Protein AF-0000000084683859 (afdb_homodimer)

Radius of gyration: 23.21 Å; Cα contacts (8 Å, |Δi|>4): 574; chains: 2; bounding box: 63×62×55 Å

InterPro domains:
  IPR000515 ABC transporter type 1, transmembrane domain MetI-like [PF00528] (30-217)
  IPR000515 ABC transporter type 1, transmembrane domain MetI-like [PS50928] (14-210)
  IPR000515 ABC transporter type 1, transmembrane domain MetI-like [cd06261] (14-204)
  IPR010065 Amino acid ABC transporter, permease protein, 3-TM domain [TIGR01726] (10-112)
  IPR035906 MetI-like superfamily [G3DSA:1.10.3720.10] (6-219)
  IPR035906 MetI-like superfamily [SSF161098] (10-203)
  IPR043429 ABC transporter membrane protein permease protein ArtM/GltK/GlnP/TcyL/YhdX-like [PTHR30614] (11-219)

Organism: Streptomyces collinus (strain DSM 40733 / Tue 365) (NCBI:txid1214242)

Structure (mmCIF, N/CA/C/O backbone):
data_AF-0000000084683859-model_v1
#
loop_
_entity.id
_entity.type
_entity.pdbx_description
1 polymer 'Glutamate transporter permease'
#
loop_
_atom_site.group_PDB
_atom_site.id
_atom_site.type_symbol
_atom_site.label_atom_id
_atom_site.label_alt_id
_atom_site.label_comp_id
_atom_site.label_asym_id
_atom_site.label_entity_id
_atom_site.label_seq_id
_atom_site.pdbx_PDB_ins_code
_atom_site.Cartn_x
_atom_site.Cartn_y
_atom_site.Cartn_z
_atom_site.occupancy
_atom_site.B_iso_or_equiv
_atom_site.auth_seq_id
_atom_site.auth_comp_id
_atom_site.auth_asym_id
_atom_site.auth_atom_id
_atom_site.pdbx_PDB_model_num
ATOM 1 N N . MET A 1 1 ? 18.797 9.781 27.766 1 49.94 1 MET A N 1
ATOM 2 C CA . MET A 1 1 ? 18.875 9.625 26.328 1 49.94 1 MET A CA 1
ATOM 3 C C . MET A 1 1 ? 17.484 9.344 25.734 1 49.94 1 MET A C 1
ATOM 5 O O . MET A 1 1 ? 17.156 9.852 24.656 1 49.94 1 MET A O 1
ATOM 9 N N . PHE A 1 2 ? 16.781 8.562 26.453 1 64.62 2 PHE A N 1
ATOM 10 C CA . PHE A 1 2 ? 15.391 8.25 26.141 1 64.62 2 PHE A CA 1
ATOM 11 C C . PHE A 1 2 ? 14.445 9.07 27.016 1 64.62 2 PHE A C 1
ATOM 13 O O . PHE A 1 2 ? 13.359 8.609 27.375 1 64.62 2 PHE A O 1
ATOM 20 N N . ASP A 1 3 ? 14.891 10.18 27.375 1 66.88 3 ASP A N 1
ATOM 21 C CA . ASP A 1 3 ? 14.109 11.039 28.266 1 66.88 3 ASP A CA 1
ATOM 22 C C . ASP A 1 3 ? 12.766 11.398 27.641 1 66.88 3 ASP A C 1
ATOM 24 O O . ASP A 1 3 ? 11.781 11.602 28.344 1 66.88 3 ASP A O 1
ATOM 28 N N . PHE A 1 4 ? 12.758 11.5 26.375 1 70 4 PHE A N 1
ATOM 29 C CA . PHE A 1 4 ? 11.516 11.875 25.703 1 70 4 PHE A CA 1
ATOM 30 C C . PHE A 1 4 ? 10.461 10.789 25.875 1 70 4 PHE A C 1
ATOM 32 O O . PHE A 1 4 ? 9.266 11.055 25.75 1 70 4 PHE A O 1
ATOM 39 N N . LEU A 1 5 ? 10.922 9.656 26.188 1 68.38 5 LEU A N 1
ATOM 40 C CA . LEU A 1 5 ? 9.961 8.57 26.391 1 68.38 5 LEU A CA 1
ATOM 41 C C . LEU A 1 5 ? 9.117 8.812 27.641 1 68.38 5 LEU A C 1
ATOM 43 O O . LEU A 1 5 ? 7.992 8.32 27.734 1 68.38 5 LEU A O 1
ATOM 47 N N . ASP A 1 6 ? 9.727 9.562 28.422 1 71.06 6 ASP A N 1
ATOM 48 C CA . ASP A 1 6 ? 9.016 9.883 29.672 1 71.06 6 ASP A CA 1
ATOM 49 C C . ASP A 1 6 ? 8.086 11.078 29.469 1 71.06 6 ASP A C 1
ATOM 51 O O . ASP A 1 6 ? 7.047 11.172 30.125 1 71.06 6 ASP A O 1
ATOM 55 N N . LYS A 1 7 ? 8.398 11.859 28.609 1 77.38 7 LYS A N 1
ATOM 56 C CA . LYS A 1 7 ? 7.648 13.094 28.406 1 77.38 7 LYS A CA 1
ATOM 57 C C . LYS A 1 7 ? 6.477 12.875 27.453 1 77.38 7 LYS A C 1
ATOM 59 O O . LYS A 1 7 ? 5.465 13.578 27.547 1 77.38 7 LYS A O 1
ATOM 64 N N . TYR A 1 8 ? 6.621 11.953 26.672 1 84.56 8 TYR A N 1
ATOM 65 C CA . TYR A 1 8 ? 5.594 11.703 25.672 1 84.56 8 TYR A CA 1
ATOM 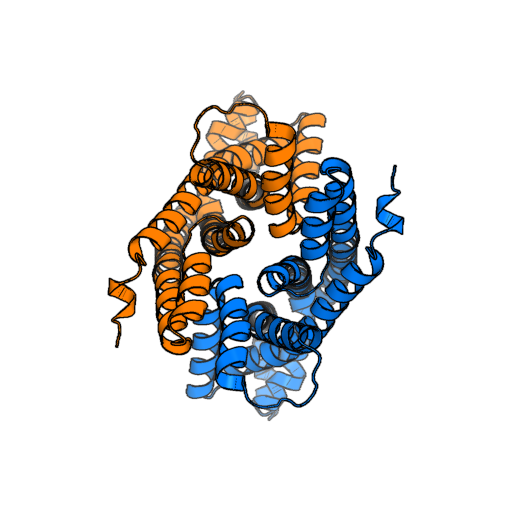66 C C . TYR A 1 8 ? 4.984 10.32 25.844 1 84.56 8 TYR A C 1
ATOM 68 O O . TYR A 1 8 ? 5.668 9.383 26.266 1 84.56 8 TYR A O 1
ATOM 76 N N . ASP A 1 9 ? 3.781 10.234 25.641 1 86.38 9 ASP A N 1
ATOM 77 C CA . ASP A 1 9 ? 3.07 8.961 25.781 1 86.38 9 ASP A CA 1
ATOM 78 C C . ASP A 1 9 ? 3.215 8.109 24.531 1 86.38 9 ASP A C 1
ATOM 80 O O . ASP A 1 9 ? 2.25 7.926 23.781 1 86.38 9 ASP A O 1
ATOM 84 N N . VAL A 1 10 ? 4.367 7.551 24.328 1 87.62 10 VAL A N 1
ATOM 85 C CA . VAL A 1 10 ? 4.684 6.738 23.156 1 87.62 10 VAL A CA 1
ATOM 86 C C . VAL A 1 10 ? 3.805 5.492 23.141 1 87.62 10 VAL A C 1
ATOM 88 O O . VAL A 1 10 ? 3.236 5.137 22.094 1 87.62 10 VAL A O 1
ATOM 91 N N . LEU A 1 11 ? 3.574 4.918 24.266 1 88.31 11 LEU A N 1
ATOM 92 C CA . LEU A 1 11 ? 2.756 3.713 24.359 1 88.31 11 LEU A CA 1
ATOM 93 C C . LEU A 1 11 ? 1.296 4.023 24.031 1 88.31 11 LEU A C 1
ATOM 95 O O . LEU A 1 11 ? 0.606 3.213 23.406 1 88.31 11 LEU A O 1
ATOM 99 N N . GLY A 1 12 ? 0.869 5.152 24.516 1 89.31 12 GLY A N 1
ATOM 100 C CA . GLY A 1 12 ? -0.487 5.574 24.203 1 89.31 12 GLY A CA 1
ATOM 101 C C . GLY A 1 12 ? -0.721 5.793 22.719 1 89.31 12 GLY A C 1
ATOM 102 O O . GLY A 1 12 ? -1.774 5.43 22.203 1 89.31 12 GLY A O 1
ATOM 103 N N . ALA A 1 13 ? 0.243 6.43 22.062 1 89.75 13 ALA A N 1
ATOM 104 C CA . ALA A 1 13 ? 0.141 6.664 20.625 1 89.75 13 ALA A CA 1
ATOM 105 C C . ALA A 1 13 ? 0.102 5.348 19.859 1 89.75 13 ALA A C 1
ATOM 107 O O . ALA A 1 13 ? -0.676 5.195 18.906 1 89.75 13 ALA A O 1
ATOM 108 N N . PHE A 1 14 ? 0.903 4.398 20.281 1 92.31 14 PHE A N 1
ATOM 109 C CA . PHE A 1 14 ? 0.898 3.096 19.625 1 92.31 14 PHE A CA 1
ATOM 110 C C . PHE A 1 14 ? -0.391 2.342 19.938 1 92.31 14 PHE A C 1
ATOM 112 O O . PHE A 1 14 ? -0.885 1.582 19.094 1 92.31 14 PHE A O 1
ATOM 119 N N . TRP A 1 15 ? -0.934 2.557 21.109 1 92.19 15 TRP A N 1
ATOM 120 C CA . TRP A 1 15 ? -2.219 1.946 21.438 1 92.19 15 TRP A CA 1
ATOM 121 C C . TRP A 1 15 ? -3.316 2.469 20.516 1 92.19 15 TRP A C 1
ATOM 123 O O . TRP A 1 15 ? -4.195 1.711 20.094 1 92.19 15 TRP A O 1
ATOM 133 N N . THR A 1 16 ? -3.26 3.719 20.234 1 92.38 16 THR A N 1
ATOM 134 C CA . THR A 1 16 ? -4.195 4.289 19.281 1 92.38 16 THR A CA 1
ATOM 135 C C . THR A 1 16 ? -4.027 3.648 17.906 1 92.38 16 THR A C 1
ATOM 137 O O . THR A 1 16 ? -5.012 3.352 17.219 1 92.38 16 THR A O 1
ATOM 140 N N . THR A 1 17 ? -2.785 3.443 17.516 1 93.75 17 THR A N 1
ATOM 141 C CA . THR A 1 17 ? -2.486 2.766 16.266 1 93.75 17 THR A CA 1
ATOM 142 C C . THR A 1 17 ? -3.092 1.364 16.25 1 93.75 17 THR A C 1
ATOM 144 O O . THR A 1 17 ? -3.707 0.958 15.266 1 93.75 17 THR A O 1
ATOM 147 N N . VAL A 1 18 ? -2.953 0.689 17.344 1 94.44 18 VAL A N 1
ATOM 148 C CA . VAL A 1 18 ? -3.475 -0.669 17.453 1 94.44 18 VAL A CA 1
ATOM 149 C C . VAL A 1 18 ? -5 -0.645 17.391 1 94.44 18 VAL A C 1
ATOM 151 O O . VAL A 1 18 ? -5.613 -1.483 16.719 1 94.44 18 VAL A O 1
ATOM 154 N N . GLN A 1 19 ? -5.602 0.283 18.031 1 95.88 19 GLN A N 1
ATOM 155 C CA . GLN A 1 19 ? -7.055 0.413 18.016 1 95.88 19 GLN A CA 1
ATOM 156 C C . GLN A 1 19 ? -7.566 0.699 16.609 1 95.88 19 GLN A C 1
ATOM 158 O O . GLN A 1 19 ? -8.555 0.113 16.172 1 95.88 19 GLN A O 1
ATOM 163 N N . LEU A 1 20 ? -6.902 1.635 15.977 1 95.75 20 LEU A N 1
ATOM 164 C CA . LEU A 1 20 ? -7.258 1.94 14.594 1 95.75 20 LEU A CA 1
ATOM 165 C C . LEU A 1 20 ? -7.184 0.689 13.727 1 95.75 20 LEU A C 1
ATOM 167 O O . LEU A 1 20 ? -8.078 0.436 12.922 1 95.75 20 LEU A O 1
ATOM 171 N N . THR A 1 21 ? -6.145 -0.047 13.922 1 96.44 21 THR A N 1
ATOM 172 C CA . THR A 1 21 ? -5.91 -1.243 13.117 1 96.44 21 THR A CA 1
ATOM 173 C C . THR A 1 21 ? -6.992 -2.289 13.383 1 96.44 21 THR A C 1
ATOM 175 O O . THR A 1 21 ? -7.602 -2.807 12.445 1 96.44 21 THR A O 1
ATOM 178 N N . LEU A 1 22 ? -7.281 -2.553 14.641 1 96.75 22 LEU A N 1
ATOM 179 C CA . LEU A 1 22 ? -8.211 -3.619 15.008 1 96.75 22 LEU A CA 1
ATOM 180 C C . LEU A 1 22 ? -9.633 -3.273 14.578 1 96.75 22 LEU A C 1
ATOM 182 O O . LEU A 1 22 ? -10.336 -4.109 14.008 1 96.75 22 LEU A O 1
ATOM 186 N N . LEU A 1 23 ? -10.031 -2.1 14.844 1 97.38 23 LEU A N 1
ATOM 187 C CA . LEU A 1 23 ? -11.383 -1.687 14.5 1 97.38 23 LEU A CA 1
ATOM 188 C C . LEU A 1 23 ? -11.562 -1.631 12.984 1 97.38 23 LEU A C 1
ATOM 190 O O . LEU A 1 23 ? -12.586 -2.072 12.461 1 97.38 23 LEU A O 1
ATOM 194 N N . SER A 1 24 ? -10.594 -1.044 12.305 1 98 24 SER A N 1
ATOM 195 C CA . SER A 1 24 ? -10.672 -0.97 10.852 1 98 24 SER A CA 1
ATOM 196 C C . SER A 1 24 ? -10.586 -2.355 10.219 1 98 24 SER A C 1
ATOM 198 O O . SER A 1 24 ? -11.219 -2.615 9.188 1 98 24 SER A O 1
ATOM 200 N N . ALA A 1 25 ? -9.75 -3.199 10.844 1 97.69 25 ALA A N 1
ATOM 201 C CA . ALA A 1 25 ? -9.648 -4.574 10.359 1 97.69 25 ALA A CA 1
ATOM 202 C C . ALA A 1 25 ? -10.992 -5.293 10.469 1 97.69 25 ALA A C 1
ATOM 204 O O . ALA A 1 25 ? -11.414 -5.965 9.523 1 97.69 25 ALA A O 1
ATOM 205 N N . ALA A 1 26 ? -11.633 -5.172 11.578 1 98.12 26 ALA A N 1
ATOM 206 C CA . ALA A 1 26 ? -12.938 -5.801 11.789 1 98.12 26 ALA A CA 1
ATOM 207 C C . ALA A 1 26 ? -13.961 -5.293 10.781 1 98.12 26 ALA A C 1
ATOM 209 O O . ALA A 1 26 ? -14.664 -6.082 10.148 1 98.12 26 ALA A O 1
ATOM 210 N N . GLY A 1 27 ? -14.023 -4.012 10.648 1 98.19 27 GLY A N 1
ATOM 211 C CA . GLY A 1 27 ? -14.953 -3.43 9.688 1 98.19 27 GLY A CA 1
ATOM 212 C C . GLY A 1 27 ? -14.648 -3.822 8.258 1 98.19 27 GLY A C 1
ATOM 213 O O . GLY A 1 27 ? -15.562 -4.094 7.477 1 98.19 27 GLY A O 1
ATOM 214 N N . SER A 1 28 ? -13.375 -3.803 7.906 1 98.44 28 SER A N 1
ATOM 215 C CA . SER A 1 28 ? -12.977 -4.137 6.543 1 98.44 28 SER A CA 1
ATOM 216 C C . SER A 1 28 ? -13.242 -5.605 6.234 1 98.44 28 SER A C 1
ATOM 218 O O . SER A 1 28 ? -13.555 -5.961 5.098 1 98.44 28 SER A O 1
ATOM 220 N N . LEU A 1 29 ? -13.062 -6.441 7.285 1 97.88 29 LEU A N 1
ATOM 221 C CA . LEU A 1 29 ? -13.352 -7.859 7.086 1 97.88 29 LEU A CA 1
ATOM 222 C C . LEU A 1 29 ? -14.828 -8.086 6.785 1 97.88 29 LEU A C 1
ATOM 224 O O . LEU A 1 29 ? -15.172 -8.852 5.887 1 97.88 29 LEU A O 1
ATOM 228 N N . VAL A 1 30 ? -15.633 -7.434 7.492 1 97.88 30 VAL A N 1
ATOM 229 C CA . VAL A 1 30 ? -17.078 -7.57 7.305 1 97.88 30 VAL A CA 1
ATOM 230 C C . VAL A 1 30 ? -17.469 -7.012 5.938 1 97.88 30 VAL A C 1
ATOM 232 O O . VAL A 1 30 ? -18.062 -7.719 5.121 1 97.88 30 VAL A O 1
ATOM 235 N N . TRP A 1 31 ? -17.094 -5.781 5.688 1 98.06 31 TRP A N 1
ATOM 236 C CA . TRP A 1 31 ? -17.484 -5.133 4.441 1 98.06 31 TRP A CA 1
ATOM 237 C C . TRP A 1 31 ? -16.797 -5.785 3.248 1 98.06 31 TRP A C 1
ATOM 239 O O . TRP A 1 31 ? -17.406 -5.945 2.186 1 98.06 31 TRP A O 1
ATOM 249 N N . GLY A 1 32 ? -15.531 -6.121 3.416 1 98.25 32 GLY A N 1
ATOM 250 C CA . GLY A 1 32 ? -14.812 -6.797 2.35 1 98.25 32 GLY A CA 1
ATOM 251 C C . GLY A 1 32 ? -15.406 -8.148 1.988 1 98.25 32 GLY A C 1
ATOM 252 O O . GLY A 1 32 ? -15.453 -8.516 0.813 1 98.25 32 GLY A O 1
ATOM 253 N N . THR A 1 33 ? -15.836 -8.875 2.98 1 97 33 THR A N 1
ATOM 254 C CA . THR A 1 33 ? -16.469 -10.172 2.748 1 97 33 THR A CA 1
ATOM 255 C C . THR A 1 33 ? -17.797 -10.008 2.018 1 97 33 THR A C 1
ATOM 257 O O . THR A 1 33 ? -18.094 -10.766 1.091 1 97 33 THR A O 1
ATOM 260 N N . LEU A 1 34 ? -18.562 -9.055 2.416 1 96.69 34 LEU A N 1
ATOM 261 C CA . LEU A 1 34 ? -19.828 -8.773 1.747 1 96.69 34 LEU A CA 1
ATOM 262 C C . LEU A 1 34 ? -19.594 -8.391 0.288 1 96.69 34 LEU A C 1
ATOM 264 O O . LEU A 1 34 ? -20.312 -8.852 -0.599 1 96.69 34 LEU A O 1
ATOM 268 N N . LEU A 1 35 ? -18.609 -7.586 0.037 1 97.56 35 LEU A N 1
ATOM 269 C CA . LEU A 1 35 ? -18.281 -7.191 -1.328 1 97.56 35 LEU A CA 1
ATOM 270 C C . LEU A 1 35 ? -17.859 -8.398 -2.156 1 97.56 35 LEU A C 1
ATOM 272 O O . LEU A 1 35 ? -18.25 -8.531 -3.318 1 97.56 35 LEU A O 1
ATOM 276 N N . ALA A 1 36 ? -17.047 -9.25 -1.542 1 96.5 36 ALA A N 1
ATOM 277 C CA . ALA A 1 36 ? -16.625 -10.461 -2.242 1 96.5 36 ALA A CA 1
ATOM 278 C C . ALA A 1 36 ? -17.812 -11.336 -2.604 1 96.5 36 ALA A C 1
ATOM 280 O O . ALA A 1 36 ? -17.891 -11.867 -3.713 1 96.5 36 ALA A O 1
ATOM 281 N N . ALA A 1 37 ? -18.75 -11.477 -1.688 1 94.31 37 ALA A N 1
ATOM 282 C CA . ALA A 1 37 ? -19.953 -12.258 -1.931 1 94.31 37 ALA A CA 1
ATOM 283 C C . ALA A 1 37 ? -20.781 -11.648 -3.062 1 94.31 37 ALA A C 1
ATOM 285 O O . ALA A 1 37 ? -21.328 -12.375 -3.898 1 94.31 37 ALA A O 1
ATOM 286 N N . MET A 1 38 ? -20.859 -10.367 -3.08 1 94.94 38 MET A N 1
ATOM 287 C CA . MET A 1 38 ? -21.609 -9.68 -4.133 1 94.94 38 MET A CA 1
ATOM 288 C C . MET A 1 38 ? -20.953 -9.914 -5.496 1 94.94 38 MET A C 1
ATOM 290 O O . MET A 1 38 ? -21.656 -10.086 -6.496 1 94.94 38 MET A O 1
ATOM 294 N N . ARG A 1 39 ? -19.703 -9.93 -5.477 1 94.62 39 ARG A N 1
ATOM 295 C CA . ARG A 1 39 ? -18.984 -10.031 -6.738 1 94.62 39 ARG A CA 1
ATOM 296 C C . ARG A 1 39 ? -19.094 -11.438 -7.324 1 94.62 39 ARG A C 1
ATOM 298 O O . ARG A 1 39 ? -18.938 -11.625 -8.531 1 94.62 39 ARG A O 1
ATOM 305 N N . VAL A 1 40 ? -19.312 -12.469 -6.508 1 91 40 VAL A N 1
ATOM 306 C CA . VAL A 1 40 ? -19.391 -13.836 -6.996 1 91 40 VAL A CA 1
ATOM 307 C C . VAL A 1 40 ? -20.859 -14.266 -7.102 1 91 40 VAL A C 1
ATOM 309 O O . VAL A 1 40 ? -21.141 -15.375 -7.566 1 91 40 VAL A O 1
ATOM 312 N N . GLY A 1 41 ? -21.734 -13.43 -6.75 1 88.06 41 GLY A N 1
ATOM 313 C CA . GLY A 1 41 ? -23.156 -13.758 -6.742 1 88.06 41 GLY A CA 1
ATOM 314 C C . GLY A 1 41 ? -23.766 -13.781 -8.125 1 88.06 41 GLY A C 1
ATOM 315 O O . GLY A 1 41 ? -23.188 -13.266 -9.086 1 88.06 41 GLY A O 1
ATOM 316 N N . PRO A 1 42 ? -24.953 -14.367 -8.211 1 86.56 42 PRO A N 1
ATOM 317 C CA . PRO A 1 42 ? -25.625 -14.523 -9.508 1 86.56 42 PRO A CA 1
ATOM 318 C C . PRO A 1 42 ? -26.328 -13.25 -9.961 1 86.56 42 PRO A C 1
ATOM 320 O O . PRO A 1 42 ? -26.641 -13.094 -11.141 1 86.56 42 PRO A O 1
ATOM 323 N N . VAL A 1 43 ? -26.625 -12.305 -9.102 1 91.75 43 VAL A N 1
ATOM 324 C CA . VAL A 1 43 ? -27.359 -11.086 -9.414 1 91.75 43 VAL A CA 1
ATOM 325 C C . VAL A 1 43 ? -26.422 -10.078 -10.07 1 91.75 43 VAL A C 1
ATOM 327 O O . VAL A 1 43 ? -25.5 -9.57 -9.438 1 91.75 43 VAL A O 1
ATOM 330 N N . PRO A 1 44 ? -26.703 -9.656 -11.219 1 93.75 44 PRO A N 1
ATOM 331 C CA . PRO A 1 44 ? -25.797 -8.773 -11.969 1 93.75 44 PRO A CA 1
ATOM 332 C C . PRO A 1 44 ? -25.609 -7.41 -11.305 1 93.75 44 PRO A C 1
ATOM 334 O O . PRO A 1 44 ? -24.531 -6.832 -11.359 1 93.75 44 PRO A O 1
ATOM 337 N N . LEU A 1 45 ? -26.641 -6.949 -10.758 1 93.75 45 LEU A N 1
ATOM 338 C CA . LEU A 1 45 ? -26.562 -5.641 -10.117 1 93.75 45 LEU A CA 1
ATOM 339 C C . LEU A 1 45 ? -25.594 -5.664 -8.945 1 93.75 45 LEU A C 1
ATOM 341 O O . LEU A 1 45 ? -24.812 -4.723 -8.75 1 93.75 45 LEU A O 1
ATOM 345 N N . MET A 1 46 ? -25.656 -6.684 -8.203 1 93.56 46 MET A N 1
ATOM 346 C CA . MET A 1 46 ? -24.766 -6.82 -7.051 1 93.56 46 MET A CA 1
ATOM 347 C C . MET A 1 46 ? -23.328 -7.043 -7.5 1 93.56 46 MET A C 1
ATOM 349 O O . MET A 1 46 ? -22.391 -6.484 -6.918 1 93.56 46 MET A O 1
ATOM 353 N N . ARG A 1 47 ? -23.188 -7.758 -8.469 1 94.62 47 ARG A N 1
ATOM 354 C CA . ARG A 1 47 ? -21.859 -8.008 -9.023 1 94.62 47 ARG A CA 1
ATOM 355 C C . ARG A 1 47 ? -21.25 -6.723 -9.57 1 94.62 47 ARG A C 1
A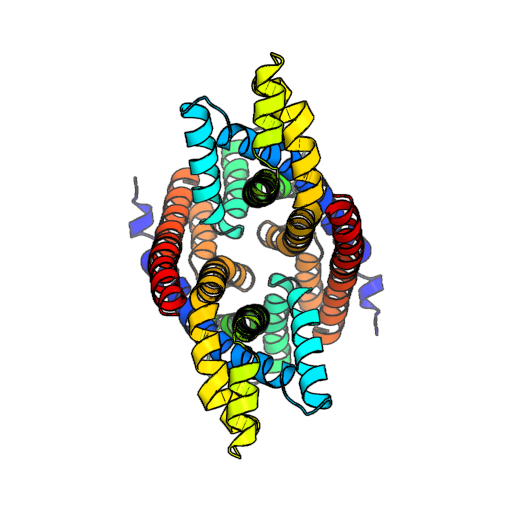TOM 357 O O . ARG A 1 47 ? -20.062 -6.453 -9.359 1 94.62 47 ARG A O 1
ATOM 364 N N . GLY A 1 48 ? -22.094 -6.023 -10.25 1 94.94 48 GLY A N 1
ATOM 365 C CA . GLY A 1 48 ? -21.625 -4.754 -10.789 1 94.94 48 GLY A CA 1
ATOM 366 C C . GLY A 1 48 ? -21.203 -3.766 -9.719 1 94.94 48 GLY A C 1
ATOM 367 O O . GLY A 1 48 ? -20.188 -3.092 -9.852 1 94.94 48 GLY A O 1
ATOM 368 N N . PHE A 1 49 ? -21.938 -3.699 -8.68 1 96.06 49 PHE A N 1
ATOM 369 C CA . PHE A 1 49 ? -21.625 -2.812 -7.566 1 96.06 49 PHE A CA 1
ATOM 370 C C . PHE A 1 49 ? -20.312 -3.209 -6.914 1 96.06 49 PHE A C 1
ATOM 372 O O . PHE A 1 49 ? -19.453 -2.359 -6.668 1 96.06 49 PHE A O 1
ATOM 379 N N . GLY A 1 50 ? -20.188 -4.473 -6.613 1 95.75 50 GLY A N 1
ATOM 380 C CA . GLY A 1 50 ? -18.969 -4.953 -6.008 1 95.75 50 GLY A CA 1
ATOM 381 C C . GLY A 1 50 ? -17.734 -4.672 -6.852 1 95.75 50 GLY A C 1
ATOM 382 O O . GLY A 1 50 ? -16.719 -4.207 -6.336 1 95.75 50 GLY A O 1
ATOM 383 N N . THR A 1 51 ? -17.875 -4.836 -8.094 1 94.38 51 THR A N 1
ATOM 384 C CA . THR A 1 51 ? -16.766 -4.633 -9.023 1 94.38 51 THR A CA 1
ATOM 385 C C . THR A 1 51 ? -16.422 -3.15 -9.133 1 94.38 51 THR A C 1
ATOM 387 O O . THR A 1 51 ? -15.25 -2.779 -9.102 1 94.38 51 THR A O 1
ATOM 390 N N . ALA A 1 52 ? -17.453 -2.375 -9.25 1 93.75 52 ALA A N 1
ATOM 391 C CA . ALA A 1 52 ? -17.234 -0.933 -9.352 1 93.75 52 ALA A CA 1
ATOM 392 C C . ALA A 1 52 ? -16.594 -0.388 -8.078 1 93.75 52 ALA A C 1
ATOM 394 O O . ALA A 1 52 ? -15.656 0.417 -8.141 1 93.75 52 ALA A O 1
ATOM 395 N N . TYR A 1 53 ? -17.094 -0.806 -6.98 1 94.94 53 TYR A N 1
ATOM 396 C CA . TYR A 1 53 ? -16.562 -0.374 -5.695 1 94.94 53 TYR A CA 1
ATOM 397 C C . TYR A 1 53 ? -15.07 -0.678 -5.602 1 94.94 53 TYR A C 1
ATOM 399 O O . TYR A 1 53 ? -14.266 0.209 -5.297 1 94.94 53 TYR A O 1
ATOM 407 N N . VAL A 1 54 ? -14.68 -1.874 -5.844 1 94.75 54 VAL A N 1
ATOM 408 C CA . VAL A 1 54 ? -13.297 -2.332 -5.688 1 94.75 54 VAL A CA 1
ATOM 409 C C . VAL A 1 54 ? -12.398 -1.606 -6.688 1 94.75 54 VAL A C 1
ATOM 411 O O . VAL A 1 54 ? -11.336 -1.109 -6.32 1 94.75 54 VAL A O 1
ATOM 414 N N . ASN A 1 55 ? -12.859 -1.411 -7.898 1 88.75 55 ASN A N 1
ATOM 415 C CA . ASN A 1 55 ? -12.055 -0.773 -8.93 1 88.75 55 ASN A CA 1
ATOM 416 C C . ASN A 1 55 ? -11.859 0.715 -8.656 1 88.75 55 ASN A C 1
ATOM 418 O O . ASN A 1 55 ? -10.773 1.253 -8.859 1 88.75 55 ASN A O 1
ATOM 422 N N . ILE A 1 56 ? -12.828 1.301 -8.141 1 90.62 56 ILE A N 1
ATOM 423 C CA . ILE A 1 56 ? -12.766 2.736 -7.887 1 90.62 56 ILE A CA 1
ATOM 424 C C . ILE A 1 56 ? -11.93 3.002 -6.637 1 90.62 56 ILE A C 1
ATOM 426 O O . ILE A 1 56 ? -11.008 3.824 -6.66 1 90.62 56 ILE A O 1
ATOM 430 N N . VAL A 1 57 ? -12.195 2.32 -5.574 1 92.88 57 VAL A N 1
ATOM 431 C CA . VAL A 1 57 ? -11.555 2.566 -4.285 1 92.88 57 VAL A CA 1
ATOM 432 C C . VAL A 1 57 ? -10.078 2.217 -4.371 1 92.88 57 VAL A C 1
ATOM 434 O O . VAL A 1 57 ? -9.234 2.924 -3.812 1 92.88 57 VAL A O 1
ATOM 437 N N . ARG A 1 58 ? -9.719 1.207 -5.098 1 91.31 58 ARG A N 1
ATOM 438 C CA . ARG A 1 58 ? -8.328 0.767 -5.188 1 91.31 58 ARG A CA 1
ATOM 439 C C . ARG A 1 58 ? -7.496 1.739 -6.016 1 91.31 58 ARG A C 1
ATOM 441 O O . ARG A 1 58 ? -6.266 1.692 -5.988 1 91.31 58 ARG A O 1
ATOM 448 N N . ASN A 1 59 ? -8.219 2.615 -6.762 1 89.56 59 ASN A N 1
ATOM 449 C CA . ASN A 1 59 ? -7.488 3.553 -7.613 1 89.56 59 ASN A CA 1
ATOM 450 C C . ASN A 1 59 ? -7.465 4.953 -7.012 1 89.56 59 ASN A C 1
ATOM 452 O O . ASN A 1 59 ? -6.922 5.883 -7.609 1 89.56 59 ASN A O 1
ATOM 456 N N . ILE A 1 60 ? -8.008 5.133 -5.891 1 92.06 60 ILE A N 1
ATOM 457 C CA . ILE A 1 60 ? -7.984 6.387 -5.148 1 92.06 60 ILE A CA 1
ATOM 458 C C . ILE A 1 60 ? -7.012 6.273 -3.979 1 92.06 60 ILE A C 1
ATOM 460 O O . ILE A 1 60 ? -7.035 5.289 -3.232 1 92.06 60 ILE A O 1
ATOM 464 N N . PRO A 1 61 ? -6.137 7.242 -3.869 1 93.75 61 PRO A N 1
ATOM 465 C CA . PRO A 1 61 ? -5.227 7.203 -2.723 1 93.75 61 PRO A CA 1
ATOM 466 C C . PRO A 1 61 ? -5.961 7.215 -1.385 1 93.75 61 PRO A C 1
ATOM 468 O O . PRO A 1 61 ? -6.977 7.898 -1.241 1 93.75 61 PRO A O 1
ATOM 471 N N . LEU A 1 62 ? -5.445 6.48 -0.442 1 93.44 62 LEU A N 1
ATOM 472 C CA . LEU A 1 62 ? -6.02 6.438 0.899 1 93.44 62 LEU A CA 1
ATOM 473 C C . LEU A 1 62 ? -6.09 7.836 1.504 1 93.44 62 LEU A C 1
ATOM 475 O O . LEU A 1 62 ? -7.07 8.18 2.172 1 93.44 62 LEU A O 1
ATOM 479 N N . THR A 1 63 ? -5.07 8.625 1.26 1 91.38 63 THR A N 1
ATOM 480 C CA . THR A 1 63 ? -5.02 9.977 1.801 1 91.38 6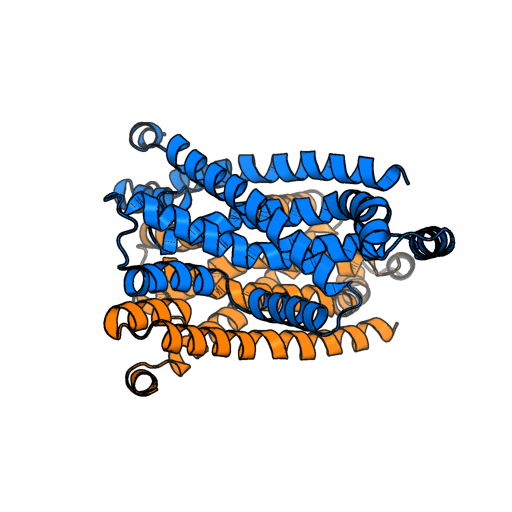3 THR A CA 1
ATOM 481 C C . THR A 1 63 ? -6.238 10.781 1.362 1 91.38 63 THR A C 1
ATOM 483 O O . THR A 1 63 ? -6.84 11.492 2.168 1 91.38 63 THR A O 1
ATOM 486 N N . VAL A 1 64 ? -6.613 10.633 0.151 1 90 64 VAL A N 1
ATOM 487 C CA . VAL A 1 64 ? -7.754 11.352 -0.404 1 90 64 VAL A CA 1
ATOM 488 C C . VAL A 1 64 ? -9.039 10.867 0.262 1 90 64 VAL A C 1
ATOM 490 O O . VAL A 1 64 ? -9.914 11.672 0.604 1 90 64 VAL A O 1
ATOM 493 N N . ILE A 1 65 ? -9.148 9.641 0.504 1 91.5 65 ILE A N 1
ATOM 494 C CA . ILE A 1 65 ? -10.328 9.047 1.123 1 91.5 65 ILE A CA 1
ATOM 495 C C . ILE A 1 65 ? -10.445 9.523 2.57 1 91.5 65 ILE A C 1
ATOM 497 O O . ILE A 1 65 ? -11.531 9.898 3.021 1 91.5 65 ILE A O 1
ATOM 501 N N . ILE A 1 66 ? -9.336 9.539 3.246 1 89.75 66 ILE A N 1
ATOM 502 C CA . ILE A 1 66 ? -9.336 9.938 4.648 1 89.75 66 ILE A CA 1
ATOM 503 C C . ILE A 1 66 ? -9.648 11.422 4.766 1 89.75 66 ILE A C 1
ATOM 505 O O . ILE A 1 66 ? -10.398 11.844 5.656 1 89.75 66 ILE A O 1
ATOM 509 N N . LEU A 1 67 ? -9.062 12.203 3.914 1 86.5 67 LEU A N 1
ATOM 510 C CA . LEU A 1 67 ? -9.344 13.641 3.924 1 86.5 67 LEU A CA 1
ATOM 511 C C . LEU A 1 67 ? -10.812 13.898 3.617 1 86.5 67 LEU A C 1
ATOM 513 O O . LEU A 1 67 ? -11.422 14.797 4.207 1 86.5 67 LEU A O 1
ATOM 517 N N . PHE A 1 68 ? -11.328 13.164 2.664 1 86.25 68 PHE A N 1
ATOM 518 C CA . PHE A 1 68 ? -12.75 13.273 2.357 1 86.25 68 PHE A CA 1
ATOM 519 C C . PHE A 1 68 ? -13.594 12.945 3.582 1 86.25 68 PHE A C 1
ATOM 521 O O . PHE A 1 68 ? -14.555 13.648 3.887 1 86.25 68 PHE A O 1
ATOM 528 N N . ALA A 1 69 ? -13.266 11.906 4.207 1 82.81 69 ALA A N 1
ATOM 529 C CA . ALA A 1 69 ? -14.023 11.484 5.387 1 82.81 69 ALA A CA 1
ATOM 530 C C . ALA A 1 69 ? -13.945 12.539 6.488 1 82.81 69 ALA A C 1
ATOM 532 O O . ALA A 1 69 ? -14.938 12.797 7.176 1 82.81 69 ALA A O 1
ATOM 533 N N . SER A 1 70 ? -12.844 13.094 6.707 1 80.25 70 SER A N 1
ATOM 534 C CA . SER A 1 70 ? -12.633 14.062 7.781 1 80.25 70 SER A CA 1
ATOM 535 C C . SER A 1 70 ? -13.312 15.391 7.473 1 80.25 70 SER A C 1
ATOM 537 O O . SER A 1 70 ? -13.992 15.961 8.336 1 80.25 70 SER A O 1
ATOM 539 N N . LEU A 1 71 ? -13.125 15.859 6.258 1 74 71 LEU A N 1
ATOM 540 C CA . LEU A 1 71 ? -13.625 17.188 5.918 1 74 71 LEU A CA 1
ATOM 541 C C . LEU A 1 71 ? -15.109 17.141 5.559 1 74 71 LEU A C 1
ATOM 543 O O . LEU A 1 71 ? -15.82 18.141 5.695 1 74 71 LEU A O 1
ATOM 547 N N . GLY A 1 72 ? -15.484 16 4.859 1 62.72 72 GLY A N 1
ATOM 548 C CA . GLY A 1 72 ? -16.906 15.836 4.555 1 62.72 72 GLY A CA 1
ATOM 549 C C . GLY A 1 72 ? -17.781 15.844 5.789 1 62.72 72 GLY A C 1
ATOM 550 O O . GLY A 1 72 ? -18.859 16.453 5.785 1 62.72 72 GLY A O 1
ATOM 551 N N . LEU A 1 73 ? -17.359 15.047 6.676 1 56.75 73 LEU A N 1
ATOM 552 C CA . LEU A 1 73 ? -18.25 14.938 7.836 1 56.75 73 LEU A CA 1
ATOM 553 C C . LEU A 1 73 ? -18.125 16.172 8.719 1 56.75 73 LEU A C 1
ATOM 555 O O . LEU A 1 73 ? -19.047 16.469 9.5 1 56.75 73 LEU A O 1
ATOM 559 N N . LYS A 1 74 ? -16.922 16.734 8.742 1 54.5 74 LYS A N 1
ATOM 560 C CA . LYS A 1 74 ? -16.891 17.984 9.516 1 54.5 74 LYS A CA 1
ATOM 561 C C . LYS A 1 74 ? -17.906 18.984 8.984 1 54.5 74 LYS A C 1
ATOM 563 O O . LYS A 1 74 ? -18.578 19.656 9.758 1 54.5 74 LYS A O 1
ATOM 568 N N . ASP A 1 75 ? -17.891 19.094 7.621 1 51.62 75 ASP A N 1
ATOM 569 C CA . ASP A 1 75 ? -18.859 20.047 7.07 1 51.62 75 ASP A CA 1
ATOM 570 C C . ASP A 1 75 ? -20.266 19.469 7.141 1 51.62 75 ASP A C 1
ATOM 572 O O . ASP A 1 75 ? -21.219 20.203 7.445 1 51.62 75 ASP A O 1
ATOM 576 N N . THR A 1 76 ? -20.281 18.328 6.363 1 47.97 76 THR A N 1
ATOM 577 C CA . THR A 1 76 ? -21.656 17.828 6.316 1 47.97 76 THR A CA 1
ATOM 578 C C . THR A 1 76 ? -22.125 17.406 7.707 1 47.97 76 THR A C 1
ATOM 580 O O . THR A 1 76 ? -23.297 17.562 8.055 1 47.97 76 THR A O 1
ATOM 583 N N . LEU A 1 77 ? -21.203 16.516 8.242 1 43.88 77 LEU A N 1
ATOM 584 C CA . LEU A 1 77 ? -21.734 16.141 9.539 1 43.88 77 LEU A CA 1
ATOM 585 C C . LEU A 1 77 ? -21.531 17.266 10.562 1 43.88 77 LEU A C 1
ATOM 587 O O . LEU A 1 77 ? -21.766 17.062 11.75 1 43.88 77 LEU A O 1
ATOM 591 N N . ARG A 1 78 ? -21.188 18.438 10.352 1 41.78 78 ARG A N 1
ATOM 592 C CA . ARG A 1 78 ? -21.703 19.359 11.352 1 41.78 78 ARG A CA 1
ATOM 593 C C . ARG A 1 78 ? -22.797 18.688 12.188 1 41.78 78 ARG A C 1
ATOM 595 O O . ARG A 1 78 ? -23.484 19.359 12.969 1 41.78 78 ARG A O 1
ATOM 602 N N . ILE A 1 79 ? -23.547 17.812 11.508 1 36.53 79 ILE A N 1
ATOM 603 C CA . ILE A 1 79 ? -24.453 17.188 12.453 1 36.53 79 ILE A CA 1
ATOM 604 C C . ILE A 1 79 ? -23.688 16.797 13.719 1 36.53 79 ILE A C 1
ATOM 606 O O . ILE A 1 79 ? -22.562 16.312 13.648 1 36.53 79 ILE A O 1
ATOM 610 N N . THR A 1 80 ? -24.281 17.047 14.938 1 35.88 80 THR A N 1
ATOM 611 C CA . THR A 1 80 ? -24.172 16.875 16.391 1 35.88 80 THR A CA 1
ATOM 612 C C . THR A 1 80 ? -23.578 15.508 16.719 1 35.88 80 THR A C 1
ATOM 614 O O . THR A 1 80 ? -24.312 14.539 16.922 1 35.88 80 THR A O 1
ATOM 617 N N . LEU A 1 81 ? -23.125 14.688 15.805 1 38.81 81 LEU A N 1
ATOM 618 C CA . LEU A 1 81 ? -22.906 13.633 16.781 1 38.81 81 LEU A CA 1
ATOM 619 C C . LEU A 1 81 ? -22.328 14.203 18.078 1 38.81 81 LEU A C 1
ATOM 621 O O . LEU A 1 81 ? -21.359 14.961 18.047 1 38.81 81 LEU A O 1
ATOM 625 N N . GLY A 1 82 ? -23.234 14.562 18.844 1 34.91 82 GLY A N 1
ATOM 626 C CA . GLY A 1 82 ? -23.297 15.117 20.188 1 34.91 82 GLY A CA 1
ATOM 627 C C . GLY A 1 82 ? -21.953 15.172 20.875 1 34.91 82 GLY A C 1
ATOM 628 O O . GLY A 1 82 ? -21.844 15.672 22 1 34.91 82 GLY A O 1
ATOM 629 N N . SER A 1 83 ? -21.156 14 20.797 1 37 83 SER A N 1
ATOM 630 C CA . SER A 1 83 ? -20.188 14.094 21.891 1 37 83 SER A CA 1
ATOM 631 C C . SER A 1 83 ? -19.094 15.109 21.578 1 37 83 SER A C 1
ATOM 633 O O . SER A 1 83 ? -18.703 15.273 20.422 1 37 83 SER A O 1
ATOM 635 N N . ASP A 1 84 ? -18.875 16.203 22.109 1 40.72 84 ASP A N 1
ATOM 636 C CA . ASP A 1 84 ? -18 17.344 22.344 1 40.72 84 ASP A CA 1
ATOM 637 C C . ASP A 1 84 ? -16.578 17.047 21.906 1 40.72 84 ASP A C 1
ATOM 639 O O . ASP A 1 84 ? -15.734 17.953 21.859 1 40.72 84 ASP A O 1
ATOM 643 N N . GLN A 1 85 ? -15.867 15.82 21.953 1 48.66 85 GLN A N 1
ATOM 644 C CA . GLN A 1 85 ? -14.406 15.812 22 1 48.66 85 GLN A CA 1
ATOM 645 C C . GLN A 1 85 ? -13.82 15.516 20.625 1 48.66 85 GLN A C 1
ATOM 647 O O . GLN A 1 85 ? -14.094 14.477 20.031 1 48.66 85 GLN A O 1
ATOM 652 N N . VAL A 1 86 ? -13.414 16.562 19.734 1 51.09 86 VAL A N 1
ATOM 653 C CA . VAL A 1 86 ? -12.766 16.672 18.438 1 51.09 86 VAL A CA 1
ATOM 654 C C . VAL A 1 86 ? -11.906 15.422 18.188 1 51.09 86 VAL A C 1
ATOM 656 O O . VAL A 1 86 ? -11.906 14.875 17.078 1 51.09 86 VAL A O 1
ATOM 659 N N . ASP A 1 87 ? -11.211 14.922 19.219 1 59.5 87 ASP A N 1
ATOM 660 C CA . ASP A 1 87 ? -10.273 13.805 19.109 1 59.5 87 ASP A CA 1
ATOM 661 C C . ASP A 1 87 ? -11.008 12.508 18.781 1 59.5 87 ASP A C 1
ATOM 663 O O . ASP A 1 87 ? -10.562 11.734 17.922 1 59.5 87 ASP A O 1
ATOM 667 N N . THR A 1 88 ? -12.211 12.445 19.219 1 64.75 88 THR A N 1
ATOM 668 C CA . THR A 1 88 ? -12.945 11.203 19.031 1 64.75 88 THR A CA 1
ATOM 669 C C . THR A 1 88 ? -13.578 11.148 17.641 1 64.75 88 THR A C 1
ATOM 671 O O . THR A 1 88 ? -13.609 10.086 17.016 1 64.75 88 THR A O 1
ATOM 674 N N . SER A 1 89 ? -13.891 12.305 17.172 1 78.06 89 SER A N 1
ATOM 675 C CA . SER A 1 89 ? -14.523 12.352 15.852 1 78.06 89 SER A CA 1
ATOM 676 C C . SER A 1 89 ? -13.531 12 14.75 1 78.06 89 SER A C 1
ATOM 678 O O . SER A 1 89 ? -13.844 11.211 13.859 1 78.06 89 SER A O 1
ATOM 680 N N . ASN A 1 90 ? -12.32 12.531 14.93 1 85.25 90 ASN A N 1
ATOM 681 C CA . ASN A 1 90 ? -11.305 12.242 13.922 1 85.25 90 ASN A CA 1
ATOM 682 C C . ASN A 1 90 ? -10.93 10.766 13.906 1 85.25 90 ASN A C 1
ATOM 684 O O . ASN A 1 90 ? -10.664 10.195 12.844 1 85.25 90 ASN A O 1
ATOM 688 N N . PHE A 1 91 ? -11.008 10.203 15.078 1 90.12 91 PHE A N 1
ATOM 689 C CA . PHE A 1 91 ? -10.688 8.789 15.195 1 90.12 91 PHE A CA 1
ATOM 690 C C . PHE A 1 91 ? -11.719 7.941 14.453 1 90.12 91 PHE A C 1
ATOM 692 O O . PHE A 1 91 ? -11.359 7.059 13.672 1 90.12 91 PHE A O 1
ATOM 699 N N . ARG A 1 92 ? -12.961 8.203 14.648 1 90.19 92 ARG A N 1
ATOM 700 C CA . ARG A 1 92 ? -14.031 7.434 14.016 1 90.19 92 ARG A CA 1
ATOM 701 C C . ARG A 1 92 ? -14.008 7.613 12.5 1 90.19 92 ARG A C 1
ATOM 703 O O . ARG A 1 92 ? -14.25 6.66 11.758 1 90.19 92 ARG A O 1
ATOM 710 N N . LEU A 1 93 ? -13.742 8.82 12.102 1 89.75 93 LEU A N 1
ATOM 711 C CA . LEU A 1 93 ? -13.688 9.102 10.672 1 89.75 93 LEU A CA 1
ATOM 712 C C . LEU A 1 93 ? -12.5 8.406 10.023 1 89.75 93 LEU A C 1
ATOM 714 O O . LEU A 1 93 ? -12.594 7.949 8.883 1 89.75 93 LEU A O 1
ATOM 718 N N . ALA A 1 94 ? -11.398 8.391 10.781 1 92.5 94 ALA A N 1
ATOM 719 C CA . ALA A 1 94 ? -10.242 7.656 10.281 1 92.5 94 ALA A CA 1
ATOM 720 C C . ALA A 1 94 ? -10.562 6.176 10.109 1 92.5 94 ALA A C 1
ATOM 722 O O . ALA A 1 94 ? -10.188 5.566 9.109 1 92.5 94 ALA A O 1
ATOM 723 N N . VAL A 1 95 ? -11.281 5.629 11.102 1 95.06 95 VAL A N 1
ATOM 724 C CA . VAL A 1 95 ? -11.664 4.223 11.031 1 95.06 95 VAL A CA 1
ATOM 725 C C . VAL A 1 95 ? -12.555 3.986 9.812 1 95.06 95 VAL A C 1
ATOM 727 O O . VAL A 1 95 ? -12.344 3.027 9.062 1 95.06 95 VAL A O 1
ATOM 730 N N . LEU A 1 96 ? -13.438 4.832 9.586 1 93.88 96 LEU A N 1
ATOM 731 C CA . LEU A 1 96 ? -14.336 4.703 8.445 1 93.88 96 LEU A CA 1
ATOM 732 C C . LEU A 1 96 ? -13.562 4.754 7.137 1 93.88 96 LEU A C 1
ATOM 734 O O . LEU A 1 96 ? -13.805 3.943 6.238 1 93.88 96 LEU A O 1
ATOM 738 N N . GLY A 1 97 ? -12.711 5.762 7.035 1 94.25 97 GLY A N 1
ATOM 739 C CA . GLY A 1 97 ? -11.898 5.852 5.836 1 94.25 97 GLY A CA 1
ATOM 740 C C . GLY A 1 97 ? -11.039 4.625 5.602 1 94.25 97 GLY A C 1
ATOM 741 O O . GLY A 1 97 ? -10.938 4.137 4.473 1 94.25 97 GLY A O 1
ATOM 742 N N . LEU A 1 98 ? -10.445 4.121 6.672 1 96.94 98 LEU A N 1
ATOM 743 C CA . LEU A 1 98 ? -9.602 2.932 6.59 1 96.94 98 LEU A CA 1
ATOM 744 C C . LEU A 1 98 ? -10.43 1.709 6.199 1 96.94 98 LEU A C 1
ATOM 746 O O . LEU A 1 98 ? -9.969 0.868 5.422 1 96.94 98 LEU A O 1
ATOM 750 N N . VAL A 1 99 ? -11.633 1.64 6.707 1 97.5 99 VAL A N 1
ATOM 751 C CA . VAL A 1 99 ? -12.508 0.518 6.391 1 97.5 99 VAL A CA 1
ATOM 752 C C . VAL A 1 99 ? -12.891 0.562 4.91 1 97.5 99 VAL A C 1
ATOM 754 O O . VAL A 1 99 ? -12.805 -0.451 4.211 1 97.5 99 VAL A O 1
ATOM 757 N N . VAL A 1 100 ? -13.289 1.729 4.465 1 96.62 100 VAL A N 1
ATOM 758 C CA . VAL A 1 100 ? -13.711 1.901 3.08 1 96.62 100 VAL A CA 1
ATOM 759 C C . VAL A 1 100 ? -12.57 1.517 2.141 1 96.62 100 VAL A C 1
ATOM 761 O O . VAL A 1 100 ? -12.781 0.81 1.152 1 96.62 100 VAL A O 1
ATOM 764 N N . TYR A 1 101 ? -11.414 1.931 2.488 1 97.38 101 TYR A N 1
ATOM 765 C CA . TYR A 1 101 ? -10.25 1.684 1.645 1 97.38 101 TYR A CA 1
ATOM 766 C C . TYR A 1 101 ? -9.812 0.226 1.729 1 97.38 101 TYR A C 1
ATOM 768 O O . TYR A 1 101 ? -9.703 -0.456 0.708 1 97.38 101 TYR A O 1
ATOM 776 N N . THR A 1 102 ? -9.594 -0.29 2.893 1 98.19 102 THR A N 1
ATOM 777 C CA . THR A 1 102 ? -9.016 -1.607 3.125 1 98.19 102 THR A CA 1
ATOM 778 C C . THR A 1 102 ? -9.984 -2.709 2.707 1 98.19 102 THR A C 1
ATOM 780 O O . THR A 1 102 ? -9.562 -3.805 2.334 1 98.19 102 THR A O 1
ATOM 783 N N . SER A 1 103 ? -11.273 -2.441 2.732 1 98.44 103 SER A N 1
ATOM 784 C CA . SER A 1 103 ? -12.266 -3.457 2.379 1 98.44 103 SER A CA 1
ATOM 785 C C . SER A 1 103 ? -12.094 -3.914 0.934 1 98.44 103 SER A C 1
ATOM 787 O O . SER A 1 103 ? -12.344 -5.074 0.61 1 98.44 103 SER A O 1
ATOM 789 N N . ALA A 1 104 ? -11.711 -2.988 0.08 1 97.44 104 ALA A N 1
ATOM 790 C CA . ALA A 1 104 ? -11.477 -3.357 -1.313 1 97.44 104 ALA A CA 1
ATOM 791 C C . ALA A 1 104 ? -10.359 -4.395 -1.425 1 97.44 104 ALA A C 1
ATOM 793 O O . ALA A 1 104 ? -10.453 -5.328 -2.225 1 97.44 104 ALA A O 1
ATOM 794 N N . PHE A 1 105 ? -9.398 -4.258 -0.615 1 96.5 105 PHE A N 1
ATOM 795 C CA . PHE A 1 105 ? -8.281 -5.188 -0.64 1 96.5 105 PHE A CA 1
ATOM 796 C C . PHE A 1 105 ? -8.648 -6.5 0.043 1 96.5 105 PHE A C 1
ATOM 798 O O . PHE A 1 105 ? -8.195 -7.57 -0.373 1 96.5 105 PHE A O 1
ATOM 805 N N . VAL A 1 106 ? -9.422 -6.406 1.048 1 97.56 106 VAL A N 1
ATOM 806 C CA . VAL A 1 106 ? -9.93 -7.613 1.69 1 97.56 106 VAL A CA 1
ATOM 807 C C . VAL A 1 106 ? -10.773 -8.406 0.7 1 97.56 106 VAL A C 1
ATOM 809 O O . VAL A 1 106 ? -10.664 -9.633 0.617 1 97.56 106 VAL A O 1
ATOM 812 N N . CYS A 1 107 ? -11.586 -7.723 -0 1 97.56 107 CYS A N 1
ATOM 813 C CA . CYS A 1 107 ? -12.414 -8.359 -1.018 1 97.56 107 CYS A CA 1
ATOM 814 C C . CYS A 1 107 ? -11.555 -9.117 -2.025 1 97.56 107 CYS A C 1
ATOM 816 O O . CYS A 1 107 ? -11.844 -10.273 -2.344 1 97.56 107 CYS A O 1
ATOM 818 N N . GLU A 1 108 ? -10.516 -8.484 -2.49 1 95.38 108 GLU A N 1
ATOM 819 C CA . GLU A 1 108 ? -9.633 -9.125 -3.461 1 95.38 108 GLU A CA 1
ATOM 820 C C . GLU A 1 108 ? -8.922 -10.328 -2.852 1 95.38 108 GLU A C 1
ATOM 822 O O . GLU A 1 108 ? -8.719 -11.344 -3.525 1 95.38 108 GLU A O 1
ATOM 827 N N . ALA A 1 109 ? -8.523 -10.195 -1.642 1 95.44 109 ALA A N 1
ATOM 828 C CA . ALA A 1 109 ? -7.875 -11.305 -0.948 1 95.44 109 ALA A CA 1
ATOM 829 C C . ALA A 1 109 ? -8.812 -12.5 -0.835 1 95.44 109 ALA A C 1
ATOM 831 O O . ALA A 1 109 ? -8.422 -13.633 -1.119 1 95.44 109 ALA A O 1
ATOM 832 N N . ILE A 1 110 ? -10.008 -12.242 -0.507 1 96.38 110 ILE A N 1
ATOM 833 C CA . ILE A 1 110 ? -11 -13.312 -0.36 1 96.38 110 ILE A CA 1
ATOM 834 C C . ILE A 1 110 ? -11.328 -13.898 -1.729 1 96.38 110 ILE A C 1
ATOM 836 O O . ILE A 1 110 ? -11.461 -15.117 -1.869 1 96.38 110 ILE A O 1
ATOM 840 N N . ARG A 1 111 ? -11.477 -13.07 -2.678 1 95.06 111 ARG A N 1
ATOM 841 C CA . ARG A 1 111 ? -11.742 -13.555 -4.031 1 95.06 111 ARG A CA 1
ATOM 842 C C . ARG A 1 111 ? -10.625 -14.461 -4.52 1 95.06 111 ARG A C 1
ATOM 844 O O . ARG A 1 111 ? -10.875 -15.477 -5.164 1 95.06 111 ARG A O 1
ATOM 851 N N . SER A 1 112 ? -9.406 -14.047 -4.215 1 92.38 112 SER A N 1
ATOM 852 C CA . SER A 1 112 ? -8.281 -14.906 -4.578 1 92.38 112 SER A CA 1
ATOM 853 C C . SER A 1 112 ? -8.375 -16.266 -3.893 1 92.38 112 SER A C 1
ATOM 855 O O . SER A 1 112 ? -7.98 -17.281 -4.461 1 92.38 112 SER A O 1
ATOM 857 N N . GLY A 1 113 ? -8.859 -16.266 -2.715 1 92.94 113 GLY A N 1
ATOM 858 C CA . GLY A 1 113 ? -9.109 -17.516 -2.012 1 92.94 113 GLY A CA 1
ATOM 859 C C . GLY A 1 113 ? -10.227 -18.328 -2.633 1 92.94 113 GLY A C 1
ATOM 860 O O . GLY A 1 113 ? -10.125 -19.562 -2.729 1 92.94 113 GLY A O 1
ATOM 861 N N . ILE A 1 114 ? -11.273 -17.734 -3.057 1 93.75 114 ILE A N 1
ATOM 862 C CA . ILE A 1 114 ? -12.406 -18.391 -3.693 1 93.75 114 ILE A CA 1
ATOM 863 C C . ILE A 1 114 ? -11.938 -19.094 -4.969 1 93.75 114 ILE A C 1
ATOM 865 O O . ILE A 1 114 ? -12.383 -20.219 -5.27 1 93.75 114 ILE A O 1
ATOM 869 N N . ASN A 1 115 ? -11.016 -18.484 -5.613 1 91.62 115 ASN A N 1
ATOM 870 C CA . ASN A 1 115 ? -10.516 -19 -6.879 1 91.62 115 ASN A CA 1
ATOM 871 C C . ASN A 1 115 ? -9.703 -20.281 -6.676 1 91.62 115 ASN A C 1
ATOM 873 O O . ASN A 1 115 ? -9.461 -21.031 -7.625 1 91.62 115 ASN A O 1
ATOM 877 N N . THR A 1 116 ? -9.305 -20.484 -5.469 1 91.19 116 THR A N 1
ATOM 878 C CA . THR A 1 116 ? -8.531 -21.688 -5.203 1 91.19 116 THR A CA 1
ATOM 879 C C . THR A 1 116 ? -9.453 -22.859 -4.883 1 91.19 116 THR A C 1
ATOM 881 O O . THR A 1 116 ? -9.016 -24.016 -4.859 1 91.19 116 THR A O 1
ATOM 884 N N . VAL A 1 117 ? -10.719 -22.656 -4.629 1 91.81 117 VAL A N 1
ATOM 885 C CA . VAL A 1 117 ? -11.688 -23.703 -4.316 1 91.81 117 VAL A CA 1
ATOM 886 C C . VAL A 1 117 ? -12.109 -24.406 -5.602 1 91.81 117 VAL A C 1
ATOM 888 O O . VAL A 1 117 ? -12.57 -23.766 -6.551 1 91.81 117 VAL A O 1
ATOM 891 N N . PRO A 1 118 ? -11.953 -25.688 -5.59 1 92.94 118 PRO A N 1
ATOM 892 C CA . PRO A 1 118 ? -12.359 -26.422 -6.793 1 92.94 118 PRO A CA 1
ATOM 893 C C . PRO A 1 118 ? -13.828 -26.219 -7.145 1 92.94 118 PRO A C 1
ATOM 895 O O . PRO A 1 118 ? -14.695 -26.281 -6.266 1 92.94 118 PRO A O 1
ATOM 898 N N . VAL A 1 119 ? -14.086 -26.094 -8.328 1 90.25 119 VAL A N 1
ATOM 899 C CA . VAL A 1 119 ? -15.43 -25.812 -8.828 1 90.25 119 VAL A CA 1
ATOM 900 C C . VAL A 1 119 ? -16.344 -27 -8.539 1 90.25 119 VAL A C 1
ATOM 902 O O . VAL A 1 119 ? -17.531 -26.828 -8.297 1 90.25 119 VAL A O 1
ATOM 905 N N . GLY A 1 120 ? -15.734 -28.156 -8.555 1 91.62 120 GLY A N 1
ATOM 906 C CA . GLY A 1 120 ? -16.484 -29.375 -8.305 1 91.62 120 GLY A CA 1
ATOM 907 C C . GLY A 1 120 ? -17.219 -29.359 -6.973 1 91.62 120 GLY A C 1
ATOM 908 O O . GLY A 1 120 ? -18.312 -29.906 -6.855 1 91.62 120 GLY A O 1
ATOM 909 N N . GLN A 1 121 ? -16.609 -28.766 -6.023 1 93.38 121 GLN A N 1
ATOM 910 C CA . GLN A 1 121 ? -17.219 -28.703 -4.699 1 93.38 121 GLN A CA 1
ATOM 911 C C . GLN A 1 121 ? -18.5 -27.875 -4.73 1 93.38 121 GLN A C 1
ATOM 913 O O . GLN A 1 121 ? -19.516 -28.25 -4.137 1 93.38 121 GLN A O 1
ATOM 918 N N . ALA A 1 122 ? -18.469 -26.781 -5.371 1 92 122 ALA A N 1
ATOM 919 C CA . ALA A 1 122 ? -19.656 -25.922 -5.496 1 92 122 ALA A CA 1
ATOM 920 C C . ALA A 1 122 ? -20.734 -26.609 -6.34 1 92 122 ALA A C 1
ATOM 922 O O . ALA A 1 122 ? -21.922 -26.531 -6.008 1 92 122 ALA A O 1
ATOM 923 N N . GLU A 1 123 ? -20.312 -27.266 -7.336 1 93.25 123 GLU A N 1
ATOM 924 C CA . GLU A 1 123 ? -21.25 -27.969 -8.211 1 93.25 123 GLU A CA 1
ATOM 925 C C . GLU A 1 123 ? -21.922 -29.125 -7.484 1 93.25 123 GLU A C 1
ATOM 927 O O . GLU A 1 123 ? -23.125 -29.344 -7.641 1 93.25 123 GLU A O 1
ATOM 932 N N . ALA A 1 124 ? -21.141 -29.859 -6.773 1 95.5 124 ALA A N 1
ATOM 933 C CA . ALA A 1 124 ? -21.672 -30.984 -6 1 95.5 124 ALA A CA 1
ATOM 934 C C . ALA A 1 124 ? -22.703 -30.484 -4.984 1 95.5 124 ALA A C 1
ATOM 936 O O . ALA A 1 124 ? -23.75 -31.125 -4.797 1 95.5 124 ALA A O 1
ATOM 937 N N . ALA A 1 125 ? -22.375 -29.422 -4.352 1 94.19 125 ALA A N 1
ATOM 938 C CA . ALA A 1 125 ? -23.297 -28.844 -3.373 1 94.19 125 ALA A CA 1
ATOM 939 C C . ALA A 1 125 ? -24.609 -28.406 -4.035 1 94.19 125 ALA A C 1
ATOM 941 O O . ALA A 1 125 ? -25.688 -28.625 -3.49 1 94.19 125 ALA A O 1
ATOM 942 N N . ARG A 1 126 ? -24.516 -27.859 -5.176 1 92.12 126 ARG A N 1
ATOM 943 C CA . ARG A 1 126 ? -25.703 -27.453 -5.918 1 92.12 126 ARG A CA 1
ATOM 944 C C . ARG A 1 126 ? -26.516 -28.656 -6.371 1 92.12 126 ARG A C 1
ATOM 946 O O . ARG A 1 126 ? -27.734 -28.609 -6.402 1 92.12 126 ARG A O 1
ATOM 953 N N . ALA A 1 127 ? -25.828 -29.688 -6.746 1 95.44 127 ALA A N 1
ATOM 954 C CA . ALA A 1 127 ? -26.469 -30.906 -7.227 1 95.44 127 ALA A CA 1
ATOM 955 C C . ALA A 1 127 ? -27.344 -31.531 -6.141 1 95.44 127 ALA A C 1
ATOM 957 O O . ALA A 1 127 ? -28.344 -32.188 -6.441 1 95.44 127 ALA A O 1
ATOM 958 N N . ILE A 1 128 ? -27 -31.297 -4.891 1 95.44 128 ILE A N 1
ATOM 959 C CA . ILE A 1 128 ? -27.766 -31.922 -3.812 1 95.44 128 ILE A CA 1
ATOM 960 C C . ILE A 1 128 ? -28.812 -30.953 -3.301 1 95.44 128 ILE A C 1
ATOM 962 O O . ILE A 1 128 ? -29.453 -31.188 -2.275 1 95.44 128 ILE A O 1
ATOM 966 N N . GLY A 1 129 ? -28.922 -29.766 -3.918 1 93.94 129 GLY A N 1
ATOM 967 C CA . GLY A 1 129 ? -30.094 -28.922 -3.682 1 93.94 129 GLY A CA 1
ATOM 968 C C . GLY A 1 129 ? -29.766 -27.672 -2.883 1 93.94 129 GLY A C 1
ATOM 969 O O . GLY A 1 129 ? -30.656 -26.922 -2.506 1 93.94 129 GLY A O 1
ATOM 970 N N . LEU A 1 130 ? -28.547 -27.406 -2.604 1 94.12 130 LEU A N 1
ATOM 971 C CA . LEU A 1 130 ? -28.188 -26.203 -1.846 1 94.12 130 LEU A CA 1
ATOM 972 C C . LEU A 1 130 ? -28.359 -24.953 -2.699 1 94.12 130 LEU A C 1
ATOM 974 O O . LEU A 1 130 ? -28.047 -24.969 -3.893 1 94.12 130 LEU A O 1
ATOM 978 N N . SER A 1 131 ? -28.906 -23.953 -2.076 1 93.75 131 SER A N 1
ATOM 979 C CA . SER A 1 131 ? -29.031 -22.656 -2.744 1 93.75 131 SER A CA 1
ATOM 980 C C . SER A 1 131 ? -27.672 -21.969 -2.871 1 93.75 131 SER A C 1
ATOM 982 O O . SER A 1 131 ? -26.688 -22.422 -2.287 1 93.75 131 SER A O 1
ATOM 984 N N . PHE A 1 132 ? -27.641 -20.906 -3.621 1 91.06 132 PHE A N 1
ATOM 985 C CA . PHE A 1 132 ? -26.391 -20.188 -3.838 1 91.06 132 PHE A CA 1
ATOM 986 C C . PHE A 1 132 ? -25.828 -19.688 -2.516 1 91.06 132 PHE A C 1
ATOM 988 O O . PHE A 1 132 ? -24.625 -19.812 -2.268 1 91.06 132 PHE A O 1
ATOM 995 N N . THR A 1 133 ? -26.688 -19.125 -1.727 1 91.88 133 THR A N 1
ATOM 996 C CA . THR A 1 133 ? -26.266 -18.578 -0.451 1 91.88 133 THR A CA 1
ATOM 997 C C . THR A 1 133 ? -25.734 -19.672 0.472 1 91.88 133 THR A C 1
ATOM 999 O O . THR A 1 133 ? -24.781 -19.453 1.227 1 91.88 133 THR A O 1
ATOM 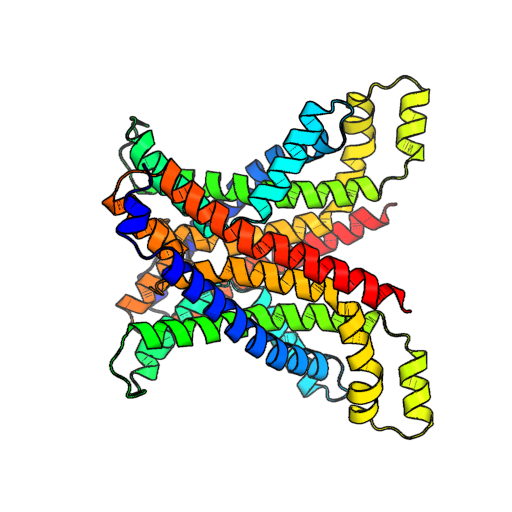1002 N N . GLN A 1 134 ? -26.328 -20.812 0.325 1 93.75 134 GLN A N 1
ATOM 1003 C CA . GLN A 1 134 ? -25.891 -21.953 1.13 1 93.75 134 GLN A CA 1
ATOM 1004 C C . GLN A 1 134 ? -24.531 -22.469 0.65 1 93.75 134 GLN A C 1
ATOM 1006 O O . GLN A 1 134 ? -23.656 -22.797 1.462 1 93.75 134 GLN A O 1
ATOM 1011 N N . VAL A 1 135 ? -24.453 -22.578 -0.67 1 94.06 135 VAL A N 1
ATOM 1012 C CA . VAL A 1 135 ? -23.203 -23.047 -1.253 1 94.06 135 VAL A CA 1
ATOM 1013 C C . VAL A 1 135 ? -22.062 -22.094 -0.877 1 94.06 135 VAL A C 1
ATOM 1015 O O . VAL A 1 135 ? -21 -22.531 -0.438 1 94.06 135 VAL A O 1
ATOM 1018 N N . LEU A 1 136 ? -22.359 -20.812 -0.991 1 93.12 136 LEU A N 1
ATOM 1019 C CA . LEU A 1 136 ? -21.359 -19.797 -0.705 1 93.12 136 LEU A CA 1
ATOM 1020 C C . LEU A 1 136 ? -20.984 -19.797 0.775 1 93.12 136 LEU A C 1
ATOM 1022 O O . LEU A 1 136 ? -19.797 -19.812 1.125 1 93.12 136 LEU A O 1
ATOM 1026 N N . GLY A 1 137 ? -21.891 -19.797 1.658 1 94.25 137 GLY A N 1
ATOM 1027 C CA . GLY A 1 137 ? -21.672 -19.656 3.088 1 94.25 137 GLY A CA 1
ATOM 1028 C C . GLY A 1 137 ? -21.141 -20.922 3.736 1 94.25 137 GLY A C 1
ATOM 1029 O O . GLY A 1 137 ? -20.312 -20.875 4.648 1 94.25 137 GLY A O 1
ATOM 1030 N N . LEU A 1 138 ? -21.516 -22.125 3.174 1 94 138 LEU A N 1
ATOM 1031 C CA . LEU A 1 138 ? -21.219 -23.391 3.846 1 94 138 LEU A CA 1
ATOM 1032 C C . LEU A 1 138 ? -20.031 -24.078 3.188 1 94 138 LEU A C 1
ATOM 1034 O O . LEU A 1 138 ? -19.312 -24.859 3.838 1 94 138 LEU A O 1
ATOM 1038 N N . VAL A 1 139 ? -19.812 -23.844 1.956 1 93.81 139 VAL A N 1
ATOM 1039 C CA . VAL A 1 139 ? -18.828 -24.641 1.232 1 93.81 139 VAL A CA 1
ATOM 1040 C C . VAL A 1 139 ? -17.688 -23.734 0.762 1 93.81 139 VAL A C 1
ATOM 1042 O O . VAL A 1 139 ? -16.531 -23.922 1.159 1 93.81 139 VAL A O 1
ATOM 1045 N N . VAL A 1 140 ? -18.016 -22.688 0.079 1 93.94 140 VAL A N 1
ATOM 1046 C CA . VAL A 1 140 ? -17.016 -21.938 -0.66 1 93.94 140 VAL A CA 1
ATOM 1047 C C . VAL A 1 140 ? -16.297 -20.969 0.282 1 93.94 140 VAL A C 1
ATOM 1049 O O . VAL A 1 140 ? -15.07 -20.984 0.379 1 93.94 140 VAL A O 1
ATOM 1052 N N . LEU A 1 141 ? -17.016 -20.234 1.081 1 94.94 141 LEU A N 1
ATOM 1053 C CA . LEU A 1 141 ? -16.422 -19.141 1.864 1 94.94 141 LEU A CA 1
ATOM 1054 C C . LEU A 1 141 ? -15.508 -19.703 2.947 1 94.94 141 LEU A C 1
ATOM 1056 O O . LEU A 1 141 ? -14.414 -19.172 3.166 1 94.94 141 LEU A O 1
ATOM 1060 N N . PRO A 1 142 ? -15.992 -20.766 3.627 1 94.31 142 PRO A N 1
ATOM 1061 C CA . PRO A 1 142 ? -15.086 -21.297 4.645 1 94.31 142 PRO A CA 1
ATOM 1062 C C . PRO A 1 142 ? -13.75 -21.75 4.066 1 94.31 142 PRO A C 1
ATOM 1064 O O . PRO A 1 142 ? -12.695 -21.5 4.66 1 94.31 142 PRO A O 1
ATOM 1067 N N . GLN A 1 143 ? -13.727 -22.328 2.963 1 94 143 GLN A N 1
ATOM 1068 C CA . GLN A 1 143 ? -12.5 -22.766 2.303 1 94 143 GLN A CA 1
ATOM 1069 C C . GLN A 1 143 ? -11.711 -21.594 1.754 1 94 143 GLN A C 1
ATOM 1071 O O . GLN A 1 143 ? -10.477 -21.578 1.822 1 94 143 GLN A O 1
ATOM 1076 N N . ALA A 1 144 ? -12.461 -20.656 1.289 1 94.44 144 ALA A N 1
ATOM 1077 C CA . ALA A 1 144 ? -11.82 -19.453 0.73 1 94.44 144 ALA A CA 1
ATOM 1078 C C . ALA A 1 144 ? -11.07 -18.688 1.808 1 94.44 144 ALA A C 1
ATOM 1080 O O . ALA A 1 144 ? -9.969 -18.188 1.564 1 94.44 144 ALA A O 1
ATOM 1081 N N . PHE A 1 145 ? -11.656 -18.609 3.014 1 94.25 145 PHE A N 1
ATOM 1082 C CA . PHE A 1 145 ? -11.023 -17.891 4.113 1 94.25 145 PHE A CA 1
ATOM 1083 C C . PHE A 1 145 ? -9.734 -18.578 4.535 1 94.25 145 PHE A C 1
ATOM 1085 O O . PHE A 1 145 ? -8.742 -17.922 4.855 1 94.25 145 PHE A O 1
ATOM 1092 N N . ARG A 1 146 ? -9.742 -19.844 4.504 1 91.31 146 ARG A N 1
ATOM 1093 C CA . ARG A 1 146 ? -8.539 -20.594 4.855 1 91.31 146 ARG A CA 1
ATOM 1094 C C . ARG A 1 146 ? -7.434 -20.375 3.83 1 91.31 146 ARG A C 1
ATOM 1096 O O . ARG A 1 146 ? -6.27 -20.188 4.195 1 91.31 146 ARG A O 1
ATOM 1103 N N . ALA A 1 147 ? -7.875 -20.328 2.623 1 91.56 147 ALA A N 1
ATOM 1104 C CA . ALA A 1 147 ? -6.91 -20.141 1.546 1 91.56 147 ALA A CA 1
ATOM 1105 C C . ALA A 1 147 ? -6.426 -18.688 1.5 1 91.56 147 ALA A C 1
ATOM 1107 O O . ALA A 1 147 ? -5.328 -18.406 1.018 1 91.56 147 ALA A O 1
ATOM 1108 N N . ALA A 1 148 ? -7.223 -17.781 2.09 1 93.12 148 ALA A N 1
ATOM 1109 C CA . ALA A 1 148 ? -6.93 -16.344 1.976 1 93.12 148 ALA A CA 1
ATOM 1110 C C . ALA A 1 148 ? -6.184 -15.836 3.205 1 93.12 148 ALA A C 1
ATOM 1112 O O . ALA A 1 148 ? -5.945 -14.641 3.344 1 93.12 148 ALA A O 1
ATOM 1113 N N . VAL A 1 149 ? -5.781 -16.719 4.055 1 92.19 149 VAL A N 1
ATOM 1114 C CA . VAL A 1 149 ? -5.121 -16.297 5.289 1 92.19 149 VAL A CA 1
ATOM 1115 C C . VAL A 1 149 ? -3.842 -15.531 4.957 1 92.19 149 VAL A C 1
ATOM 1117 O O . VAL A 1 149 ? -3.578 -14.477 5.531 1 92.19 149 VAL A O 1
ATOM 1120 N N . GLY A 1 150 ? -3.055 -16.016 4.047 1 89.44 150 GLY A N 1
ATOM 1121 C CA . GLY A 1 150 ? -1.844 -15.344 3.617 1 89.44 150 GLY A CA 1
ATOM 1122 C C . GLY A 1 150 ? -2.098 -13.945 3.092 1 89.44 150 GLY A C 1
ATOM 1123 O O . GLY A 1 150 ? -1.621 -12.961 3.666 1 89.44 150 GLY A O 1
ATOM 1124 N N . PRO A 1 151 ? -2.9 -13.906 2.084 1 91.5 151 PRO A N 1
ATOM 1125 C CA . PRO A 1 151 ? -3.232 -12.594 1.524 1 91.5 151 PRO A CA 1
ATOM 1126 C C . PRO A 1 151 ? -3.877 -11.656 2.547 1 91.5 151 PRO A C 1
ATOM 1128 O O . PRO A 1 151 ? -3.625 -10.453 2.531 1 91.5 151 PRO A O 1
ATOM 1131 N N . LEU A 1 152 ? -4.719 -12.172 3.441 1 93.94 152 LEU A N 1
ATOM 1132 C CA . LEU A 1 152 ? -5.371 -11.352 4.453 1 93.94 152 LEU A CA 1
ATOM 1133 C C . LEU A 1 152 ? -4.355 -10.828 5.469 1 93.94 152 LEU A C 1
ATOM 1135 O O . LEU A 1 152 ? -4.492 -9.719 5.977 1 93.94 152 LEU A O 1
ATOM 1139 N N . THR A 1 153 ? -3.371 -11.648 5.75 1 92.19 153 THR A N 1
ATOM 1140 C CA . THR A 1 153 ? -2.299 -11.211 6.641 1 92.19 153 THR A CA 1
ATOM 1141 C C . THR A 1 153 ? -1.547 -10.031 6.043 1 92.19 153 THR A C 1
ATOM 1143 O O . THR A 1 153 ? -1.256 -9.055 6.742 1 92.19 153 THR A O 1
ATOM 1146 N N . ASN A 1 154 ? -1.312 -10.109 4.762 1 90.88 154 ASN A N 1
ATOM 1147 C CA . ASN A 1 154 ? -0.642 -9.008 4.078 1 90.88 154 ASN A CA 1
ATOM 1148 C C . ASN A 1 154 ? -1.48 -7.738 4.109 1 90.88 154 ASN A C 1
ATOM 1150 O O . ASN A 1 154 ? -0.944 -6.641 4.262 1 90.88 154 ASN A O 1
ATOM 1154 N N . VAL A 1 155 ? -2.76 -7.906 3.986 1 94.69 155 VAL A N 1
ATOM 1155 C CA . VAL A 1 155 ? -3.664 -6.758 4.027 1 94.69 155 VAL A CA 1
ATOM 1156 C C . VAL A 1 155 ? -3.65 -6.145 5.426 1 94.69 155 VAL A C 1
ATOM 1158 O O . VAL A 1 155 ? -3.684 -4.918 5.57 1 94.69 155 VAL A O 1
ATOM 1161 N N . LEU A 1 156 ? -3.588 -6.984 6.395 1 94.81 156 LEU A N 1
ATOM 1162 C CA . LEU A 1 156 ? -3.564 -6.5 7.773 1 94.81 156 LEU A CA 1
ATOM 1163 C C . LEU A 1 156 ? -2.283 -5.719 8.047 1 94.81 156 LEU A C 1
ATOM 1165 O O . LEU A 1 156 ? -2.318 -4.676 8.711 1 94.81 156 LEU A O 1
ATOM 1169 N N . ILE A 1 157 ? -1.187 -6.195 7.598 1 92.88 157 ILE A N 1
ATOM 1170 C CA . ILE A 1 157 ? 0.091 -5.512 7.762 1 92.88 157 ILE A CA 1
ATOM 1171 C C . ILE A 1 157 ? 0.04 -4.148 7.07 1 92.88 157 ILE A C 1
ATOM 1173 O O . ILE A 1 157 ? 0.437 -3.137 7.652 1 92.88 157 ILE A O 1
ATOM 1177 N N . ALA A 1 158 ? -0.447 -4.16 5.855 1 93.5 158 ALA A N 1
ATOM 1178 C CA . ALA A 1 158 ? -0.583 -2.91 5.109 1 93.5 158 ALA A CA 1
ATOM 1179 C C . ALA A 1 158 ? -1.497 -1.932 5.84 1 93.5 158 ALA A C 1
ATOM 1181 O O . ALA A 1 158 ? -1.215 -0.732 5.898 1 93.5 158 ALA A O 1
ATOM 1182 N N . LEU A 1 159 ? -2.602 -2.479 6.375 1 96.25 159 LEU A N 1
ATOM 1183 C CA . LEU A 1 159 ? -3.545 -1.651 7.121 1 96.25 159 LEU A CA 1
ATOM 1184 C C . LEU A 1 159 ? -2.865 -0.993 8.312 1 96.25 159 LEU A C 1
ATOM 1186 O O . LEU A 1 159 ? -3.055 0.2 8.562 1 96.25 159 LEU A O 1
ATOM 1190 N N . THR A 1 160 ? -2.115 -1.738 9.016 1 94.69 160 THR A N 1
ATOM 1191 C CA . THR A 1 160 ? -1.405 -1.21 10.18 1 94.69 160 THR A CA 1
ATOM 1192 C C . THR A 1 160 ? -0.506 -0.045 9.773 1 94.69 160 THR A C 1
ATOM 1194 O O . THR A 1 160 ? -0.509 1.002 10.43 1 94.69 160 THR A O 1
ATOM 1197 N N . LYS A 1 161 ? 0.181 -0.2 8.75 1 93 161 LYS A N 1
ATOM 1198 C CA . LYS A 1 161 ? 1.053 0.862 8.258 1 93 161 LYS A CA 1
ATOM 1199 C C . LYS A 1 161 ? 0.239 2.053 7.758 1 93 161 LYS A C 1
ATOM 1201 O O . LYS A 1 161 ? 0.631 3.205 7.957 1 93 161 LYS A O 1
ATOM 1206 N N . ASN A 1 162 ? -0.86 1.757 7.172 1 94.69 162 ASN A N 1
ATOM 1207 C CA . ASN A 1 162 ? -1.719 2.783 6.59 1 94.69 162 ASN A CA 1
ATOM 1208 C C . ASN A 1 162 ? -2.393 3.627 7.668 1 94.69 162 ASN A C 1
ATOM 1210 O O . ASN A 1 162 ? -2.887 4.719 7.387 1 94.69 162 ASN A O 1
ATOM 1214 N N . THR A 1 163 ? -2.461 3.096 8.859 1 95.06 163 THR A N 1
ATOM 1215 C CA . THR A 1 163 ? -3.096 3.859 9.93 1 95.06 163 THR A CA 1
ATOM 1216 C C . THR A 1 163 ? -2.379 5.191 10.141 1 95.06 163 THR A C 1
ATOM 1218 O O . THR A 1 163 ? -2.965 6.141 10.664 1 95.06 163 THR A O 1
ATOM 1221 N N . THR A 1 164 ? -1.116 5.27 9.75 1 92.88 164 THR A N 1
ATOM 1222 C CA . THR A 1 164 ? -0.337 6.488 9.953 1 92.88 164 THR A CA 1
ATOM 1223 C C . THR A 1 164 ? -0.889 7.629 9.102 1 92.88 164 THR A C 1
ATOM 1225 O O . THR A 1 164 ? -0.63 8.797 9.383 1 92.88 164 THR A O 1
ATOM 1228 N N . VAL A 1 165 ? -1.646 7.348 8.102 1 90.62 165 VAL A N 1
ATOM 1229 C CA . VAL A 1 165 ? -2.244 8.359 7.238 1 90.62 165 VAL A CA 1
ATOM 1230 C C . VAL A 1 165 ? -3.281 9.164 8.023 1 90.62 165 VAL A C 1
ATOM 1232 O O . VAL A 1 165 ? -3.613 10.289 7.652 1 90.62 165 VAL A O 1
ATOM 1235 N N . ALA A 1 166 ? -3.773 8.578 9.094 1 90 166 ALA A N 1
ATOM 1236 C CA . ALA A 1 166 ? -4.734 9.258 9.961 1 90 166 ALA A CA 1
ATOM 1237 C C . ALA A 1 166 ? -4.109 10.492 10.602 1 90 166 ALA A C 1
ATOM 1239 O O . ALA A 1 166 ? -4.82 11.375 11.086 1 90 166 ALA A O 1
ATOM 1240 N N . ALA A 1 167 ? -2.803 10.562 10.641 1 86.56 167 ALA A N 1
ATOM 1241 C CA . ALA A 1 167 ? -2.109 11.734 11.164 1 86.56 167 ALA A CA 1
ATOM 1242 C C . ALA A 1 167 ? -2.457 12.977 10.359 1 86.56 167 ALA A C 1
ATOM 1244 O O . ALA A 1 167 ? -2.449 14.094 10.891 1 86.56 167 ALA A O 1
ATOM 1245 N N . ALA A 1 168 ? -2.779 12.812 9.133 1 81.38 168 ALA A N 1
ATOM 1246 C CA . ALA A 1 168 ? -3.104 13.922 8.242 1 81.38 168 ALA A CA 1
ATOM 1247 C C . ALA A 1 168 ? -4.359 14.648 8.703 1 81.38 168 ALA A C 1
ATOM 1249 O O . ALA A 1 168 ? -4.578 15.812 8.359 1 81.38 168 ALA A O 1
ATOM 1250 N N . ILE A 1 169 ? -5.191 13.922 9.469 1 83.44 169 ILE A N 1
ATOM 1251 C CA . ILE A 1 169 ? -6.422 14.562 9.93 1 83.44 169 ILE A CA 1
ATOM 1252 C C . ILE A 1 169 ? -6.355 14.773 11.445 1 83.44 169 ILE A C 1
ATOM 1254 O O . ILE A 1 169 ? -7.383 15 12.086 1 83.44 169 ILE A O 1
ATOM 1258 N N . GLY A 1 170 ? -5.223 14.531 12.031 1 81.81 170 GLY A N 1
ATOM 1259 C CA . GLY A 1 170 ? -4.996 14.945 13.414 1 81.81 170 GLY A CA 1
ATOM 1260 C C . GLY A 1 170 ? -5.223 13.82 14.414 1 81.81 170 GLY A C 1
ATOM 1261 O O . GLY A 1 170 ? -5.375 14.078 15.609 1 81.81 170 GLY A O 1
ATOM 1262 N N . VAL A 1 171 ? -5.348 12.617 13.992 1 86.56 171 VAL A N 1
ATOM 1263 C CA . VAL A 1 171 ? -5.48 11.508 14.938 1 86.56 171 VAL A CA 1
ATOM 1264 C C . VAL A 1 171 ? -4.152 11.273 15.656 1 86.56 171 VAL A C 1
ATOM 1266 O O . VAL A 1 171 ? -3.102 11.188 15.016 1 86.56 171 VAL A O 1
ATOM 1269 N N . ALA A 1 172 ? -4.23 11.227 16.922 1 83.94 172 ALA A N 1
ATOM 1270 C CA . ALA A 1 172 ? -3.035 11.172 17.766 1 83.94 172 ALA A CA 1
ATOM 1271 C C . ALA A 1 172 ? -2.463 9.758 17.812 1 83.94 172 ALA A C 1
ATOM 1273 O O . ALA A 1 172 ? -2.385 9.148 18.891 1 83.94 172 ALA A O 1
ATOM 1274 N N . GLU A 1 173 ? -2.053 9.312 16.719 1 86.25 173 GLU A N 1
ATOM 1275 C CA . GLU A 1 173 ? -1.386 8.016 16.609 1 86.25 173 GLU A CA 1
ATOM 1276 C C . GLU A 1 173 ? 0.125 8.18 16.484 1 86.25 173 GLU A C 1
ATOM 1278 O O . GLU A 1 173 ? 0.66 9.266 16.719 1 86.25 173 GLU A O 1
ATOM 1283 N N . ALA A 1 174 ? 0.862 7.152 16.328 1 81.62 174 ALA A N 1
ATOM 1284 C CA . ALA A 1 174 ? 2.311 7.09 16.5 1 81.62 174 ALA A CA 1
ATOM 1285 C C . ALA A 1 174 ? 3.023 8.055 15.555 1 81.62 174 ALA A C 1
ATOM 1287 O O . ALA A 1 174 ? 3.99 8.711 15.945 1 81.62 174 ALA A O 1
ATOM 1288 N N . ALA A 1 175 ? 2.586 8.188 14.359 1 81.56 175 ALA A N 1
ATOM 1289 C CA . ALA A 1 175 ? 3.26 9.047 13.398 1 81.56 175 ALA A CA 1
ATOM 1290 C C . ALA A 1 175 ? 3.07 10.523 13.75 1 81.56 175 ALA A C 1
ATOM 1292 O O . ALA A 1 175 ? 3.99 11.328 13.602 1 81.56 175 ALA A O 1
ATOM 1293 N N . LEU A 1 176 ? 1.91 10.859 14.164 1 81.69 176 LEU A N 1
ATOM 1294 C CA . LEU A 1 176 ? 1.687 12.234 14.586 1 81.69 176 LEU A CA 1
ATOM 1295 C C . LEU A 1 176 ? 2.537 12.57 15.812 1 81.69 176 LEU A C 1
ATOM 1297 O O . LEU A 1 176 ? 3.084 13.672 15.906 1 81.69 176 LEU A O 1
ATOM 1301 N N . LEU A 1 177 ? 2.578 11.641 16.688 1 84.81 177 LEU A N 1
ATOM 1302 C CA . LEU A 1 177 ? 3.418 11.844 17.859 1 84.81 177 LEU A CA 1
ATOM 1303 C C . LEU A 1 177 ? 4.875 12.047 17.469 1 84.81 177 LEU A C 1
ATOM 1305 O O . LEU A 1 177 ? 5.578 12.867 18.047 1 84.81 177 LEU A O 1
ATOM 1309 N N . MET A 1 178 ? 5.305 11.242 16.5 1 82.94 178 MET A N 1
ATOM 1310 C CA . MET A 1 178 ? 6.668 11.398 16.016 1 82.94 178 MET A CA 1
ATOM 1311 C C . MET A 1 178 ? 6.91 12.828 15.523 1 82.94 178 MET A C 1
ATOM 1313 O O . MET A 1 178 ? 7.938 13.43 15.836 1 82.94 178 MET A O 1
ATOM 1317 N N . LYS A 1 179 ? 6.004 13.312 14.773 1 80.88 179 LYS A N 1
ATOM 1318 C CA . LYS A 1 179 ? 6.117 14.664 14.242 1 80.88 179 LYS A CA 1
ATOM 1319 C C . LYS A 1 179 ? 6.203 15.688 15.375 1 80.88 179 LYS A C 1
ATOM 1321 O O . LYS A 1 179 ? 7.039 16.594 15.336 1 80.88 179 LYS A O 1
ATOM 1326 N N . GLU A 1 180 ? 5.402 15.516 16.344 1 81.62 180 GLU A N 1
ATOM 1327 C CA . GLU A 1 180 ? 5.375 16.438 17.484 1 81.62 180 GLU A CA 1
ATOM 1328 C C . GLU A 1 180 ? 6.668 16.359 18.281 1 81.62 180 GLU A C 1
ATOM 1330 O O . GLU A 1 180 ? 7.215 17.375 18.703 1 81.62 180 GLU A O 1
ATOM 1335 N N . MET A 1 181 ? 7.102 15.133 18.531 1 82 181 MET A N 1
ATOM 1336 C CA . MET A 1 181 ? 8.305 14.922 19.328 1 82 181 MET A CA 1
ATOM 1337 C C . MET A 1 181 ? 9.531 15.516 18.641 1 82 181 MET A C 1
ATOM 1339 O O . MET A 1 181 ? 10.375 16.125 19.281 1 82 181 MET A O 1
ATOM 1343 N N . VAL A 1 182 ? 9.641 15.328 17.375 1 78.31 182 VAL A N 1
ATOM 1344 C CA . VAL A 1 182 ? 10.797 15.805 16.641 1 78.31 182 VAL A CA 1
ATOM 1345 C C . VAL A 1 182 ? 10.789 17.328 16.578 1 78.31 182 VAL A C 1
ATOM 1347 O O . VAL A 1 182 ? 11.836 17.969 16.672 1 78.31 182 VAL A O 1
ATOM 1350 N N . GLU A 1 183 ? 9.641 17.875 16.406 1 78.31 183 GLU A N 1
ATOM 1351 C CA . GLU A 1 183 ? 9.516 19.328 16.344 1 78.31 183 GLU A CA 1
ATOM 1352 C C . GLU A 1 183 ? 9.875 19.953 17.688 1 78.31 183 GLU A C 1
ATOM 1354 O O . GLU A 1 183 ? 10.391 21.078 17.734 1 78.31 183 GLU A O 1
ATOM 1359 N N . ASN A 1 184 ? 9.648 19.203 18.766 1 79.56 184 ASN A N 1
ATOM 1360 C CA . ASN A 1 184 ? 9.852 19.766 20.094 1 79.56 184 ASN A CA 1
ATOM 1361 C C . ASN A 1 184 ? 11.234 19.422 20.641 1 79.56 184 ASN A C 1
ATOM 1363 O O . ASN A 1 184 ? 11.812 20.203 21.406 1 79.56 184 ASN A O 1
ATOM 1367 N N . GLU A 1 185 ? 11.812 18.172 20.484 1 75.19 185 GLU A N 1
ATOM 1368 C CA . GLU A 1 185 ? 13.023 17.703 21.141 1 75.19 185 GLU A CA 1
ATOM 1369 C C . GLU A 1 185 ? 14.219 17.719 20.203 1 75.19 185 GLU A C 1
ATOM 1371 O O . GLU A 1 185 ? 15.367 17.688 20.641 1 75.19 185 GLU A O 1
ATOM 1376 N N . ALA A 1 186 ? 14.094 17.859 18.969 1 69.19 186 ALA A N 1
ATOM 1377 C CA . ALA A 1 186 ? 15.148 17.922 17.953 1 69.19 186 ALA A CA 1
ATOM 1378 C C . ALA A 1 186 ? 15.977 16.641 17.953 1 69.19 186 ALA A C 1
ATOM 1380 O O . ALA A 1 186 ? 17.188 16.688 17.703 1 69.19 186 ALA A O 1
ATOM 1381 N N . GLN A 1 187 ? 15.68 15.625 18.625 1 79.25 187 GLN A N 1
ATOM 1382 C CA . GLN A 1 187 ? 16.344 14.32 18.594 1 79.25 187 GLN A CA 1
ATOM 1383 C C . GLN A 1 187 ? 15.719 13.422 17.516 1 79.25 187 GLN A C 1
ATOM 1385 O O . GLN A 1 187 ? 15.094 12.414 17.844 1 79.25 187 GLN A O 1
ATOM 1390 N N . LEU A 1 188 ? 16.031 13.742 16.359 1 77.25 188 LEU A N 1
ATOM 1391 C CA . LEU A 1 188 ? 15.391 13.148 15.18 1 77.25 188 LEU A CA 1
ATOM 1392 C C . LEU A 1 188 ? 15.719 11.664 15.086 1 77.25 188 LEU A C 1
ATOM 1394 O O . LEU A 1 188 ? 14.812 10.828 14.977 1 77.25 188 LEU A O 1
ATOM 1398 N N . LEU A 1 189 ? 17.016 11.328 15.195 1 77.44 189 LEU A N 1
ATOM 1399 C CA . LEU A 1 189 ? 17.438 9.953 14.961 1 77.44 189 LEU A CA 1
ATOM 1400 C C . LEU A 1 189 ? 16.859 9.016 16.016 1 77.44 189 LEU A C 1
ATOM 1402 O O . LEU A 1 189 ? 16.328 7.953 15.68 1 77.44 189 LEU A O 1
ATOM 1406 N N . LEU A 1 190 ? 16.953 9.492 17.203 1 79.56 190 LEU A N 1
ATOM 1407 C CA . LEU A 1 190 ? 16.5 8.625 18.297 1 79.56 190 LEU A CA 1
ATOM 1408 C C . LEU A 1 190 ? 14.992 8.453 18.266 1 79.56 190 LEU A C 1
ATOM 1410 O O . LEU A 1 190 ? 14.484 7.34 18.406 1 79.56 190 LEU A O 1
ATOM 1414 N N . ILE A 1 191 ? 14.289 9.508 18.047 1 83.38 191 ILE A N 1
ATOM 1415 C CA . ILE A 1 191 ? 12.836 9.469 18.016 1 83.38 191 ILE A CA 1
ATOM 1416 C C . ILE A 1 191 ? 12.359 8.609 16.859 1 83.38 191 ILE A C 1
ATOM 1418 O O . ILE A 1 191 ? 11.484 7.758 17.016 1 83.38 191 ILE A O 1
ATOM 1422 N N . SER A 1 192 ? 12.953 8.883 15.719 1 84.31 192 SER A N 1
ATOM 1423 C CA . SER A 1 192 ? 12.562 8.125 14.531 1 84.31 192 SER A CA 1
ATOM 1424 C C . SER A 1 192 ? 12.883 6.641 14.695 1 84.31 192 SER A C 1
ATOM 1426 O O . SER A 1 192 ? 12.125 5.781 14.25 1 84.31 192 SER A O 1
ATOM 1428 N N . ALA A 1 193 ? 13.93 6.336 15.312 1 85.44 193 ALA A N 1
ATOM 1429 C CA . ALA A 1 193 ? 14.312 4.945 15.555 1 85.44 193 ALA A CA 1
ATOM 1430 C C . ALA A 1 193 ? 13.312 4.246 16.469 1 85.44 193 ALA A C 1
ATOM 1432 O O . ALA A 1 193 ? 12.945 3.09 16.219 1 85.44 193 ALA A O 1
ATOM 1433 N N . VAL A 1 194 ? 12.883 4.941 17.469 1 86.69 194 VAL A N 1
ATOM 1434 C CA . VAL A 1 194 ? 11.945 4.367 18.422 1 86.69 194 VAL A CA 1
ATOM 1435 C C . VAL A 1 194 ? 10.609 4.094 17.734 1 86.69 194 VAL A C 1
ATOM 1437 O O . VAL A 1 194 ? 10.023 3.023 17.906 1 86.69 194 VAL A O 1
ATOM 1440 N N . ILE A 1 195 ? 10.156 5.074 17 1 88.69 195 ILE A N 1
ATOM 1441 C CA . ILE A 1 195 ? 8.875 4.934 16.312 1 88.69 195 ILE A CA 1
ATOM 1442 C C . ILE A 1 195 ? 8.969 3.84 15.25 1 88.69 195 ILE A C 1
ATOM 1444 O O . ILE A 1 195 ? 8.07 3 15.133 1 88.69 195 ILE A O 1
ATOM 1448 N N . ALA A 1 196 ? 10.039 3.85 14.516 1 88.69 196 ALA A N 1
ATOM 1449 C CA . ALA A 1 196 ? 10.266 2.812 13.508 1 88.69 196 ALA A CA 1
ATOM 1450 C C . ALA A 1 196 ? 10.305 1.429 14.148 1 88.69 196 ALA A C 1
ATOM 1452 O O . ALA A 1 196 ? 9.711 0.48 13.633 1 88.69 196 ALA A O 1
ATOM 1453 N N . PHE A 1 197 ? 10.984 1.348 15.195 1 88.88 197 PHE A N 1
ATOM 1454 C CA . PHE A 1 197 ? 11.094 0.09 15.922 1 88.88 197 PHE A CA 1
ATOM 1455 C C . PHE A 1 197 ? 9.727 -0.369 16.406 1 88.88 197 PHE A C 1
ATOM 1457 O O . PHE A 1 197 ? 9.406 -1.559 16.359 1 88.88 197 PHE A O 1
ATOM 1464 N N . GLY A 1 198 ? 8.977 0.541 16.953 1 90.12 198 GLY A N 1
ATOM 1465 C CA . GLY A 1 198 ? 7.629 0.212 17.391 1 90.12 198 GLY A CA 1
ATOM 1466 C C . GLY A 1 198 ? 6.777 -0.387 16.297 1 90.12 198 GLY A C 1
ATOM 1467 O O . GLY A 1 198 ? 6.07 -1.373 16.516 1 90.12 198 GLY A O 1
ATOM 1468 N N . PHE A 1 199 ? 6.836 0.207 15.18 1 90.19 199 PHE A N 1
ATOM 1469 C CA . PHE A 1 199 ? 6.055 -0.311 14.062 1 90.19 199 PHE A CA 1
ATOM 1470 C C . PHE A 1 199 ? 6.574 -1.674 13.625 1 90.19 199 PHE A C 1
ATOM 1472 O O . PHE A 1 199 ? 5.793 -2.555 13.258 1 90.19 199 PHE A O 1
ATOM 1479 N N . CYS A 1 200 ? 7.859 -1.898 13.602 1 88.94 200 CYS A N 1
ATOM 1480 C CA . CYS A 1 200 ? 8.422 -3.205 13.281 1 88.94 200 CYS A CA 1
ATOM 1481 C C . CYS A 1 200 ? 7.934 -4.266 14.258 1 88.94 200 CYS A C 1
ATOM 1483 O O . CYS A 1 200 ? 7.652 -5.398 13.859 1 88.94 200 CYS A O 1
ATOM 1485 N N . CYS A 1 201 ? 7.805 -3.846 15.445 1 89.44 201 CYS A N 1
ATOM 1486 C CA . CYS A 1 201 ? 7.324 -4.766 16.469 1 89.44 201 CYS A CA 1
ATOM 1487 C C . CYS A 1 201 ? 5.852 -5.098 16.25 1 89.44 201 CYS A C 1
ATOM 1489 O O . CYS A 1 201 ? 5.379 -6.148 16.688 1 89.44 201 CYS A O 1
ATOM 1491 N N . LEU A 1 202 ? 5.164 -4.25 15.656 1 88.94 202 LEU A N 1
ATOM 1492 C CA . LEU A 1 202 ? 3.744 -4.473 15.406 1 88.94 202 LEU A CA 1
ATOM 1493 C C . LEU A 1 202 ? 3.537 -5.285 14.133 1 88.94 202 LEU A C 1
ATOM 1495 O O . LEU A 1 202 ? 2.693 -6.184 14.102 1 88.94 202 LEU A O 1
ATOM 1499 N N . THR A 1 203 ? 4.332 -5.035 13.125 1 87.69 203 THR A N 1
ATOM 1500 C CA . THR A 1 203 ? 4.051 -5.594 11.812 1 87.69 203 THR A CA 1
ATOM 1501 C C . THR A 1 203 ? 4.781 -6.922 11.617 1 87.69 203 THR A C 1
ATOM 1503 O O . THR A 1 203 ? 4.238 -7.852 11.016 1 87.69 203 THR A O 1
ATOM 1506 N N . LEU A 1 204 ? 5.992 -7.062 12.125 1 83.94 204 LEU A N 1
ATOM 1507 C CA . LEU A 1 204 ? 6.793 -8.258 11.875 1 83.94 204 LEU A CA 1
ATOM 1508 C C . LEU A 1 204 ? 6.164 -9.477 12.531 1 83.94 204 LEU A C 1
ATOM 1510 O O . LEU A 1 204 ? 5.965 -10.508 11.875 1 83.94 204 LEU A O 1
ATOM 1514 N N . PRO A 1 205 ? 5.84 -9.383 13.812 1 80.88 205 PRO A N 1
ATOM 1515 C CA . PRO A 1 205 ? 5.211 -10.555 14.43 1 80.88 205 PRO A CA 1
ATOM 1516 C C . PRO A 1 205 ? 3.873 -10.914 13.781 1 80.88 205 PRO A C 1
ATOM 1518 O O . PRO A 1 205 ? 3.545 -12.094 13.656 1 80.88 205 PRO A O 1
ATOM 1521 N N . THR A 1 206 ? 3.193 -9.914 13.43 1 80.56 206 THR A N 1
ATOM 1522 C CA . THR A 1 206 ? 1.918 -10.148 12.766 1 80.56 206 THR A CA 1
ATOM 1523 C C . THR A 1 206 ? 2.121 -10.93 11.469 1 80.56 206 THR A C 1
ATOM 1525 O O . THR A 1 206 ? 1.396 -11.883 11.195 1 80.56 206 THR A O 1
ATOM 1528 N N . GLY A 1 207 ? 3.082 -10.57 10.742 1 78.06 207 GLY A N 1
ATOM 1529 C CA . GLY A 1 207 ? 3.404 -11.266 9.508 1 78.06 207 GLY A CA 1
ATOM 1530 C C . GLY A 1 207 ? 3.891 -12.688 9.734 1 78.06 207 GLY A C 1
ATOM 1531 O O . GLY A 1 207 ? 3.502 -13.609 9.008 1 78.06 207 GLY A O 1
ATOM 1532 N N . LEU A 1 208 ? 4.66 -12.867 10.719 1 76.38 208 LEU A N 1
ATOM 1533 C CA . LEU A 1 208 ? 5.23 -14.18 10.992 1 76.38 208 LEU A CA 1
ATOM 1534 C C . LEU A 1 208 ? 4.172 -15.125 11.547 1 76.38 208 LEU A C 1
ATOM 1536 O O . LEU A 1 208 ? 4.078 -16.281 11.125 1 76.38 208 LEU A O 1
ATOM 1540 N N . VAL A 1 209 ? 3.35 -14.609 12.422 1 76.81 209 VAL A N 1
ATOM 1541 C CA . VAL A 1 209 ? 2.346 -15.438 13.086 1 76.81 209 VAL A CA 1
ATOM 1542 C C . VAL A 1 209 ? 1.232 -15.781 12.094 1 76.81 209 VAL A C 1
ATOM 1544 O O . VAL A 1 209 ? 0.907 -16.953 11.906 1 76.81 209 VAL A O 1
ATOM 1547 N N . LEU A 1 210 ? 0.827 -14.805 11.461 1 74.44 210 LEU A N 1
ATOM 1548 C CA . LEU A 1 210 ? -0.297 -15.047 10.562 1 74.44 210 LEU A CA 1
ATOM 1549 C C . LEU A 1 210 ? 0.166 -15.734 9.281 1 74.44 210 LEU A C 1
ATOM 1551 O O . LEU A 1 210 ? -0.588 -16.5 8.68 1 74.44 210 LEU A O 1
ATOM 1555 N N . GLY A 1 211 ? 1.467 -15.453 8.977 1 69.31 211 GLY A N 1
ATOM 1556 C CA . GLY A 1 211 ? 2.045 -16.188 7.859 1 69.31 211 GLY A CA 1
ATOM 1557 C C . GLY A 1 211 ? 2.189 -17.672 8.133 1 69.31 211 GLY A C 1
ATOM 1558 O O . GLY A 1 211 ? 1.89 -18.5 7.27 1 69.31 211 GLY A O 1
ATOM 1559 N N . TRP A 1 212 ? 2.551 -17.906 9.305 1 71.12 212 TRP A N 1
ATOM 1560 C CA . TRP A 1 212 ? 2.68 -19.297 9.727 1 71.12 212 TRP A CA 1
ATOM 1561 C C . TRP A 1 212 ? 1.316 -19.984 9.781 1 71.12 212 TRP A C 1
ATOM 1563 O O . TRP A 1 212 ? 1.169 -21.125 9.328 1 71.12 212 TRP A O 1
ATOM 1573 N N . VAL A 1 213 ? 0.353 -19.281 10.211 1 70.81 213 VAL A N 1
ATOM 1574 C CA . VAL A 1 213 ? -1.007 -19.812 10.281 1 70.81 213 VAL A CA 1
ATOM 1575 C C . VAL A 1 213 ? -1.527 -20.078 8.867 1 70.81 213 VAL A C 1
ATOM 1577 O O . VAL A 1 213 ? -2.178 -21.094 8.625 1 70.81 213 VAL A O 1
ATOM 1580 N N . GLY A 1 214 ? -1.19 -19.219 8.023 1 69.81 214 GLY A N 1
ATOM 1581 C CA . GLY A 1 214 ? -1.595 -19.391 6.637 1 69.81 214 GLY A CA 1
ATOM 1582 C C . GLY A 1 214 ? -1.014 -20.625 5.992 1 69.81 214 GLY A C 1
ATOM 1583 O O . GLY A 1 214 ? -1.713 -21.344 5.27 1 69.81 214 GLY A O 1
ATOM 1584 N N . LYS A 1 215 ? 0.179 -20.875 6.254 1 69.5 215 LYS A N 1
ATOM 1585 C CA . LYS A 1 215 ? 0.84 -22.047 5.691 1 69.5 215 LYS A CA 1
ATOM 1586 C C . LYS A 1 215 ? 0.245 -23.344 6.258 1 69.5 215 LYS A C 1
ATOM 1588 O O . LYS A 1 215 ? 0.112 -24.328 5.539 1 69.5 215 LYS A O 1
ATOM 1593 N N . LYS A 1 216 ? -0.173 -23.25 7.473 1 69.88 216 LYS A N 1
ATOM 1594 C CA . LYS A 1 216 ? -0.728 -24.438 8.125 1 69.88 216 LYS A CA 1
ATOM 1595 C C . LYS A 1 216 ? -2.148 -24.703 7.641 1 69.88 216 LYS A C 1
ATOM 1597 O O . LYS A 1 216 ? -2.527 -25.859 7.441 1 69.88 216 LYS A O 1
ATOM 1602 N N . VAL A 1 217 ? -2.811 -23.672 7.516 1 68.5 217 VAL A N 1
ATOM 1603 C CA . VAL A 1 217 ? -4.207 -23.844 7.133 1 68.5 217 VAL A CA 1
ATOM 1604 C C . VAL A 1 217 ? -4.305 -24.125 5.637 1 68.5 217 VAL A C 1
ATOM 1606 O O . VAL A 1 217 ? -5.234 -24.797 5.188 1 68.5 217 VAL A O 1
ATOM 1609 N N . ALA A 1 218 ? -3.439 -23.547 4.801 1 61.75 218 ALA A N 1
ATOM 1610 C CA . ALA A 1 218 ? -3.424 -23.828 3.367 1 61.75 218 ALA A CA 1
ATOM 1611 C C . ALA A 1 218 ? -3.131 -25.297 3.1 1 61.75 218 ALA A C 1
ATOM 1613 O O . ALA A 1 218 ? -3.645 -25.875 2.137 1 61.75 218 ALA A O 1
ATOM 1614 N N . VAL A 1 219 ? -2.121 -25.953 3.783 1 51.88 219 VAL A N 1
ATOM 1615 C CA . VAL A 1 219 ? -1.701 -27.328 3.561 1 51.88 219 VAL A CA 1
ATOM 1616 C C . VAL A 1 219 ? -2.842 -28.281 3.912 1 51.88 219 VAL A C 1
ATOM 1618 O O . VAL A 1 219 ? -2.979 -29.344 3.307 1 51.88 219 VAL A O 1
ATOM 1621 N N . LYS A 1 220 ? -3.557 -27.922 4.859 1 48.84 220 LYS A N 1
ATOM 1622 C CA . LYS A 1 220 ? -4.48 -29 5.176 1 48.84 220 LYS A CA 1
ATOM 1623 C C . LYS A 1 220 ? -5.469 -29.234 4.031 1 48.84 220 LYS A C 1
ATOM 1625 O O . LYS A 1 220 ? -6.484 -29.906 4.207 1 48.84 220 LYS A O 1
ATOM 1630 N N . ARG A 1 221 ? -4.965 -28.766 2.809 1 42.22 221 ARG A N 1
ATOM 1631 C CA . ARG A 1 221 ? -5.742 -29.406 1.744 1 42.22 221 ARG A CA 1
ATOM 1632 C C . ARG A 1 221 ? -5.145 -30.75 1.359 1 42.22 221 ARG A C 1
ATOM 1634 O O . ARG A 1 221 ? -3.926 -30.938 1.399 1 42.22 221 ARG A O 1
ATOM 1641 N N . MET B 1 1 ? -19.891 26.234 -11.055 1 48.75 1 MET B N 1
ATOM 1642 C CA . MET B 1 1 ? -19.906 25.031 -10.227 1 48.75 1 MET B CA 1
ATOM 1643 C C . MET B 1 1 ? -18.484 24.5 -10.016 1 48.75 1 MET B C 1
ATOM 1645 O O . MET B 1 1 ? -18.141 24.047 -8.93 1 48.75 1 MET B O 1
ATOM 1649 N N . PHE B 1 2 ? -17.734 24.594 -11.07 1 64.62 2 PHE B N 1
ATOM 1650 C CA . PHE B 1 2 ? -16.312 24.25 -11.055 1 64.62 2 PHE B CA 1
ATOM 1651 C C . PHE B 1 2 ? -15.461 25.516 -10.953 1 64.62 2 PHE B C 1
ATOM 1653 O O . PHE B 1 2 ? -14.352 25.562 -11.5 1 64.62 2 PHE B O 1
ATOM 1660 N N . ASP B 1 3 ? -15.992 26.469 -10.352 1 66.38 3 ASP B N 1
ATOM 1661 C CA . ASP B 1 3 ? -15.305 27.75 -10.242 1 66.38 3 ASP B CA 1
ATOM 1662 C C . ASP B 1 3 ? -13.977 27.609 -9.516 1 66.38 3 ASP B C 1
ATOM 1664 O O . ASP B 1 3 ? -13.023 28.344 -9.781 1 66.38 3 ASP B O 1
ATOM 1668 N N . PHE B 1 4 ? -13.93 26.703 -8.617 1 69.88 4 PHE B N 1
ATOM 1669 C CA . PHE B 1 4 ? -12.695 26.516 -7.863 1 69.88 4 PHE B CA 1
ATOM 1670 C C . PHE B 1 4 ? -11.57 26.031 -8.766 1 69.88 4 PHE B C 1
ATOM 1672 O O . PHE B 1 4 ? -10.391 26.188 -8.438 1 69.88 4 PHE B O 1
ATOM 1679 N N . LEU B 1 5 ? -11.961 25.5 -9.852 1 68.12 5 LEU B N 1
ATOM 1680 C CA . LEU B 1 5 ? -10.93 25.031 -10.773 1 68.12 5 LEU B CA 1
ATOM 1681 C C . LEU B 1 5 ? -10.156 26.203 -11.359 1 68.12 5 LEU B C 1
ATOM 1683 O O . LEU B 1 5 ? -9 26.047 -11.766 1 68.12 5 LEU B O 1
ATOM 1687 N N . ASP B 1 6 ? -10.836 27.25 -11.328 1 70.94 6 ASP B N 1
ATOM 1688 C CA . ASP B 1 6 ? -10.195 28.438 -11.852 1 70.94 6 ASP B CA 1
ATOM 1689 C C . ASP B 1 6 ? -9.344 29.125 -10.781 1 70.94 6 ASP B C 1
ATOM 1691 O O . ASP B 1 6 ? -8.336 29.766 -11.094 1 70.94 6 ASP B O 1
ATOM 1695 N N . LYS B 1 7 ? -9.672 28.938 -9.641 1 77.31 7 LYS B N 1
ATOM 1696 C CA . LYS B 1 7 ? -9 29.625 -8.539 1 77.31 7 LYS B CA 1
ATOM 1697 C C . LYS B 1 7 ? -7.785 28.828 -8.055 1 77.31 7 LYS B C 1
ATOM 1699 O O . LYS B 1 7 ? -6.828 29.406 -7.535 1 77.31 7 LYS B O 1
ATOM 1704 N N . TYR B 1 8 ? -7.852 27.641 -8.266 1 84.56 8 TYR B N 1
ATOM 1705 C CA . TYR B 1 8 ? -6.781 26.766 -7.781 1 84.56 8 TYR B CA 1
ATOM 1706 C C . TYR B 1 8 ? -6.086 26.062 -8.938 1 84.56 8 TYR B C 1
ATOM 1708 O O . TYR B 1 8 ? -6.715 25.734 -9.945 1 84.56 8 TYR B O 1
ATOM 1716 N N . ASP B 1 9 ? -4.875 25.938 -8.828 1 86.25 9 ASP B N 1
ATOM 1717 C CA . ASP B 1 9 ? -4.086 25.297 -9.867 1 86.25 9 ASP B CA 1
ATOM 1718 C C . ASP B 1 9 ? -4.129 23.781 -9.719 1 86.25 9 ASP B C 1
ATOM 1720 O O . ASP B 1 9 ? -3.129 23.156 -9.352 1 86.25 9 ASP B O 1
ATOM 1724 N N . VAL B 1 10 ? -5.227 23.172 -10.055 1 87.69 10 VAL B N 1
ATOM 1725 C CA . VAL B 1 10 ? -5.445 21.734 -9.938 1 87.69 10 VAL B CA 1
ATOM 1726 C C . VAL B 1 10 ? -4.48 20.984 -10.852 1 87.69 10 VAL B C 1
ATOM 1728 O O . VAL B 1 10 ? -3.855 20 -10.438 1 87.69 10 VAL B O 1
ATOM 1731 N N . LEU B 1 11 ? -4.238 21.5 -12.008 1 88.25 11 LEU B N 1
ATOM 1732 C CA . LEU B 1 11 ? -3.34 20.859 -12.961 1 88.25 11 LEU B CA 1
ATOM 1733 C C . LEU B 1 11 ? -1.896 20.922 -12.469 1 88.25 11 LEU B C 1
ATOM 1735 O O . LEU B 1 11 ? -1.13 19.969 -12.664 1 88.25 11 LEU B O 1
ATOM 1739 N N . GLY B 1 12 ? -1.573 22.031 -11.891 1 89.25 12 GLY B N 1
ATOM 1740 C CA . GLY B 1 12 ? -0.242 22.156 -11.32 1 89.25 12 GLY B CA 1
ATOM 1741 C C . GLY B 1 12 ? 0.022 21.172 -10.195 1 89.25 12 GLY B C 1
ATOM 1742 O O . GLY B 1 12 ? 1.114 20.609 -10.094 1 89.25 12 GLY B O 1
ATOM 1743 N N . ALA B 1 13 ? -0.967 21.031 -9.32 1 89.75 13 ALA B N 1
ATOM 1744 C CA . ALA B 1 13 ? -0.834 20.078 -8.211 1 89.75 13 ALA B CA 1
ATOM 1745 C C . ALA B 1 13 ? -0.679 18.656 -8.727 1 89.75 13 ALA B C 1
ATOM 1747 O O . ALA B 1 13 ? 0.137 17.891 -8.203 1 89.75 13 ALA B O 1
ATOM 1748 N N . PHE B 1 14 ? -1.432 18.312 -9.75 1 92.38 14 PHE B N 1
ATOM 1749 C CA . PHE B 1 14 ? -1.314 16.984 -10.328 1 92.38 14 PHE B CA 1
ATOM 1750 C C . PHE B 1 14 ? 0.014 16.812 -11.062 1 92.38 14 PHE B C 1
ATOM 1752 O O . PHE B 1 14 ? 0.585 15.727 -11.094 1 92.38 14 PHE B O 1
ATOM 1759 N N . TRP B 1 15 ? 0.511 17.891 -11.633 1 92.06 15 TRP B N 1
ATOM 1760 C CA . TRP B 1 15 ? 1.825 17.844 -12.266 1 92.06 15 TRP B CA 1
ATOM 1761 C C . TRP B 1 15 ? 2.912 17.547 -11.242 1 92.06 15 TRP B C 1
ATOM 1763 O O . TRP B 1 15 ? 3.855 16.797 -11.523 1 92.06 15 TRP B O 1
ATOM 1773 N N . THR B 1 16 ? 2.785 18.125 -10.094 1 92.31 16 THR B N 1
ATOM 1774 C CA . THR B 1 16 ? 3.711 17.828 -9.016 1 92.31 16 THR B CA 1
ATOM 1775 C C . THR B 1 16 ? 3.627 16.344 -8.625 1 92.31 16 THR B C 1
ATOM 1777 O O . THR B 1 16 ? 4.652 15.703 -8.391 1 92.31 16 THR B O 1
ATOM 1780 N N . THR B 1 17 ? 2.408 15.844 -8.586 1 93.81 17 THR B N 1
ATOM 1781 C CA . THR B 1 17 ? 2.197 14.43 -8.305 1 93.81 17 THR B CA 1
ATOM 1782 C C . THR B 1 17 ? 2.898 13.562 -9.352 1 93.81 17 THR B C 1
ATOM 1784 O O . THR B 1 17 ? 3.568 12.586 -9.008 1 93.81 17 THR B O 1
ATOM 1787 N N . VAL B 1 18 ? 2.771 13.945 -10.57 1 94.5 18 VAL B N 1
ATOM 1788 C CA . VAL B 1 18 ? 3.381 13.203 -11.672 1 94.5 18 VAL B CA 1
ATOM 1789 C C . VAL B 1 18 ? 4.902 13.273 -11.562 1 94.5 18 VAL B C 1
ATOM 1791 O O . VAL B 1 18 ? 5.594 12.273 -11.758 1 94.5 18 VAL B O 1
ATOM 1794 N N . GLN B 1 19 ? 5.418 14.406 -11.25 1 95.88 19 GLN B N 1
ATOM 1795 C CA . GLN B 1 19 ? 6.859 14.578 -11.094 1 95.88 19 GLN B CA 1
ATOM 1796 C C . GLN B 1 19 ? 7.395 13.719 -9.953 1 95.88 19 GLN B C 1
ATOM 1798 O O . GLN B 1 19 ? 8.438 13.078 -10.086 1 95.88 19 GLN B O 1
ATOM 1803 N N . LEU B 1 20 ? 6.691 13.789 -8.852 1 95.75 20 LEU B N 1
ATOM 1804 C CA . LEU B 1 20 ? 7.066 12.953 -7.715 1 95.75 20 LEU B CA 1
ATOM 1805 C C . LEU B 1 20 ? 7.109 11.484 -8.117 1 95.75 20 LEU B C 1
ATOM 1807 O O . LEU B 1 20 ? 8.047 10.766 -7.758 1 95.75 20 LEU B O 1
ATOM 1811 N N . THR B 1 21 ? 6.113 11.086 -8.836 1 96.38 21 THR B N 1
ATOM 1812 C CA . THR B 1 21 ? 5.992 9.688 -9.242 1 96.38 21 THR B CA 1
ATOM 1813 C C . THR B 1 21 ? 7.133 9.297 -10.18 1 96.38 21 THR B C 1
ATOM 1815 O O . THR B 1 21 ? 7.805 8.289 -9.953 1 96.38 21 THR B O 1
ATOM 1818 N N . LEU B 1 22 ? 7.406 10.109 -11.18 1 96.75 22 LEU B N 1
ATOM 1819 C CA . LEU B 1 22 ? 8.391 9.766 -12.195 1 96.75 22 LEU B CA 1
ATOM 1820 C C . LEU B 1 22 ? 9.797 9.766 -11.617 1 96.75 22 LEU B C 1
ATOM 1822 O O . LEU B 1 22 ? 10.57 8.836 -11.867 1 96.75 22 LEU B O 1
ATOM 1826 N N . LEU B 1 23 ? 10.102 10.742 -10.875 1 97.38 23 LEU B N 1
ATOM 1827 C CA . LEU B 1 23 ? 11.438 10.836 -10.289 1 97.38 23 LEU B CA 1
ATOM 1828 C C . LEU B 1 23 ? 11.664 9.727 -9.266 1 97.38 23 LEU B C 1
ATOM 1830 O O . LEU B 1 23 ? 12.727 9.109 -9.234 1 97.38 23 LEU B O 1
ATOM 1834 N N . SER B 1 24 ? 10.672 9.523 -8.414 1 97.94 24 SER B N 1
ATOM 1835 C CA . SER B 1 24 ? 10.789 8.461 -7.414 1 97.94 24 SER B CA 1
ATOM 1836 C C . SER B 1 24 ? 10.828 7.086 -8.078 1 97.94 24 SER B C 1
ATOM 1838 O O . SER B 1 24 ? 11.5 6.176 -7.59 1 97.94 24 SER B O 1
ATOM 1840 N N . ALA B 1 25 ? 10.023 6.965 -9.148 1 97.69 25 ALA B N 1
ATOM 1841 C CA . ALA B 1 25 ? 10.031 5.707 -9.891 1 97.69 25 ALA B CA 1
ATOM 1842 C C . ALA B 1 25 ? 11.414 5.422 -10.469 1 97.69 25 ALA B C 1
ATOM 1844 O O . ALA B 1 25 ? 11.922 4.301 -10.367 1 97.69 25 ALA B O 1
ATOM 1845 N N . ALA B 1 26 ? 12.016 6.391 -11.078 1 98.12 26 ALA B N 1
ATOM 1846 C CA . ALA B 1 26 ? 13.352 6.242 -11.656 1 98.12 26 ALA B CA 1
ATOM 1847 C C . ALA B 1 26 ? 14.375 5.863 -10.586 1 98.12 26 ALA B C 1
ATOM 1849 O O . ALA B 1 26 ? 15.148 4.926 -10.766 1 98.12 26 ALA B O 1
ATOM 1850 N N . GLY B 1 27 ? 14.352 6.586 -9.516 1 98.19 27 GLY B N 1
ATOM 1851 C CA . GLY B 1 27 ? 15.266 6.289 -8.422 1 98.19 27 GLY B CA 1
ATOM 1852 C C . GLY B 1 27 ? 15.039 4.918 -7.809 1 98.19 27 GLY B C 1
ATOM 1853 O O . GLY B 1 27 ? 16 4.211 -7.484 1 98.19 27 GLY B O 1
ATOM 1854 N N . SER B 1 28 ? 13.773 4.582 -7.613 1 98.44 28 SER B N 1
ATOM 1855 C CA . SER B 1 28 ? 13.445 3.299 -7.004 1 98.44 28 SER B CA 1
ATOM 1856 C C . SER B 1 28 ? 13.812 2.139 -7.922 1 98.44 28 SER B C 1
ATOM 1858 O O . SER B 1 28 ? 14.188 1.062 -7.453 1 98.44 28 SER B O 1
ATOM 1860 N N . LEU B 1 29 ? 13.664 2.391 -9.242 1 97.88 29 LEU B N 1
ATOM 1861 C CA . LEU B 1 29 ? 14.055 1.352 -10.188 1 97.88 29 LEU B CA 1
ATOM 1862 C C . LEU B 1 29 ? 15.547 1.075 -10.117 1 97.88 29 LEU B C 1
ATOM 1864 O O . LEU B 1 29 ? 15.969 -0.083 -10.117 1 97.88 29 LEU B O 1
ATOM 1868 N N . VAL B 1 30 ? 16.297 2.096 -10.055 1 97.88 30 VAL B N 1
ATOM 1869 C CA . VAL B 1 30 ? 17.734 1.96 -9.992 1 97.88 30 VAL B CA 1
ATOM 1870 C C . VAL B 1 30 ? 18.141 1.302 -8.672 1 97.88 30 VAL B C 1
ATOM 1872 O O . VAL B 1 30 ? 18.812 0.263 -8.672 1 97.88 30 VAL B O 1
ATOM 1875 N N . TRP B 1 31 ? 17.688 1.867 -7.582 1 98.06 31 TRP B N 1
ATOM 1876 C CA . TRP B 1 31 ? 18.062 1.355 -6.273 1 98.06 31 TRP B CA 1
ATOM 1877 C C . TRP B 1 31 ? 17.469 -0.022 -6.027 1 98.06 31 TRP B C 1
ATOM 1879 O O . TRP B 1 31 ? 18.109 -0.897 -5.445 1 98.06 31 TRP B O 1
ATOM 1889 N N . GLY B 1 32 ? 16.219 -0.198 -6.43 1 98.19 32 GLY B N 1
ATOM 1890 C CA . GLY B 1 32 ? 15.586 -1.495 -6.285 1 98.19 32 GLY B CA 1
ATOM 1891 C C . GLY B 1 32 ? 16.281 -2.596 -7.066 1 98.19 32 GLY B C 1
ATOM 1892 O O . GLY B 1 32 ? 16.391 -3.727 -6.586 1 98.19 32 GLY B O 1
ATOM 1893 N N . THR B 1 33 ? 16.734 -2.273 -8.25 1 97 33 THR B N 1
ATOM 1894 C CA . THR B 1 33 ? 17.453 -3.238 -9.078 1 97 33 THR B CA 1
ATOM 1895 C C . THR B 1 33 ? 18.797 -3.598 -8.438 1 97 33 THR B C 1
ATOM 1897 O O . THR B 1 33 ? 19.172 -4.77 -8.406 1 97 33 THR B O 1
ATOM 1900 N N . LEU B 1 34 ? 19.469 -2.625 -7.938 1 96.69 34 LEU B N 1
ATOM 1901 C CA . LEU B 1 34 ? 20.734 -2.871 -7.254 1 96.69 34 LEU B CA 1
ATOM 1902 C C . LEU B 1 34 ? 20.531 -3.756 -6.031 1 96.69 34 LEU B C 1
ATOM 1904 O O . LEU B 1 34 ? 21.312 -4.68 -5.789 1 96.69 34 LEU B O 1
ATOM 1908 N N . LEU B 1 35 ? 19.5 -3.504 -5.277 1 97.56 35 LEU B N 1
ATOM 1909 C CA . LEU B 1 35 ? 19.188 -4.32 -4.109 1 97.56 35 LEU B CA 1
ATOM 1910 C C . LEU B 1 35 ? 18.875 -5.758 -4.516 1 97.56 35 LEU B C 1
ATOM 1912 O O . LEU B 1 35 ? 19.312 -6.699 -3.854 1 97.56 35 LEU B O 1
ATOM 1916 N N . ALA B 1 36 ? 18.109 -5.879 -5.586 1 96.44 36 ALA B N 1
ATOM 1917 C CA . ALA B 1 36 ? 17.797 -7.219 -6.074 1 96.44 36 ALA B CA 1
ATOM 1918 C C . ALA B 1 36 ? 19.062 -7.973 -6.473 1 96.44 36 ALA B C 1
ATOM 1920 O O . ALA B 1 36 ? 19.203 -9.156 -6.168 1 96.44 36 ALA B O 1
ATOM 1921 N N . ALA B 1 37 ? 19.953 -7.301 -7.129 1 94.25 37 ALA B N 1
ATOM 1922 C CA . ALA B 1 37 ? 21.234 -7.902 -7.531 1 94.25 37 ALA B CA 1
ATOM 1923 C C . ALA B 1 37 ? 22.047 -8.328 -6.312 1 94.25 37 ALA B C 1
ATOM 1925 O O . ALA B 1 37 ? 22.672 -9.391 -6.312 1 94.25 37 ALA B O 1
ATOM 1926 N N . MET B 1 38 ? 22.047 -7.512 -5.32 1 94.94 38 MET B N 1
ATOM 1927 C CA . MET B 1 38 ? 22.766 -7.828 -4.098 1 94.94 38 MET B CA 1
ATOM 1928 C C . MET B 1 38 ? 22.188 -9.062 -3.416 1 94.94 38 MET B C 1
ATOM 1930 O O . MET B 1 38 ? 22.922 -9.891 -2.881 1 94.94 38 MET B O 1
ATOM 1934 N N . ARG B 1 39 ? 20.938 -9.141 -3.488 1 94.62 39 ARG B N 1
ATOM 1935 C CA . ARG B 1 39 ? 20.266 -10.219 -2.775 1 94.62 39 ARG B CA 1
ATOM 1936 C C . ARG B 1 39 ? 20.484 -11.562 -3.467 1 94.62 39 ARG B C 1
ATOM 1938 O O . ARG B 1 39 ? 20.391 -12.617 -2.838 1 94.62 39 ARG B O 1
ATOM 1945 N N . VAL B 1 40 ? 20.75 -11.578 -4.77 1 91.06 40 VAL B N 1
ATOM 1946 C CA . VAL B 1 40 ? 20.938 -12.82 -5.5 1 91.06 40 VAL B CA 1
ATOM 1947 C C . VAL B 1 40 ? 22.422 -13.078 -5.719 1 91.06 40 VAL B C 1
ATOM 1949 O O . VAL B 1 40 ? 22.812 -14.117 -6.262 1 91.06 40 VAL B O 1
ATOM 1952 N N . GLY B 1 41 ? 23.234 -12.211 -5.27 1 88.19 41 GLY B N 1
ATOM 1953 C CA . GLY B 1 41 ? 24.672 -12.312 -5.48 1 88.19 41 GLY B CA 1
ATOM 1954 C C . GLY B 1 41 ? 25.328 -13.352 -4.59 1 88.19 41 GLY B C 1
ATOM 1955 O O . GLY B 1 41 ? 24.734 -13.797 -3.604 1 88.19 41 GLY B O 1
ATOM 1956 N N . PRO B 1 42 ? 26.547 -13.711 -4.949 1 86.62 42 PRO B N 1
ATOM 1957 C CA . PRO B 1 42 ? 27.266 -14.758 -4.211 1 86.62 42 PRO B CA 1
ATOM 1958 C C . PRO B 1 42 ? 27.906 -14.234 -2.924 1 86.62 42 PRO B C 1
ATOM 1960 O O . PRO B 1 42 ? 28.25 -15.023 -2.035 1 86.62 42 PRO B O 1
ATOM 1963 N N . VAL B 1 43 ? 28.109 -12.961 -2.754 1 91.69 43 VAL B N 1
ATOM 1964 C CA . VAL B 1 43 ? 28.766 -12.367 -1.594 1 91.69 43 VAL B CA 1
ATOM 1965 C C . VAL B 1 43 ? 27.797 -12.289 -0.425 1 91.69 43 VAL B C 1
ATOM 1967 O O . VAL B 1 43 ? 26.812 -11.539 -0.478 1 91.69 43 VAL B O 1
ATOM 1970 N N . PRO B 1 44 ? 28.078 -12.875 0.636 1 93.62 44 PRO B N 1
ATOM 1971 C CA . PRO B 1 44 ? 27.141 -12.945 1.762 1 93.62 44 PRO B CA 1
ATOM 1972 C C . PRO B 1 44 ? 26.844 -11.578 2.373 1 93.62 44 PRO B C 1
ATOM 1974 O O . PRO B 1 44 ? 25.719 -11.328 2.816 1 93.62 44 PRO B O 1
ATOM 1977 N N . LEU B 1 45 ? 27.812 -10.797 2.402 1 93.56 45 LEU B N 1
ATOM 1978 C CA . LEU B 1 45 ? 27.625 -9.477 2.99 1 93.56 45 LEU B CA 1
ATOM 1979 C C . LEU B 1 45 ? 26.609 -8.664 2.184 1 93.56 45 LEU B C 1
ATOM 1981 O O . LEU B 1 45 ? 25.766 -7.965 2.756 1 93.56 45 LEU B O 1
ATOM 1985 N N . MET B 1 46 ? 26.719 -8.742 0.934 1 93.5 46 MET B N 1
ATOM 1986 C CA . MET B 1 46 ? 25.812 -8.008 0.063 1 93.5 46 MET B CA 1
ATOM 1987 C C . MET B 1 46 ? 24.406 -8.594 0.136 1 93.5 46 MET B C 1
ATOM 1989 O O . MET B 1 46 ? 23.422 -7.859 0.157 1 93.5 46 MET B O 1
ATOM 1993 N N . ARG B 1 47 ? 24.344 -9.805 0.202 1 94.56 47 ARG B N 1
ATOM 1994 C CA . ARG B 1 47 ? 23.062 -10.484 0.329 1 94.56 47 ARG B CA 1
ATOM 1995 C C . ARG B 1 47 ? 22.375 -10.125 1.644 1 94.56 47 ARG B C 1
ATOM 1997 O O . ARG B 1 47 ? 21.172 -9.867 1.673 1 94.56 47 ARG B O 1
ATOM 2004 N N . GLY B 1 48 ? 23.188 -10.133 2.637 1 94.94 48 GLY B N 1
ATOM 2005 C CA . GLY B 1 48 ? 22.656 -9.758 3.939 1 94.94 48 GLY B CA 1
ATOM 2006 C C . GLY B 1 48 ? 22.141 -8.336 3.992 1 94.94 48 GLY B C 1
ATOM 2007 O O . GLY B 1 48 ? 21.078 -8.078 4.559 1 94.94 48 GLY B O 1
ATOM 2008 N N . PHE B 1 49 ? 22.828 -7.457 3.398 1 96 49 PHE B N 1
ATOM 2009 C CA . PHE B 1 49 ? 22.422 -6.059 3.352 1 96 49 PHE B CA 1
ATOM 2010 C C . PHE B 1 49 ? 21.109 -5.902 2.586 1 96 49 PHE B C 1
ATOM 2012 O O . PHE B 1 49 ? 20.188 -5.23 3.053 1 96 49 PHE B O 1
ATOM 2019 N N . GLY B 1 50 ? 21.078 -6.488 1.419 1 95.69 50 GLY B N 1
ATOM 2020 C CA . GLY B 1 50 ? 19.859 -6.418 0.623 1 95.69 50 GLY B CA 1
ATOM 2021 C C . GLY B 1 50 ? 18.641 -6.969 1.341 1 95.69 50 GLY B C 1
ATOM 2022 O O . GLY B 1 50 ? 17.578 -6.352 1.332 1 95.69 50 GLY B O 1
ATOM 2023 N N . THR B 1 51 ? 18.844 -8.008 2.027 1 94.38 51 THR B N 1
ATOM 2024 C CA . THR B 1 51 ? 17.75 -8.664 2.744 1 94.38 51 THR B CA 1
ATOM 2025 C C . THR B 1 51 ? 17.312 -7.828 3.938 1 94.38 51 THR B C 1
ATOM 2027 O O . THR B 1 51 ? 16.109 -7.648 4.164 1 94.38 51 THR B O 1
ATOM 2030 N N . ALA B 1 52 ? 18.281 -7.348 4.637 1 93.62 52 ALA B N 1
ATOM 2031 C CA . ALA B 1 52 ? 17.969 -6.516 5.793 1 93.62 52 ALA B CA 1
ATOM 2032 C C . ALA B 1 52 ? 17.25 -5.238 5.375 1 93.62 52 ALA B C 1
ATOM 2034 O O . ALA B 1 52 ? 16.266 -4.84 6 1 93.62 52 ALA B O 1
ATOM 2035 N N . TYR B 1 53 ? 17.766 -4.633 4.371 1 94.88 53 TYR B N 1
ATOM 2036 C CA . TYR B 1 53 ? 17.156 -3.41 3.861 1 94.88 53 TYR B CA 1
ATOM 2037 C C . TYR B 1 53 ? 15.688 -3.635 3.521 1 94.88 53 TYR B C 1
ATOM 2039 O O . TYR B 1 53 ? 14.812 -2.895 3.984 1 94.88 53 TYR B O 1
ATOM 2047 N N . VAL B 1 54 ? 15.375 -4.613 2.746 1 94.69 54 VAL B N 1
ATOM 2048 C CA . VAL B 1 54 ? 14.031 -4.887 2.254 1 94.69 54 VAL B CA 1
ATOM 2049 C C . VAL B 1 54 ? 13.117 -5.25 3.422 1 94.69 54 VAL B C 1
ATOM 2051 O O . VAL B 1 54 ? 12 -4.727 3.533 1 94.69 54 VAL B O 1
ATOM 2054 N N . ASN B 1 55 ? 13.609 -6.016 4.363 1 88.62 55 ASN B N 1
ATOM 2055 C CA . ASN B 1 55 ? 12.797 -6.457 5.492 1 88.62 55 ASN B CA 1
ATOM 2056 C C . ASN B 1 55 ? 12.492 -5.309 6.449 1 88.62 55 ASN B C 1
ATOM 2058 O O . ASN B 1 55 ? 11.375 -5.203 6.961 1 88.62 55 ASN B O 1
ATOM 2062 N N . ILE B 1 56 ? 13.391 -4.465 6.598 1 90.5 56 ILE B N 1
ATOM 2063 C CA . ILE B 1 56 ? 13.219 -3.355 7.527 1 90.5 56 ILE B CA 1
ATOM 2064 C C . ILE B 1 56 ? 12.32 -2.289 6.906 1 90.5 56 ILE B C 1
ATOM 2066 O O . ILE B 1 56 ? 11.352 -1.849 7.52 1 90.5 56 ILE B O 1
ATOM 2070 N N . VAL B 1 57 ? 12.602 -1.896 5.711 1 92.88 57 VAL B N 1
ATOM 2071 C CA . VAL B 1 57 ? 11.906 -0.798 5.051 1 92.88 57 VAL B CA 1
ATOM 2072 C C . VAL B 1 57 ? 10.453 -1.189 4.793 1 92.88 57 VAL B C 1
ATOM 2074 O O . VAL B 1 57 ? 9.547 -0.372 4.957 1 92.88 57 VAL B O 1
ATOM 2077 N N . ARG B 1 58 ? 10.195 -2.424 4.477 1 91.25 58 ARG B N 1
ATOM 2078 C CA . ARG B 1 58 ? 8.844 -2.869 4.156 1 91.25 58 ARG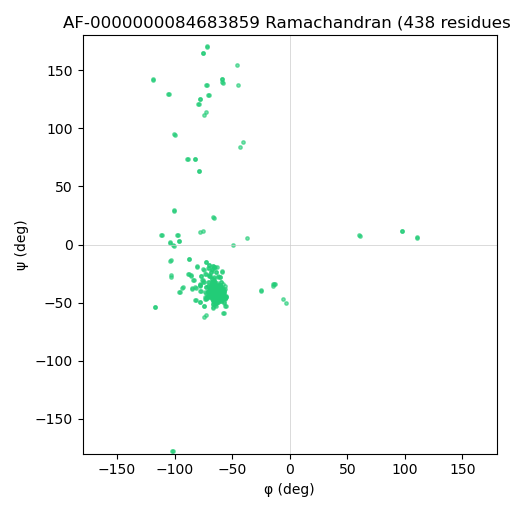 B CA 1
ATOM 2079 C C . ARG B 1 58 ? 7.977 -2.932 5.406 1 91.25 58 ARG B C 1
ATOM 2081 O O . ARG B 1 58 ? 6.754 -3.025 5.316 1 91.25 58 ARG B O 1
ATOM 2088 N N . ASN B 1 59 ? 8.656 -2.885 6.578 1 89.44 59 ASN B N 1
ATOM 2089 C CA . ASN B 1 59 ? 7.898 -2.98 7.82 1 89.44 59 ASN B CA 1
ATOM 2090 C C . ASN B 1 59 ? 7.762 -1.621 8.5 1 89.44 59 ASN B C 1
ATOM 2092 O O . ASN B 1 59 ? 7.176 -1.519 9.578 1 89.44 59 ASN B O 1
ATOM 2096 N N . ILE B 1 60 ? 8.258 -0.623 7.938 1 92 60 ILE B N 1
ATOM 2097 C CA . ILE B 1 60 ? 8.125 0.75 8.414 1 92 60 ILE B CA 1
ATOM 2098 C C . ILE B 1 60 ? 7.125 1.506 7.543 1 92 60 ILE B C 1
ATOM 2100 O O . ILE B 1 60 ? 7.195 1.454 6.312 1 92 60 ILE B O 1
ATOM 2104 N N . PRO B 1 61 ? 6.176 2.145 8.18 1 93.81 61 PRO B N 1
ATOM 2105 C CA . PRO B 1 61 ? 5.234 2.932 7.383 1 93.81 61 PRO B CA 1
ATOM 2106 C C . PRO B 1 61 ? 5.922 4.016 6.555 1 93.81 61 PRO B C 1
ATOM 2108 O O . PRO B 1 61 ? 6.883 4.633 7.016 1 93.81 61 PRO B O 1
ATOM 2111 N N . LEU B 1 62 ? 5.434 4.227 5.367 1 93.44 62 LEU B N 1
ATOM 2112 C CA . LEU B 1 62 ? 5.961 5.266 4.492 1 93.44 62 LEU B CA 1
ATOM 2113 C C . LEU B 1 62 ? 5.914 6.629 5.172 1 93.44 62 LEU B C 1
ATOM 2115 O O . LEU B 1 62 ? 6.844 7.43 5.035 1 93.44 62 LEU B O 1
ATOM 2119 N N . THR B 1 63 ? 4.859 6.875 5.906 1 91.5 63 THR B N 1
ATOM 2120 C CA . THR B 1 63 ? 4.695 8.148 6.594 1 91.5 63 THR B CA 1
ATOM 2121 C C . THR B 1 63 ? 5.871 8.414 7.527 1 91.5 63 THR B C 1
ATOM 2123 O O . THR B 1 63 ? 6.398 9.531 7.578 1 91.5 63 THR B O 1
ATOM 2126 N N . VAL B 1 64 ? 6.293 7.422 8.203 1 90.12 64 VAL B N 1
ATOM 2127 C CA . VAL B 1 64 ? 7.402 7.539 9.148 1 90.12 64 VAL B CA 1
ATOM 2128 C C . VAL B 1 64 ? 8.695 7.828 8.391 1 90.12 64 VAL B C 1
ATOM 2130 O O . VAL B 1 64 ? 9.492 8.664 8.812 1 90.12 64 VAL B O 1
ATOM 2133 N N . ILE B 1 65 ? 8.875 7.234 7.305 1 91.69 65 ILE B N 1
ATOM 2134 C CA . ILE B 1 65 ? 10.07 7.406 6.492 1 91.69 65 ILE B CA 1
ATOM 2135 C C . ILE B 1 65 ? 10.109 8.828 5.926 1 91.69 65 ILE B C 1
ATOM 2137 O O . ILE B 1 65 ? 11.148 9.484 5.957 1 91.69 65 ILE B O 1
ATOM 2141 N N . ILE B 1 66 ? 8.977 9.281 5.465 1 89.75 66 ILE B N 1
ATOM 2142 C CA . ILE B 1 66 ? 8.906 10.602 4.863 1 89.75 66 ILE B CA 1
ATOM 2143 C C . ILE B 1 66 ? 9.109 11.672 5.938 1 89.75 66 ILE B C 1
ATOM 2145 O O . ILE B 1 66 ? 9.797 12.664 5.707 1 89.75 66 ILE B O 1
ATOM 2149 N N . LEU B 1 67 ? 8.5 11.477 7.062 1 86.56 67 LEU B N 1
ATOM 2150 C CA . LEU B 1 67 ? 8.68 12.422 8.156 1 86.56 67 LEU B CA 1
ATOM 2151 C C . LEU B 1 67 ? 10.141 12.461 8.609 1 86.56 67 LEU B C 1
ATOM 2153 O O . LEU B 1 67 ? 10.664 13.523 8.93 1 86.56 67 LEU B O 1
ATOM 2157 N N . PHE B 1 68 ? 10.734 11.289 8.672 1 86.44 68 PHE B N 1
ATOM 2158 C CA . PHE B 1 68 ? 12.156 11.227 9 1 86.44 68 PHE B CA 1
ATOM 2159 C C . PHE B 1 68 ? 12.977 12.016 7.988 1 86.44 68 PHE B C 1
ATOM 2161 O O . PHE B 1 68 ? 13.875 12.766 8.367 1 86.44 68 PHE B O 1
ATOM 2168 N N . ALA B 1 69 ? 12.703 11.797 6.785 1 82.94 69 ALA B N 1
ATOM 2169 C CA . ALA B 1 69 ? 13.445 12.484 5.73 1 82.94 69 ALA B CA 1
ATOM 2170 C C . ALA B 1 69 ? 13.266 13.992 5.824 1 82.94 69 ALA B C 1
ATOM 2172 O O . ALA B 1 69 ? 14.211 14.75 5.613 1 82.94 69 ALA B O 1
ATOM 2173 N N . SER B 1 70 ? 12.117 14.445 6.082 1 80.38 70 SER B N 1
ATOM 2174 C CA . SER B 1 70 ? 11.812 15.875 6.121 1 80.38 70 SER B CA 1
ATOM 2175 C C . SER B 1 70 ? 12.414 16.531 7.359 1 80.38 70 SER B C 1
ATOM 2177 O O . SER B 1 70 ? 13.016 17.594 7.262 1 80.38 70 SER B O 1
ATOM 2179 N N . LEU B 1 71 ? 12.234 15.883 8.492 1 74.19 71 LEU B N 1
ATOM 2180 C CA . LEU B 1 71 ? 12.656 16.5 9.742 1 74.19 71 LEU B CA 1
ATOM 2181 C C . LEU B 1 71 ? 14.148 16.312 9.977 1 74.19 71 LEU B C 1
ATOM 2183 O O . LEU B 1 71 ? 14.789 17.094 10.664 1 74.19 71 LEU B O 1
ATOM 2187 N N . GLY B 1 72 ? 14.641 15.07 9.578 1 63.12 72 GLY B N 1
ATOM 2188 C CA . GLY B 1 72 ? 16.062 14.836 9.688 1 63.12 72 GLY B CA 1
ATOM 2189 C C . GLY B 1 72 ? 16.906 15.852 8.93 1 63.12 72 GLY B C 1
ATOM 2190 O O . GLY B 1 72 ? 17.938 16.312 9.43 1 63.12 72 GLY B O 1
ATOM 2191 N N . LEU B 1 73 ? 16.484 16 7.734 1 56.75 73 LEU B N 1
ATOM 2192 C CA . LEU B 1 73 ? 17.312 16.906 6.938 1 56.75 73 LEU B CA 1
ATOM 2193 C C . LEU B 1 73 ? 17.078 18.359 7.332 1 56.75 73 LEU B C 1
ATOM 2195 O O . LEU B 1 73 ? 17.938 19.219 7.113 1 56.75 73 LEU B O 1
ATOM 2199 N N . LYS B 1 74 ? 15.828 18.672 7.742 1 54.84 74 LYS B N 1
ATOM 2200 C CA . LYS B 1 74 ? 15.672 20.047 8.211 1 54.84 74 LYS B CA 1
ATOM 2201 C C . LYS B 1 74 ? 16.625 20.344 9.359 1 54.84 74 LYS B C 1
ATOM 2203 O O . LYS B 1 74 ? 17.219 21.438 9.422 1 54.84 74 LYS B O 1
ATOM 2208 N N . ASP B 1 75 ? 16.656 19.375 10.297 1 51.81 75 ASP B N 1
ATOM 2209 C CA . ASP B 1 75 ? 17.578 19.609 11.406 1 51.81 75 ASP B CA 1
ATOM 2210 C C . ASP B 1 75 ? 19.031 19.422 10.961 1 51.81 75 ASP B C 1
ATOM 2212 O O . ASP B 1 75 ? 19.906 20.188 11.367 1 51.81 75 ASP B O 1
ATOM 2216 N N . THR B 1 76 ? 19.156 18.109 10.531 1 48.16 76 THR B N 1
ATOM 2217 C CA . THR B 1 76 ? 20.547 17.891 10.195 1 48.16 76 THR B CA 1
ATOM 2218 C C . THR B 1 76 ? 20.969 18.75 9.016 1 48.16 76 THR B C 1
ATOM 2220 O O . THR B 1 76 ? 22.125 19.203 8.953 1 48.16 76 THR B O 1
ATOM 2223 N N . LEU B 1 77 ? 20.078 18.562 7.992 1 43.88 77 LEU B N 1
ATOM 2224 C CA . LEU B 1 77 ? 20.578 19.391 6.906 1 43.88 77 LEU B CA 1
ATOM 2225 C C . LEU B 1 77 ? 20.219 20.859 7.141 1 43.88 77 LEU B C 1
ATOM 2227 O O . LEU B 1 77 ? 20.438 21.703 6.266 1 43.88 77 LEU B O 1
ATOM 2231 N N . ARG B 1 78 ? 19.75 21.422 8.164 1 42.09 78 ARG B N 1
ATOM 2232 C CA . ARG B 1 78 ? 20.141 22.812 8.289 1 42.09 78 ARG B CA 1
ATOM 2233 C C . ARG B 1 78 ? 21.297 23.156 7.352 1 42.09 78 ARG B C 1
ATOM 2235 O O . ARG B 1 78 ? 21.859 24.234 7.422 1 42.09 78 ARG B O 1
ATOM 2242 N N . ILE B 1 79 ? 22.172 22.156 7.207 1 36.75 79 ILE B N 1
ATOM 2243 C CA . ILE B 1 79 ? 23.172 22.578 6.227 1 36.75 79 ILE B CA 1
ATOM 2244 C C . ILE B 1 79 ? 22.484 23.203 5.016 1 36.75 79 ILE B C 1
ATOM 2246 O O . ILE B 1 79 ? 21.391 22.766 4.621 1 36.75 79 ILE B O 1
ATOM 2250 N N . THR B 1 80 ? 23.203 24.141 4.242 1 35.03 80 THR B N 1
ATOM 2251 C CA . THR B 1 80 ? 23.156 25.094 3.131 1 35.03 80 THR B CA 1
ATOM 2252 C C . THR B 1 80 ? 22.531 24.453 1.9 1 35.03 80 THR B C 1
ATOM 2254 O O . THR B 1 80 ? 23.234 23.953 1.022 1 35.03 80 THR B O 1
ATOM 2257 N N . LEU B 1 81 ? 22.094 23.188 1.871 1 39.06 81 LEU B N 1
ATOM 2258 C CA . LEU B 1 81 ? 21.844 23.281 0.437 1 39.06 81 LEU B CA 1
ATOM 2259 C C . LEU B 1 81 ? 21.188 24.609 0.081 1 39.06 81 LEU B C 1
ATOM 2261 O O . LEU B 1 81 ? 20.172 24.984 0.684 1 39.06 81 LEU B O 1
ATOM 2265 N N . GLY B 1 82 ? 22 25.5 -0.055 1 34.53 82 GLY B N 1
ATOM 2266 C CA . GLY B 1 82 ? 21.984 26.891 -0.48 1 34.53 82 GLY B CA 1
ATOM 2267 C C . GLY B 1 82 ? 20.625 27.359 -0.942 1 34.53 82 GLY B C 1
ATOM 2268 O O . GLY B 1 82 ? 20.438 28.531 -1.262 1 34.53 82 GLY B O 1
ATOM 2269 N N . SER B 1 83 ? 19.953 26.531 -1.904 1 36.72 83 SER B N 1
ATOM 2270 C CA . SER B 1 83 ? 18.969 27.375 -2.568 1 36.72 83 SER B CA 1
ATOM 2271 C C . SER B 1 83 ? 17.797 27.672 -1.648 1 36.72 83 SER B C 1
ATOM 2273 O O . SER B 1 83 ? 17.406 26.828 -0.824 1 36.72 83 SER B O 1
ATOM 2275 N N . ASP B 1 84 ? 17.422 28.734 -1.143 1 40.5 84 ASP B N 1
ATOM 2276 C CA . ASP B 1 84 ? 16.422 29.578 -0.463 1 40.5 84 ASP B CA 1
ATOM 2277 C C . ASP B 1 84 ? 15.047 28.922 -0.49 1 40.5 84 ASP B C 1
ATOM 2279 O O . ASP B 1 84 ? 14.125 29.375 0.176 1 40.5 84 ASP B O 1
ATOM 2283 N N . GLN B 1 85 ? 14.477 28.109 -1.515 1 48.19 85 GLN B N 1
ATOM 2284 C CA . GLN B 1 85 ? 13.023 28.016 -1.635 1 48.19 85 GLN B CA 1
ATOM 2285 C C . GLN B 1 85 ? 12.5 26.734 -0.996 1 48.19 85 GLN B C 1
ATOM 2287 O O . GLN B 1 85 ? 12.883 25.625 -1.399 1 48.19 85 GLN B O 1
ATOM 2292 N N . VAL B 1 86 ? 12.039 26.703 0.351 1 50.88 86 VAL B N 1
ATOM 2293 C CA . VAL B 1 86 ? 11.422 25.734 1.243 1 50.88 86 VAL B CA 1
ATOM 2294 C C . VAL B 1 86 ? 10.672 24.688 0.424 1 50.88 86 VAL B C 1
ATOM 2296 O O . VAL B 1 86 ? 10.742 23.484 0.719 1 50.88 86 VAL B O 1
ATOM 2299 N N . ASP B 1 87 ? 9.984 25.094 -0.663 1 59.25 87 ASP B N 1
ATOM 2300 C CA . ASP B 1 87 ? 9.133 24.234 -1.475 1 59.25 87 ASP B CA 1
ATOM 2301 C C . ASP B 1 87 ? 9.969 23.188 -2.225 1 59.25 87 ASP B C 1
ATOM 2303 O O . ASP B 1 87 ? 9.594 22.016 -2.291 1 59.25 87 ASP B O 1
ATOM 2307 N N . THR B 1 88 ? 11.156 23.562 -2.518 1 64.38 88 THR B N 1
ATOM 2308 C CA . THR B 1 88 ? 11.984 22.672 -3.318 1 64.38 88 THR B CA 1
ATOM 2309 C C . THR B 1 88 ? 12.648 21.609 -2.438 1 64.38 88 THR B C 1
ATOM 2311 O O . THR B 1 88 ? 12.781 20.453 -2.836 1 64.38 88 THR B O 1
ATOM 2314 N N . SER B 1 89 ? 12.891 22.016 -1.23 1 77.75 89 SER B N 1
ATOM 2315 C CA . SER B 1 89 ? 13.562 21.094 -0.32 1 77.75 89 SER B CA 1
ATOM 2316 C C . SER B 1 89 ? 12.633 19.953 0.09 1 77.75 89 SER B C 1
ATOM 2318 O O . SER B 1 89 ? 13.023 18.781 0.066 1 77.75 89 SER B O 1
ATOM 2320 N N . ASN B 1 90 ? 11.391 20.344 0.332 1 85.31 90 ASN B N 1
ATOM 2321 C CA . ASN B 1 90 ? 10.43 19.312 0.727 1 85.31 90 ASN B CA 1
ATOM 2322 C C . ASN B 1 90 ? 10.164 18.328 -0.408 1 85.31 90 ASN B C 1
ATOM 2324 O O . ASN B 1 90 ? 9.969 17.141 -0.168 1 85.31 90 ASN B O 1
ATOM 2328 N N . PHE B 1 91 ? 10.234 18.875 -1.589 1 90.12 91 PHE B N 1
ATOM 2329 C CA . PHE B 1 91 ? 10.016 18.031 -2.762 1 90.12 91 PHE B CA 1
ATOM 2330 C C . PHE B 1 91 ? 11.125 17 -2.895 1 90.12 91 PHE B C 1
ATOM 2332 O O . PHE B 1 91 ? 10.852 15.805 -3.082 1 90.12 91 PHE B O 1
ATOM 2339 N N . ARG B 1 92 ? 12.344 17.391 -2.773 1 90.31 92 ARG B N 1
ATOM 2340 C CA . ARG B 1 92 ? 13.477 16.484 -2.914 1 90.31 92 ARG B CA 1
ATOM 2341 C C . ARG B 1 92 ? 13.484 15.438 -1.806 1 90.31 92 ARG B C 1
ATOM 2343 O O . ARG B 1 92 ? 13.82 14.281 -2.045 1 90.31 92 ARG B O 1
ATOM 2350 N N . LEU B 1 93 ? 13.141 15.891 -0.64 1 89.69 93 LEU B N 1
ATOM 2351 C CA . LEU B 1 93 ? 13.117 14.977 0.496 1 89.69 93 LEU B CA 1
ATOM 2352 C C . LEU B 1 93 ? 12 13.953 0.342 1 89.69 93 LEU B C 1
ATOM 2354 O O . LEU B 1 93 ? 12.156 12.789 0.727 1 89.69 93 LEU B O 1
ATOM 2358 N N . ALA B 1 94 ? 10.883 14.445 -0.191 1 92.56 94 ALA B N 1
ATOM 2359 C CA . ALA B 1 94 ? 9.789 13.516 -0.474 1 92.56 94 ALA B CA 1
ATOM 2360 C C . ALA B 1 94 ? 10.219 12.461 -1.485 1 92.56 94 ALA B C 1
ATOM 2362 O O . ALA B 1 94 ? 9.922 11.273 -1.317 1 92.56 94 ALA B O 1
ATOM 2363 N N . VAL B 1 95 ? 10.945 12.914 -2.521 1 95.19 95 VAL B N 1
ATOM 2364 C CA . VAL B 1 95 ? 11.422 11.984 -3.539 1 95.19 95 VAL B CA 1
ATOM 2365 C C . VAL B 1 95 ? 12.359 10.961 -2.902 1 95.19 95 VAL B C 1
ATOM 2367 O O . VAL B 1 95 ? 12.25 9.766 -3.162 1 95.19 95 VAL B O 1
ATOM 2370 N N . LEU B 1 96 ? 13.195 11.398 -2.088 1 93.94 96 LEU B N 1
ATOM 2371 C CA . LEU B 1 96 ? 14.141 10.508 -1.424 1 93.94 96 LEU B CA 1
ATOM 2372 C C . LEU B 1 96 ? 13.406 9.484 -0.562 1 93.94 96 LEU B C 1
ATOM 2374 O O . LEU B 1 96 ? 13.727 8.297 -0.597 1 93.94 96 LEU B O 1
ATOM 2378 N N . GLY B 1 97 ? 12.5 9.992 0.246 1 94.31 97 GLY B N 1
ATOM 2379 C CA . GLY B 1 97 ? 11.711 9.078 1.063 1 94.31 97 GLY B CA 1
ATOM 2380 C C . GLY B 1 97 ? 10.953 8.055 0.248 1 94.31 97 GLY B C 1
ATOM 2381 O O . GLY B 1 97 ? 10.922 6.871 0.595 1 94.31 97 GLY B O 1
ATOM 2382 N N . LEU B 1 98 ? 10.352 8.508 -0.848 1 96.94 98 LEU B N 1
ATOM 2383 C CA . LEU B 1 98 ? 9.602 7.621 -1.729 1 96.94 98 LEU B CA 1
ATOM 2384 C C . LEU B 1 98 ? 10.523 6.594 -2.383 1 96.94 98 LEU B C 1
ATOM 2386 O O . LEU B 1 98 ? 10.148 5.43 -2.537 1 96.94 98 LEU B O 1
ATOM 2390 N N . VAL B 1 99 ? 11.711 7.027 -2.725 1 97.5 99 VAL B N 1
ATOM 2391 C CA . VAL B 1 99 ? 12.672 6.125 -3.35 1 97.5 99 VAL B CA 1
ATOM 2392 C C . VAL B 1 99 ? 13.094 5.051 -2.352 1 97.5 99 VAL B C 1
ATOM 2394 O O . VAL B 1 99 ? 13.102 3.861 -2.678 1 97.5 99 VAL B O 1
ATOM 2397 N N . VAL B 1 100 ? 13.422 5.484 -1.166 1 96.69 100 VAL B N 1
ATOM 2398 C CA . VAL B 1 100 ? 13.875 4.562 -0.129 1 96.69 100 VAL B CA 1
ATOM 2399 C C . VAL B 1 100 ? 12.797 3.521 0.149 1 96.69 100 VAL B C 1
ATOM 2401 O O . VAL B 1 100 ? 13.086 2.33 0.259 1 96.69 100 VAL B O 1
ATOM 2404 N N . TYR B 1 101 ? 11.594 3.969 0.199 1 97.38 101 TYR B N 1
ATOM 2405 C CA . TYR B 1 101 ? 10.484 3.084 0.517 1 97.38 101 TYR B CA 1
ATOM 2406 C C . TYR B 1 101 ? 10.148 2.186 -0.667 1 97.38 101 TYR B C 1
ATOM 2408 O O . TYR B 1 101 ? 10.117 0.959 -0.536 1 97.38 101 TYR B O 1
ATOM 2416 N N . THR B 1 102 ? 9.922 2.729 -1.822 1 98.19 102 THR B N 1
ATOM 2417 C CA . THR B 1 102 ? 9.422 2.023 -2.998 1 98.19 102 THR B CA 1
ATOM 2418 C C . THR B 1 102 ? 10.477 1.063 -3.541 1 98.19 102 THR B C 1
ATOM 2420 O O . THR B 1 102 ? 10.148 0.045 -4.148 1 98.19 102 THR B O 1
ATOM 2423 N N . SER B 1 103 ? 11.758 1.345 -3.314 1 98.44 103 SER B N 1
ATOM 2424 C CA . SER B 1 103 ? 12.82 0.493 -3.83 1 98.44 103 SER B CA 1
ATOM 2425 C C . SER B 1 103 ? 12.727 -0.917 -3.256 1 98.44 103 SER B C 1
ATOM 2427 O O . SER B 1 103 ? 13.07 -1.891 -3.93 1 98.44 103 SER B O 1
ATOM 2429 N N . ALA B 1 104 ? 12.312 -1.002 -2.012 1 97.44 104 ALA B N 1
ATOM 2430 C CA . ALA B 1 104 ? 12.148 -2.32 -1.405 1 97.44 104 ALA B CA 1
ATOM 2431 C C . ALA B 1 104 ? 11.109 -3.146 -2.164 1 97.44 104 ALA B C 1
ATOM 2433 O O . ALA B 1 104 ? 11.297 -4.352 -2.363 1 97.44 104 ALA B O 1
ATOM 2434 N N . PHE B 1 105 ? 10.125 -2.506 -2.613 1 96.44 105 PHE B N 1
ATOM 2435 C CA . PHE B 1 105 ? 9.07 -3.197 -3.344 1 96.44 105 PHE B CA 1
ATOM 2436 C C . PHE B 1 105 ? 9.5 -3.488 -4.773 1 96.44 105 PHE B C 1
ATOM 2438 O O . PHE B 1 105 ? 9.141 -4.523 -5.34 1 96.44 105 PHE B O 1
ATOM 2445 N N . VAL B 1 106 ? 10.234 -2.613 -5.324 1 97.56 106 VAL B N 1
ATOM 2446 C CA . VAL B 1 106 ? 10.805 -2.857 -6.645 1 97.56 106 VAL B CA 1
ATOM 2447 C C . VAL B 1 106 ? 11.734 -4.066 -6.59 1 97.56 106 VAL B C 1
ATOM 2449 O O . VAL B 1 106 ? 11.703 -4.922 -7.477 1 97.56 106 VAL B O 1
ATOM 2452 N N . CYS B 1 107 ? 12.508 -4.105 -5.59 1 97.56 107 CYS B N 1
ATOM 2453 C CA . CYS B 1 107 ? 13.414 -5.23 -5.395 1 97.56 107 CYS B CA 1
ATOM 2454 C C . CYS B 1 107 ? 12.648 -6.547 -5.352 1 97.56 107 CYS B C 1
ATOM 2456 O O . CYS B 1 107 ? 13.023 -7.512 -6.02 1 97.56 107 CYS B O 1
ATOM 2458 N N . GLU B 1 108 ? 11.586 -6.57 -4.609 1 95.38 108 GLU B N 1
ATOM 2459 C CA . GLU B 1 108 ? 10.781 -7.785 -4.5 1 95.38 108 GLU B CA 1
ATOM 2460 C C . GLU B 1 108 ? 10.133 -8.141 -5.836 1 95.38 108 GLU B C 1
ATOM 2462 O O . GLU B 1 108 ? 10.016 -9.32 -6.184 1 95.38 108 GLU B O 1
ATOM 2467 N N . ALA B 1 109 ? 9.688 -7.16 -6.516 1 95.38 109 ALA B N 1
ATOM 2468 C CA . ALA B 1 109 ? 9.094 -7.387 -7.832 1 95.38 109 ALA B CA 1
ATOM 2469 C C . ALA B 1 109 ? 10.109 -8 -8.789 1 95.38 109 ALA B C 1
ATOM 2471 O O . ALA B 1 109 ? 9.805 -8.969 -9.492 1 95.38 109 ALA B O 1
ATOM 2472 N N . ILE B 1 110 ? 11.273 -7.496 -8.773 1 96.31 110 ILE B N 1
ATOM 2473 C CA . ILE B 1 110 ? 12.328 -7.996 -9.648 1 96.31 110 ILE B CA 1
ATOM 2474 C C . ILE B 1 110 ? 12.742 -9.398 -9.211 1 96.31 110 ILE B C 1
ATOM 2476 O O . ILE B 1 110 ? 12.961 -10.273 -10.055 1 96.31 110 ILE B O 1
ATOM 2480 N N . ARG B 1 111 ? 12.859 -9.586 -7.965 1 95.12 111 ARG B N 1
ATOM 2481 C CA . ARG B 1 111 ? 13.211 -10.914 -7.457 1 95.12 111 ARG B CA 1
ATOM 2482 C C . ARG B 1 111 ? 12.172 -11.945 -7.871 1 95.12 111 ARG B C 1
ATOM 2484 O O . ARG B 1 111 ? 12.516 -13.078 -8.227 1 95.12 111 ARG B O 1
ATOM 2491 N N . SER B 1 112 ? 10.93 -11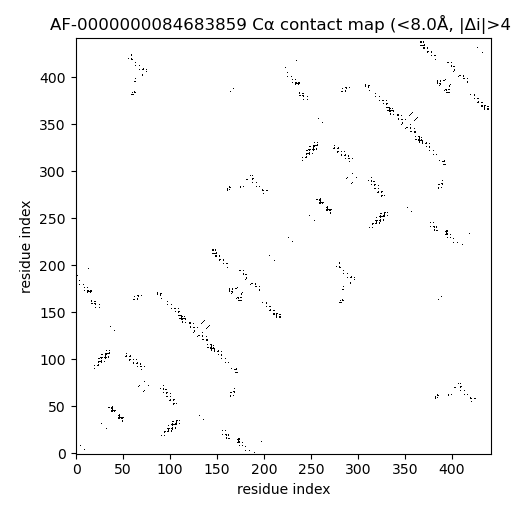.539 -7.785 1 92.31 112 SER B N 1
ATOM 2492 C CA . SER B 1 112 ? 9.875 -12.445 -8.242 1 92.31 112 SER B CA 1
ATOM 2493 C C . SER B 1 112 ? 10.039 -12.781 -9.719 1 92.31 112 SER B C 1
ATOM 2495 O O . SER B 1 112 ? 9.742 -13.898 -10.141 1 92.31 112 SER B O 1
ATOM 2497 N N . GLY B 1 113 ? 10.477 -11.852 -10.461 1 92.88 113 GLY B N 1
ATOM 2498 C CA . GLY B 1 113 ? 10.789 -12.094 -11.859 1 92.88 113 GLY B CA 1
ATOM 2499 C C . GLY B 1 113 ? 11.977 -13.016 -12.047 1 92.88 113 GLY B C 1
ATOM 2500 O O . GLY B 1 113 ? 11.969 -13.883 -12.93 1 92.88 113 GLY B O 1
ATOM 2501 N N . ILE B 1 114 ? 12.992 -12.883 -11.289 1 93.75 114 ILE B N 1
ATOM 2502 C CA . ILE B 1 114 ? 14.188 -13.719 -11.352 1 93.75 114 ILE B CA 1
ATOM 2503 C C . ILE B 1 114 ? 13.812 -15.172 -11.078 1 93.75 114 ILE B C 1
ATOM 2505 O O . ILE B 1 114 ? 14.344 -16.078 -11.719 1 93.75 114 ILE B O 1
ATOM 2509 N N . ASN B 1 115 ? 12.867 -15.328 -10.219 1 91.5 115 ASN B N 1
ATOM 2510 C CA . ASN B 1 115 ? 12.445 -16.672 -9.82 1 91.5 115 ASN B CA 1
ATOM 2511 C C . ASN B 1 115 ? 11.719 -17.391 -10.961 1 91.5 115 ASN B C 1
ATOM 2513 O O . ASN B 1 115 ? 11.562 -18.609 -10.93 1 91.5 115 ASN B O 1
ATOM 2517 N N . THR B 1 116 ? 11.297 -16.625 -11.898 1 91.12 116 THR B N 1
ATOM 2518 C CA . THR B 1 116 ? 10.602 -17.25 -13.023 1 91.12 116 THR B CA 1
ATOM 2519 C C . THR B 1 116 ? 11.594 -17.688 -14.094 1 91.12 116 THR B C 1
ATOM 2521 O O . THR B 1 116 ? 11.234 -18.438 -15.008 1 91.12 116 THR B O 1
ATOM 2524 N N . VAL B 1 117 ? 12.828 -17.266 -14.047 1 91.81 117 VAL B N 1
ATOM 2525 C CA . VAL B 1 117 ? 13.852 -17.625 -15.023 1 91.81 117 VAL B CA 1
ATOM 2526 C C . VAL B 1 117 ? 14.367 -19.031 -14.727 1 91.81 117 VAL B C 1
ATOM 2528 O O . VAL B 1 117 ? 14.812 -19.328 -13.617 1 91.81 117 VAL B O 1
ATOM 2531 N N . PRO B 1 118 ? 14.297 -19.859 -15.719 1 92.88 118 PRO B N 1
ATOM 2532 C CA . PRO B 1 118 ? 14.789 -21.219 -15.5 1 92.88 118 PRO B CA 1
ATOM 2533 C C . PRO B 1 118 ? 16.25 -21.266 -15.07 1 92.88 118 PRO B C 1
ATOM 2535 O O . PRO B 1 118 ? 17.094 -20.562 -15.664 1 92.88 118 PRO B O 1
ATOM 2538 N N . VAL B 1 119 ? 16.547 -22.062 -14.203 1 90.19 119 VAL B N 1
ATOM 2539 C CA . VAL B 1 119 ? 17.875 -22.172 -13.633 1 90.19 119 VAL B CA 1
ATOM 2540 C C . VAL B 1 119 ? 18.859 -22.656 -14.695 1 90.19 119 VAL B C 1
ATOM 2542 O O . VAL B 1 119 ? 20.031 -22.266 -14.688 1 90.19 119 VAL B O 1
ATOM 2545 N N . GLY B 1 120 ? 18.328 -23.438 -15.594 1 91.5 120 GLY B N 1
ATOM 2546 C CA . GLY B 1 120 ? 19.156 -23.984 -16.656 1 91.5 120 GLY B CA 1
ATOM 2547 C C . GLY B 1 120 ? 19.828 -22.906 -17.484 1 91.5 120 GLY B C 1
ATOM 2548 O O . GLY B 1 120 ? 20.969 -23.078 -17.938 1 91.5 120 GLY B O 1
ATOM 2549 N N . GLN B 1 121 ? 19.156 -21.828 -17.656 1 93.38 121 GLN B N 1
ATOM 2550 C CA . GLN B 1 121 ? 19.719 -20.734 -18.438 1 93.38 121 GLN B CA 1
ATOM 2551 C C . GLN B 1 121 ? 20.938 -20.141 -17.75 1 93.38 121 GLN B C 1
ATOM 2553 O O . GLN B 1 121 ? 21.953 -19.859 -18.391 1 93.38 121 GLN B O 1
ATOM 2558 N N . ALA B 1 122 ? 20.859 -19.938 -16.5 1 92 122 ALA B N 1
ATOM 2559 C CA . ALA B 1 122 ? 21.984 -19.406 -15.727 1 92 122 ALA B CA 1
ATOM 2560 C C . ALA B 1 122 ? 23.125 -20.406 -15.672 1 92 122 ALA B C 1
ATOM 2562 O O . ALA B 1 122 ? 24.297 -20.031 -15.797 1 92 122 ALA B O 1
ATOM 2563 N N . GLU B 1 123 ? 22.797 -21.625 -15.547 1 93.25 123 GLU B N 1
ATOM 2564 C CA . GLU B 1 123 ? 23.797 -22.672 -15.484 1 93.25 123 GLU B CA 1
ATOM 2565 C C . GLU B 1 123 ? 24.531 -22.812 -16.828 1 93.25 123 GLU B C 1
ATOM 2567 O O . GLU B 1 123 ? 25.75 -23 -16.859 1 93.25 123 GLU B O 1
ATOM 2572 N N . ALA B 1 124 ? 23.781 -22.797 -17.875 1 95.5 124 ALA B N 1
ATOM 2573 C CA . ALA B 1 124 ? 24.359 -22.891 -19.203 1 95.5 124 ALA B CA 1
ATOM 2574 C C . ALA B 1 124 ? 25.328 -21.734 -19.453 1 95.5 124 ALA B C 1
ATOM 2576 O O . ALA B 1 124 ? 26.406 -21.922 -20.016 1 95.5 124 ALA B O 1
ATOM 2577 N N . ALA B 1 125 ? 24.906 -20.594 -19.047 1 94.12 125 ALA B N 1
ATOM 2578 C CA . ALA B 1 125 ? 25.75 -19.406 -19.203 1 94.12 125 ALA B CA 1
ATOM 2579 C C . ALA B 1 125 ? 27.047 -19.547 -18.406 1 94.12 125 ALA B C 1
ATOM 2581 O O . ALA B 1 125 ? 28.125 -19.203 -18.891 1 94.12 125 ALA B O 1
ATOM 2582 N N . ARG B 1 126 ? 26.953 -20.078 -17.266 1 92.06 126 ARG B N 1
ATOM 2583 C CA . ARG B 1 126 ? 28.125 -20.297 -16.438 1 92.06 126 ARG B CA 1
ATOM 2584 C C . ARG B 1 126 ? 29.031 -21.375 -17.031 1 92.06 126 ARG B C 1
ATOM 2586 O O . ARG B 1 126 ? 30.266 -21.281 -16.938 1 92.06 126 ARG B O 1
ATOM 2593 N N . ALA B 1 127 ? 28.438 -22.344 -17.594 1 95.38 127 ALA B N 1
ATOM 2594 C CA . ALA B 1 127 ? 29.172 -23.453 -18.203 1 95.38 127 ALA B CA 1
ATOM 2595 C C . ALA B 1 127 ? 30.047 -22.969 -19.359 1 95.38 127 ALA B C 1
ATOM 2597 O O . ALA B 1 127 ? 31.109 -23.547 -19.625 1 95.38 127 ALA B O 1
ATOM 2598 N N . ILE B 1 128 ? 29.656 -21.891 -20 1 95.44 128 ILE B N 1
ATOM 2599 C CA . ILE B 1 128 ? 30.438 -21.422 -21.141 1 95.44 128 ILE B CA 1
ATOM 2600 C C . ILE B 1 128 ? 31.406 -20.328 -20.672 1 95.44 128 ILE B C 1
ATOM 2602 O O . ILE B 1 128 ? 32.031 -19.656 -21.5 1 95.44 128 ILE B O 1
ATOM 2606 N N . GLY B 1 129 ? 31.438 -20.031 -19.359 1 93.81 129 GLY B N 1
ATOM 2607 C CA . GLY B 1 129 ? 32.531 -19.234 -18.828 1 93.81 129 GLY B CA 1
ATOM 2608 C C . GLY B 1 129 ? 32.094 -17.844 -18.391 1 93.81 129 GLY B C 1
ATOM 2609 O O . GLY B 1 129 ? 32.938 -17 -18.031 1 93.81 129 GLY B O 1
ATOM 2610 N N . LEU B 1 130 ? 30.859 -17.547 -18.422 1 94.06 130 LEU B N 1
ATOM 2611 C CA . LEU B 1 130 ? 30.391 -16.219 -18 1 94.06 130 LEU B CA 1
ATOM 2612 C C . LEU B 1 130 ? 30.5 -16.062 -16.484 1 94.06 130 LEU B C 1
ATOM 2614 O O . LEU B 1 130 ? 30.219 -17 -15.75 1 94.06 130 LEU B O 1
ATOM 2618 N N . SER B 1 131 ? 30.969 -14.906 -16.094 1 93.75 131 SER B N 1
ATOM 2619 C CA . SER B 1 131 ? 31.016 -14.586 -14.672 1 93.75 131 SER B CA 1
ATOM 2620 C C . SER B 1 131 ? 29.625 -14.328 -14.109 1 93.75 131 SER B C 1
ATOM 2622 O O . SER B 1 131 ? 28.641 -14.234 -14.867 1 93.75 131 SER B O 1
ATOM 2624 N N . PHE B 1 132 ? 29.531 -14.211 -12.812 1 91.12 132 PHE B N 1
ATOM 2625 C CA . PHE B 1 132 ? 28.25 -14 -12.164 1 91.12 132 PHE B CA 1
ATOM 2626 C C . PHE B 1 132 ? 27.609 -12.703 -12.656 1 91.12 132 PHE B C 1
ATOM 2628 O O . PHE B 1 132 ? 26.406 -12.672 -12.945 1 91.12 132 PHE B O 1
ATOM 2635 N N . THR B 1 133 ? 28.406 -11.695 -12.711 1 91.88 133 THR B N 1
ATOM 2636 C CA . THR B 1 133 ? 27.906 -10.391 -13.117 1 91.88 133 THR B CA 1
ATOM 2637 C C . THR B 1 133 ? 27.438 -10.422 -14.57 1 91.88 133 THR B C 1
ATOM 2639 O O . THR B 1 133 ? 26.453 -9.766 -14.922 1 91.88 133 THR B O 1
ATOM 2642 N N . GLN B 1 134 ? 28.094 -11.234 -15.344 1 93.69 134 GLN B N 1
ATOM 2643 C CA . GLN B 1 134 ? 27.719 -11.375 -16.734 1 93.69 134 GLN B CA 1
ATOM 2644 C C . GLN B 1 134 ? 26.422 -12.164 -16.875 1 93.69 134 GLN B C 1
ATOM 2646 O O . GLN B 1 134 ? 25.547 -11.805 -17.672 1 93.69 134 GLN B O 1
ATOM 2651 N N . VAL B 1 135 ? 26.391 -13.242 -16.109 1 94 135 VAL B N 1
ATOM 2652 C CA . VAL B 1 135 ? 25.188 -14.07 -16.125 1 94 135 VAL B CA 1
ATOM 2653 C C . VAL B 1 135 ? 23.984 -13.25 -15.68 1 94 135 VAL B C 1
ATOM 2655 O O . VAL B 1 135 ? 22.938 -13.266 -16.328 1 94 135 VAL B O 1
ATOM 2658 N N . LEU B 1 136 ? 24.188 -12.508 -14.617 1 93.12 136 LEU B N 1
ATOM 2659 C CA . LEU B 1 136 ? 23.109 -11.703 -14.055 1 93.12 136 LEU B CA 1
ATOM 2660 C C . LEU B 1 136 ? 22.688 -10.602 -15.023 1 93.12 136 LEU B C 1
ATOM 2662 O O . LEU B 1 136 ? 21.5 -10.422 -15.297 1 93.12 136 LEU B O 1
ATOM 2666 N N . GLY B 1 137 ? 23.562 -9.852 -15.555 1 94.19 137 GLY B N 1
ATOM 2667 C CA . GLY B 1 137 ? 23.297 -8.68 -16.375 1 94.19 137 GLY B CA 1
ATOM 2668 C C . GLY B 1 137 ? 22.828 -9.031 -17.781 1 94.19 137 GLY B C 1
ATOM 2669 O O . GLY B 1 137 ? 21.984 -8.352 -18.344 1 94.19 137 GLY B O 1
ATOM 2670 N N . LEU B 1 138 ? 23.297 -10.211 -18.328 1 93.88 138 LEU B N 1
ATOM 2671 C CA . LEU B 1 138 ? 23.062 -10.523 -19.734 1 93.88 138 LEU B CA 1
ATOM 2672 C C . LEU B 1 138 ? 21.953 -11.555 -19.875 1 93.88 138 LEU B C 1
ATOM 2674 O O . LEU B 1 138 ? 21.281 -11.602 -20.906 1 93.88 138 LEU B O 1
ATOM 2678 N N . VAL B 1 139 ? 21.75 -12.352 -18.906 1 93.81 139 VAL B N 1
ATOM 2679 C CA . VAL B 1 139 ? 20.844 -13.484 -19.078 1 93.81 139 VAL B CA 1
ATOM 2680 C C . VAL B 1 139 ? 19.656 -13.344 -18.125 1 93.81 139 VAL B C 1
ATOM 2682 O O . VAL B 1 139 ? 18.516 -13.242 -18.562 1 93.81 139 VAL B O 1
ATOM 2685 N N . VAL B 1 140 ? 19.953 -13.18 -16.875 1 93.94 140 VAL B N 1
ATOM 2686 C CA . VAL B 1 140 ? 18.922 -13.328 -15.852 1 93.94 140 VAL B CA 1
ATOM 2687 C C . VAL B 1 140 ? 18.109 -12.039 -15.742 1 93.94 140 VAL B C 1
ATOM 2689 O O . VAL B 1 140 ? 16.891 -12.055 -15.859 1 93.94 140 VAL B O 1
ATOM 2692 N N . LEU B 1 141 ? 18.75 -10.906 -15.672 1 94.94 141 LEU B N 1
ATOM 2693 C CA . LEU B 1 141 ? 18.062 -9.648 -15.367 1 94.94 141 LEU B CA 1
ATOM 2694 C C . LEU B 1 141 ? 17.156 -9.242 -16.516 1 94.94 141 LEU B C 1
ATOM 2696 O O . LEU B 1 141 ? 16.016 -8.82 -16.297 1 94.94 141 LEU B O 1
ATOM 2700 N N . PRO B 1 142 ? 17.688 -9.367 -17.75 1 94.31 142 PRO B N 1
ATOM 2701 C CA . PRO B 1 142 ? 16.797 -9 -18.859 1 94.31 142 PRO B CA 1
ATOM 2702 C C . PRO B 1 142 ? 15.508 -9.82 -18.875 1 94.31 142 PRO B C 1
ATOM 2704 O O . PRO B 1 142 ? 14.422 -9.281 -19.094 1 94.31 142 PRO B O 1
ATOM 2707 N N . GLN B 1 143 ? 15.555 -11.031 -18.594 1 93.94 143 GLN B N 1
ATOM 2708 C CA . GLN B 1 143 ? 14.391 -11.914 -18.547 1 93.94 143 GLN B CA 1
ATOM 2709 C C . GLN B 1 143 ? 13.531 -11.633 -17.328 1 93.94 143 GLN B C 1
ATOM 2711 O O . GLN B 1 143 ? 12.297 -11.656 -17.406 1 93.94 143 GLN B O 1
ATOM 2716 N N . ALA B 1 144 ? 14.227 -11.328 -16.281 1 94.31 144 ALA B N 1
ATOM 2717 C CA . ALA B 1 144 ? 13.523 -11.039 -15.023 1 94.31 144 ALA B CA 1
ATOM 2718 C C . ALA B 1 144 ? 12.688 -9.766 -15.148 1 94.31 144 ALA B C 1
ATOM 2720 O O . ALA B 1 144 ? 11.562 -9.711 -14.641 1 94.31 144 ALA B O 1
ATOM 2721 N N . PHE B 1 145 ? 13.234 -8.766 -15.852 1 94.19 145 PHE B N 1
ATOM 2722 C CA . PHE B 1 145 ? 12.516 -7.508 -16.031 1 94.19 145 PHE B CA 1
ATOM 2723 C C . PHE B 1 145 ? 11.258 -7.715 -16.875 1 94.19 145 PHE B C 1
ATOM 2725 O O . PHE B 1 145 ? 10.219 -7.113 -16.594 1 94.19 145 PHE B O 1
ATOM 2732 N N . ARG B 1 146 ? 11.359 -8.539 -17.812 1 91.31 146 ARG B N 1
ATOM 2733 C CA . ARG B 1 146 ? 10.203 -8.828 -18.656 1 91.31 146 ARG B CA 1
ATOM 2734 C C . ARG B 1 146 ? 9.125 -9.555 -17.859 1 91.31 146 ARG B C 1
ATOM 2736 O O . ARG B 1 146 ? 7.938 -9.242 -18 1 91.31 146 ARG B O 1
ATOM 2743 N N . ALA B 1 147 ? 9.586 -10.422 -17.031 1 91.5 147 ALA B N 1
ATOM 2744 C CA . ALA B 1 147 ? 8.648 -11.188 -16.219 1 91.5 147 ALA B CA 1
ATOM 2745 C C . ALA B 1 147 ? 8.062 -10.336 -15.102 1 91.5 147 ALA B C 1
ATOM 2747 O O . ALA B 1 147 ? 6.969 -10.609 -14.609 1 91.5 147 ALA B O 1
ATOM 2748 N N . ALA B 1 148 ? 8.781 -9.242 -14.75 1 93.12 148 ALA B N 1
ATOM 2749 C CA . ALA B 1 148 ? 8.391 -8.445 -13.594 1 93.12 148 ALA B CA 1
ATOM 2750 C C . ALA B 1 148 ? 7.57 -7.227 -14.016 1 93.12 148 ALA B C 1
ATOM 2752 O O . ALA B 1 148 ? 7.254 -6.367 -13.195 1 93.12 148 ALA B O 1
ATOM 2753 N N . VAL B 1 149 ? 7.203 -7.168 -15.25 1 92.19 149 VAL B N 1
ATOM 2754 C CA . VAL B 1 149 ? 6.48 -6 -15.742 1 92.19 149 VAL B CA 1
ATOM 2755 C C . VAL B 1 149 ? 5.16 -5.855 -14.977 1 92.19 149 VAL B C 1
ATOM 2757 O O . VAL B 1 149 ? 4.809 -4.758 -14.547 1 92.19 149 VAL B O 1
ATOM 2760 N N . GLY B 1 150 ? 4.445 -6.922 -14.805 1 89.44 150 GLY B N 1
ATOM 2761 C CA . GLY B 1 150 ? 3.207 -6.902 -14.047 1 89.44 150 GLY B CA 1
ATOM 2762 C C . GLY B 1 150 ? 3.381 -6.391 -12.625 1 89.44 150 GLY B C 1
ATOM 2763 O O . GLY B 1 150 ? 2.816 -5.359 -12.258 1 89.44 150 GLY B O 1
ATOM 2764 N N . PRO B 1 151 ? 4.207 -7.066 -11.922 1 91.56 151 PRO B N 1
ATOM 2765 C CA . PRO B 1 151 ? 4.465 -6.633 -10.547 1 91.56 151 PRO B CA 1
ATOM 2766 C C . PRO B 1 151 ? 5.012 -5.207 -10.477 1 91.56 151 PRO B C 1
ATOM 2768 O O . PRO B 1 151 ? 4.68 -4.465 -9.547 1 91.56 151 PRO B O 1
ATOM 2771 N N . LEU B 1 152 ? 5.867 -4.801 -11.414 1 94 152 LEU B N 1
ATOM 2772 C CA . LEU B 1 152 ? 6.422 -3.453 -11.414 1 94 152 LEU B CA 1
ATOM 2773 C C . LEU B 1 152 ? 5.34 -2.418 -11.703 1 94 152 LEU B C 1
ATOM 2775 O O . LEU B 1 152 ? 5.383 -1.305 -11.172 1 94 152 LEU B O 1
ATOM 2779 N N . THR B 1 153 ? 4.406 -2.791 -12.539 1 92.19 153 THR B N 1
ATOM 2780 C CA . THR B 1 153 ? 3.279 -1.908 -12.812 1 92.19 153 THR B CA 1
ATOM 2781 C C . THR B 1 153 ? 2.467 -1.658 -11.547 1 92.19 153 THR B C 1
ATOM 2783 O O . THR B 1 153 ? 2.088 -0.521 -11.258 1 92.19 153 THR B O 1
ATOM 2786 N N . ASN B 1 154 ? 2.281 -2.703 -10.789 1 90.88 154 ASN B N 1
ATOM 2787 C CA . ASN B 1 154 ? 1.562 -2.566 -9.531 1 90.88 154 ASN B CA 1
ATOM 2788 C C . ASN B 1 154 ? 2.311 -1.667 -8.547 1 90.88 154 ASN B C 1
ATOM 2790 O O . ASN B 1 154 ? 1.695 -0.883 -7.824 1 90.88 154 ASN B O 1
ATOM 2794 N N . VAL B 1 155 ? 3.596 -1.778 -8.547 1 94.69 155 VAL B N 1
ATOM 2795 C CA . VAL B 1 155 ? 4.418 -0.948 -7.676 1 94.69 155 VAL B CA 1
ATOM 2796 C C . VAL B 1 155 ? 4.316 0.514 -8.102 1 94.69 155 VAL B C 1
ATOM 2798 O O . VAL B 1 155 ? 4.258 1.412 -7.262 1 94.69 155 VAL B O 1
ATOM 2801 N N . LEU B 1 156 ? 4.281 0.711 -9.375 1 94.81 156 LEU B N 1
ATOM 2802 C CA . LEU B 1 156 ? 4.18 2.072 -9.891 1 94.81 156 LEU B CA 1
ATOM 2803 C C . LEU B 1 156 ? 2.84 2.695 -9.516 1 94.81 156 LEU B C 1
ATOM 2805 O O . LEU B 1 156 ? 2.779 3.869 -9.141 1 94.81 156 LEU B O 1
ATOM 2809 N N . ILE B 1 157 ? 1.793 1.965 -9.625 1 92.94 157 ILE B N 1
ATOM 2810 C CA . ILE B 1 157 ? 0.466 2.439 -9.25 1 92.94 157 ILE B CA 1
ATOM 2811 C C . ILE B 1 157 ? 0.447 2.787 -7.762 1 92.94 157 ILE B C 1
ATOM 2813 O O . ILE B 1 157 ? -0.039 3.852 -7.375 1 92.94 157 ILE B O 1
ATOM 2817 N N . ALA B 1 158 ? 0.975 1.891 -6.973 1 93.56 158 ALA B N 1
ATOM 2818 C CA . ALA B 1 158 ? 1.049 2.129 -5.535 1 93.56 158 ALA B CA 1
ATOM 2819 C C . ALA B 1 158 ? 1.869 3.379 -5.227 1 93.56 158 ALA B C 1
ATOM 2821 O O . ALA B 1 158 ? 1.506 4.168 -4.352 1 93.56 158 ALA B O 1
ATOM 2822 N N . LEU B 1 159 ? 2.994 3.51 -5.953 1 96.25 159 LEU B N 1
ATOM 2823 C CA . LEU B 1 159 ? 3.854 4.676 -5.77 1 96.25 159 LEU B CA 1
ATOM 2824 C C . LEU B 1 159 ? 3.09 5.965 -6.059 1 96.25 159 LEU B C 1
ATOM 2826 O O . LEU B 1 159 ? 3.188 6.93 -5.297 1 96.25 159 LEU B O 1
ATOM 2830 N N . THR B 1 160 ? 2.369 5.973 -7.105 1 94.69 160 THR B N 1
ATOM 2831 C CA . THR B 1 160 ? 1.587 7.152 -7.469 1 94.69 160 THR B CA 1
ATOM 2832 C C . THR B 1 160 ? 0.623 7.527 -6.348 1 94.69 160 THR B C 1
ATOM 2834 O O . THR B 1 160 ? 0.532 8.695 -5.965 1 94.69 160 THR B O 1
ATOM 2837 N N . LYS B 1 161 ? -0.022 6.594 -5.828 1 93.06 161 LYS B N 1
ATOM 2838 C CA . LYS B 1 161 ? -0.948 6.84 -4.727 1 93.06 161 LYS B CA 1
ATOM 2839 C C . LYS B 1 161 ? -0.203 7.273 -3.467 1 93.06 161 LYS B C 1
ATOM 2841 O O . LYS B 1 161 ? -0.681 8.133 -2.723 1 93.06 161 LYS B O 1
ATOM 2846 N N . ASN B 1 162 ? 0.937 6.715 -3.283 1 94.75 162 ASN B N 1
ATOM 2847 C CA . ASN B 1 162 ? 1.742 6.984 -2.096 1 94.75 162 ASN B CA 1
ATOM 2848 C C . ASN B 1 162 ? 2.32 8.398 -2.123 1 94.75 162 ASN B C 1
ATOM 2850 O O . ASN B 1 162 ? 2.746 8.922 -1.091 1 94.75 162 ASN B O 1
ATOM 2854 N N . THR B 1 163 ? 2.385 8.969 -3.291 1 95.06 163 THR B N 1
ATOM 2855 C CA . THR B 1 163 ? 2.928 10.32 -3.377 1 95.06 163 THR B CA 1
ATOM 2856 C C . THR B 1 163 ? 2.113 11.289 -2.518 1 95.06 163 THR B C 1
ATOM 2858 O O . THR B 1 163 ? 2.613 12.336 -2.113 1 95.06 163 THR B O 1
ATOM 2861 N N . THR B 1 164 ? 0.868 10.953 -2.24 1 92.94 164 THR B N 1
ATOM 2862 C CA . THR B 1 164 ? 0.001 11.836 -1.464 1 92.94 164 THR B CA 1
ATOM 2863 C C . THR B 1 164 ? 0.499 11.953 -0.027 1 92.94 164 THR B C 1
ATOM 2865 O O . THR B 1 164 ? 0.15 12.898 0.68 1 92.94 164 THR B O 1
ATOM 2868 N N . VAL B 1 165 ? 1.305 11.055 0.423 1 90.75 165 VAL B N 1
ATOM 2869 C CA . VAL B 1 165 ? 1.859 11.086 1.772 1 90.75 165 VAL B CA 1
ATOM 2870 C C . VAL B 1 165 ? 2.814 12.273 1.911 1 90.75 165 VAL B C 1
ATOM 2872 O O . VAL B 1 165 ? 3.082 12.734 3.021 1 90.75 165 VAL B O 1
ATOM 2875 N N . ALA B 1 166 ? 3.297 12.758 0.793 1 90.06 166 ALA B N 1
ATOM 2876 C CA . ALA B 1 166 ? 4.18 13.914 0.789 1 90.06 166 ALA B CA 1
ATOM 2877 C C . ALA B 1 166 ? 3.455 15.164 1.295 1 90.06 166 ALA B C 1
ATOM 2879 O O . ALA B 1 166 ? 4.09 16.141 1.686 1 90.06 166 ALA B O 1
ATOM 2880 N N . ALA B 1 167 ? 2.152 15.141 1.282 1 86.56 167 ALA B N 1
ATOM 2881 C CA . ALA B 1 167 ? 1.366 16.25 1.822 1 86.56 167 ALA B CA 1
ATOM 2882 C C . ALA B 1 167 ? 1.657 16.453 3.307 1 86.56 167 ALA B C 1
ATOM 2884 O O . ALA B 1 167 ? 1.558 17.562 3.814 1 86.56 167 ALA B O 1
ATOM 2885 N N . ALA B 1 168 ? 2.035 15.43 3.977 1 81.38 168 ALA B N 1
ATOM 2886 C CA . ALA B 1 168 ? 2.314 15.484 5.41 1 81.38 168 ALA B CA 1
ATOM 2887 C C . ALA B 1 168 ? 3.506 16.391 5.703 1 81.38 168 ALA B C 1
ATOM 2889 O O . ALA B 1 168 ? 3.656 16.891 6.82 1 81.38 168 ALA B O 1
ATOM 2890 N N . ILE B 1 169 ? 4.363 16.562 4.68 1 83.62 169 ILE B N 1
ATOM 2891 C CA . ILE B 1 169 ? 5.531 17.406 4.906 1 83.62 169 ILE B CA 1
ATOM 2892 C C . ILE B 1 169 ? 5.402 18.703 4.094 1 83.62 169 ILE B C 1
ATOM 2894 O O . ILE B 1 169 ? 6.391 19.406 3.881 1 83.62 169 ILE B O 1
ATOM 2898 N N . GLY B 1 170 ? 4.27 18.922 3.496 1 81.81 170 GLY B N 1
ATOM 2899 C CA . GLY B 1 170 ? 3.975 20.219 2.916 1 81.81 170 GLY B CA 1
ATOM 2900 C C . GLY B 1 170 ? 4.238 20.281 1.424 1 81.81 170 GLY B C 1
ATOM 2901 O O . GLY B 1 170 ? 4.328 21.359 0.849 1 81.81 170 GLY B O 1
ATOM 2902 N N . VAL B 1 171 ? 4.453 19.188 0.779 1 86.69 171 VAL B N 1
ATOM 2903 C CA . VAL B 1 171 ? 4.625 19.203 -0.669 1 86.69 171 VAL B CA 1
ATOM 2904 C C . VAL B 1 171 ? 3.293 19.516 -1.348 1 86.69 171 VAL B C 1
ATOM 2906 O O . VAL B 1 171 ? 2.275 18.891 -1.039 1 86.69 171 VAL B O 1
ATOM 2909 N N . ALA B 1 172 ? 3.326 20.469 -2.203 1 84.25 172 ALA B N 1
ATOM 2910 C CA . ALA B 1 172 ? 2.111 21 -2.818 1 84.25 172 ALA B CA 1
ATOM 2911 C C . ALA B 1 172 ? 1.633 20.078 -3.949 1 84.25 172 ALA B C 1
ATOM 2913 O O . ALA B 1 172 ? 1.535 20.516 -5.102 1 84.25 172 ALA B O 1
ATOM 2914 N N . GLU B 1 173 ? 1.302 18.922 -3.602 1 86.44 173 GLU B N 1
ATOM 2915 C CA . GLU B 1 173 ? 0.729 17.969 -4.551 1 86.44 173 GLU B CA 1
ATOM 2916 C C . GLU B 1 173 ? -0.786 17.875 -4.383 1 86.44 173 GLU B C 1
ATOM 2918 O O . GLU B 1 173 ? -1.399 18.703 -3.725 1 86.44 173 GLU B O 1
ATOM 2923 N N . ALA B 1 174 ? -1.447 17.047 -5.098 1 81.69 174 ALA B N 1
ATOM 2924 C CA . ALA B 1 174 ? -2.893 17.047 -5.309 1 81.69 174 ALA B CA 1
ATOM 2925 C C . ALA B 1 174 ? -3.639 16.875 -3.984 1 81.69 174 ALA B C 1
ATOM 2927 O O . ALA B 1 174 ? -4.66 17.531 -3.76 1 81.69 174 ALA B O 1
ATOM 2928 N N . ALA B 1 175 ? -3.166 16.078 -3.098 1 81.94 175 ALA B N 1
ATOM 2929 C CA . ALA B 1 175 ? -3.865 15.852 -1.835 1 81.94 175 ALA B CA 1
ATOM 2930 C C . ALA B 1 175 ? -3.787 17.078 -0.936 1 81.94 175 ALA B C 1
ATOM 2932 O O . ALA B 1 175 ? -4.754 17.422 -0.249 1 81.94 175 ALA B O 1
ATOM 2933 N N . LEU B 1 176 ? -2.676 17.703 -0.911 1 81.88 176 LEU B N 1
ATOM 2934 C CA . LEU B 1 176 ? -2.561 18.922 -0.127 1 81.88 176 LEU B CA 1
ATOM 2935 C C . LEU B 1 176 ? -3.473 20.016 -0.681 1 81.88 176 LEU B C 1
ATOM 2937 O O . LEU B 1 176 ? -4.098 20.75 0.082 1 81.88 176 LEU B O 1
ATOM 2941 N N . LEU B 1 177 ? -3.471 20.094 -1.959 1 85 177 LEU B N 1
ATOM 2942 C CA . LEU B 1 177 ? -4.363 21.062 -2.586 1 85 177 LEU B CA 1
ATOM 2943 C C . LEU B 1 177 ? -5.816 20.781 -2.223 1 85 177 LEU B C 1
ATOM 2945 O O . LEU B 1 177 ? -6.594 21.703 -1.988 1 85 177 LEU B O 1
ATOM 2949 N N . MET B 1 178 ? -6.156 19.484 -2.23 1 83 178 MET B N 1
ATOM 2950 C CA . MET B 1 178 ? -7.512 19.125 -1.836 1 83 178 MET B CA 1
ATOM 2951 C C . MET B 1 178 ? -7.836 19.641 -0.44 1 83 178 MET B C 1
ATOM 2953 O O . MET B 1 178 ? -8.914 20.203 -0.214 1 83 178 MET B O 1
ATOM 2957 N N . LYS B 1 179 ? -6.941 19.438 0.437 1 81 179 LYS B N 1
ATOM 2958 C CA . LYS B 1 179 ? -7.137 19.891 1.811 1 81 179 LYS B CA 1
ATOM 2959 C C . LYS B 1 179 ? -7.328 21.406 1.866 1 81 179 LYS B C 1
ATOM 2961 O O . LYS B 1 179 ? -8.227 21.906 2.553 1 81 179 LYS B O 1
ATOM 2966 N N . GLU B 1 180 ? -6.555 22.094 1.143 1 81.69 180 GLU B N 1
ATOM 2967 C CA . GLU B 1 180 ? -6.629 23.547 1.114 1 81.69 180 GLU B CA 1
ATOM 2968 C C . GLU B 1 180 ? -7.938 24.031 0.493 1 81.69 180 GLU B C 1
ATOM 2970 O O . GLU B 1 180 ? -8.57 24.953 0.998 1 81.69 180 GLU B O 1
ATOM 2975 N N . MET B 1 181 ? -8.289 23.406 -0.616 1 82 181 MET B N 1
ATOM 2976 C CA . MET B 1 181 ? -9.5 23.797 -1.33 1 82 181 MET B CA 1
ATOM 2977 C C . MET B 1 181 ? -10.734 23.562 -0.472 1 82 181 MET B C 1
ATOM 2979 O O . MET B 1 181 ? -11.648 24.391 -0.443 1 82 181 MET B O 1
ATOM 2983 N N . VAL B 1 182 ? -10.797 22.469 0.205 1 78.31 182 VAL B N 1
ATOM 2984 C CA . VAL B 1 182 ? -11.969 22.125 1.007 1 78.31 182 VAL B CA 1
ATOM 2985 C C . VAL B 1 182 ? -12.055 23.062 2.217 1 78.31 182 VAL B C 1
ATOM 2987 O O . VAL B 1 182 ? -13.148 23.469 2.609 1 78.31 182 VAL B O 1
ATOM 2990 N N . GLU B 1 183 ? -10.938 23.359 2.77 1 78.38 183 GLU B N 1
ATOM 2991 C CA . GLU B 1 183 ? -10.906 24.25 3.922 1 78.38 183 GLU B CA 1
ATOM 2992 C C . GLU B 1 183 ? -11.352 25.656 3.537 1 78.38 183 GLU B C 1
ATOM 2994 O O . GLU B 1 183 ? -11.953 26.375 4.348 1 78.38 183 GLU B O 1
ATOM 2999 N N . ASN B 1 184 ? -11.125 26 2.279 1 79.5 184 ASN B N 1
ATOM 3000 C CA . ASN B 1 184 ? -11.406 27.359 1.851 1 79.5 184 ASN B CA 1
ATOM 3001 C C . ASN B 1 184 ? -12.781 27.469 1.193 1 79.5 184 ASN B C 1
ATOM 3003 O O . ASN B 1 184 ? -13.438 28.516 1.27 1 79.5 184 ASN B O 1
ATOM 3007 N N . GLU B 1 185 ? -13.273 26.516 0.323 1 74.94 185 GLU B N 1
ATOM 3008 C CA . GLU B 1 185 ? -14.469 26.641 -0.511 1 74.94 185 GLU B CA 1
ATOM 3009 C C . GLU B 1 185 ? -15.625 25.844 0.073 1 74.94 185 GLU B C 1
ATOM 3011 O O . GLU B 1 185 ? -16.781 26.062 -0.28 1 74.94 185 GLU B O 1
ATOM 3016 N N . ALA B 1 186 ? -15.461 24.984 0.981 1 68.94 186 ALA B N 1
ATOM 3017 C CA . ALA B 1 186 ? -16.484 24.188 1.642 1 68.94 186 ALA B CA 1
ATOM 3018 C C . ALA B 1 186 ? -17.219 23.297 0.637 1 68.94 186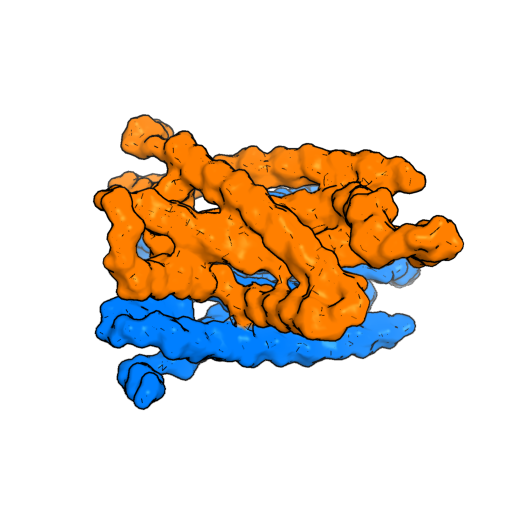 ALA B C 1
ATOM 3020 O O . ALA B 1 186 ? -18.422 23.047 0.783 1 68.94 186 ALA B O 1
ATOM 3021 N N . GLN B 1 187 ? -16.859 23.188 -0.577 1 78.81 187 GLN B N 1
ATOM 3022 C CA . GLN B 1 187 ? -17.438 22.281 -1.567 1 78.81 187 GLN B CA 1
ATOM 3023 C C . GLN B 1 187 ? -16.719 20.938 -1.555 1 78.81 187 GLN B C 1
ATOM 3025 O O . GLN B 1 187 ? -16.047 20.578 -2.525 1 78.81 187 GLN B O 1
ATOM 3030 N N . LEU B 1 188 ? -17 20.234 -0.563 1 77.19 188 LEU B N 1
ATOM 3031 C CA . LEU B 1 188 ? -16.297 19 -0.246 1 77.19 188 LEU B CA 1
ATOM 3032 C C . LEU B 1 188 ? -16.516 17.953 -1.33 1 77.19 188 LEU B C 1
ATOM 3034 O O . LEU B 1 188 ? -15.555 17.391 -1.869 1 77.19 188 LEU B O 1
ATOM 3038 N N . LEU B 1 189 ? -17.797 17.719 -1.698 1 77.31 189 LEU B N 1
ATOM 3039 C CA . LEU B 1 189 ? -18.125 16.641 -2.611 1 77.31 189 LEU B CA 1
ATOM 3040 C C . LEU B 1 189 ? -17.516 16.875 -3.99 1 77.31 189 LEU B C 1
ATOM 3042 O O . LEU B 1 189 ? -16.906 15.977 -4.57 1 77.31 189 LEU B O 1
ATOM 3046 N N . LEU B 1 190 ? -17.688 18.078 -4.398 1 79.44 190 LEU B N 1
ATOM 3047 C CA . LEU B 1 190 ? -17.219 18.391 -5.746 1 79.44 190 LEU B CA 1
ATOM 3048 C C . LEU B 1 190 ? -15.688 18.359 -5.812 1 79.44 190 LEU B C 1
ATOM 3050 O O . LEU B 1 190 ? -15.117 17.797 -6.742 1 79.44 190 LEU B O 1
ATOM 3054 N N . ILE B 1 191 ? -15.055 18.922 -4.84 1 83.44 191 ILE B N 1
ATOM 3055 C CA . ILE B 1 191 ? -13.594 18.984 -4.809 1 83.44 191 ILE B CA 1
ATOM 3056 C C . ILE B 1 191 ? -13.023 17.578 -4.699 1 83.44 191 ILE B C 1
ATOM 3058 O O . ILE B 1 191 ? -12.094 17.219 -5.426 1 83.44 191 ILE B O 1
ATOM 3062 N N . SER B 1 192 ? -13.594 16.844 -3.77 1 84.31 192 SER B N 1
ATOM 3063 C CA . SER B 1 192 ? -13.117 15.477 -3.578 1 84.31 192 SER B CA 1
ATOM 3064 C C . SER B 1 192 ? -13.344 14.625 -4.828 1 84.31 192 SER B C 1
ATOM 3066 O O . SER B 1 192 ? -12.508 13.781 -5.168 1 84.31 192 SER B O 1
ATOM 3068 N N . ALA B 1 193 ? -14.383 14.828 -5.496 1 85.44 193 ALA B N 1
ATOM 3069 C CA . ALA B 1 193 ? -14.68 14.094 -6.723 1 85.44 193 ALA B CA 1
ATOM 3070 C C . ALA B 1 193 ? -13.656 14.406 -7.812 1 85.44 193 ALA B C 1
ATOM 3072 O O . ALA B 1 193 ? -13.211 13.516 -8.531 1 85.44 193 ALA B O 1
ATOM 3073 N N . VAL B 1 194 ? -13.305 15.656 -7.914 1 86.75 194 VAL B N 1
ATOM 3074 C CA . VAL B 1 194 ? -12.367 16.094 -8.938 1 86.75 194 VAL B CA 1
ATOM 3075 C C . VAL B 1 194 ? -10.992 15.484 -8.664 1 86.75 194 VAL B C 1
ATOM 3077 O O . VAL B 1 194 ? -10.336 14.969 -9.578 1 86.75 194 VAL B O 1
ATOM 3080 N N . ILE B 1 195 ? -10.594 15.578 -7.426 1 88.75 195 ILE B N 1
ATOM 3081 C CA . ILE B 1 195 ? -9.281 15.055 -7.055 1 88.75 195 ILE B CA 1
ATOM 3082 C C . ILE B 1 195 ? -9.266 13.539 -7.211 1 88.75 195 ILE B C 1
ATOM 3084 O O . ILE B 1 195 ? -8.312 12.969 -7.754 1 88.75 195 ILE B O 1
ATOM 3088 N N . ALA B 1 196 ? -10.305 12.898 -6.758 1 88.81 196 ALA B N 1
ATOM 3089 C CA . ALA B 1 196 ? -10.422 11.453 -6.91 1 88.81 196 ALA B CA 1
ATOM 3090 C C . ALA B 1 196 ? -10.398 11.055 -8.383 1 88.81 196 ALA B C 1
ATOM 3092 O O . ALA B 1 196 ? -9.719 10.094 -8.758 1 88.81 196 ALA B O 1
ATOM 3093 N N . PHE B 1 197 ? -11.109 11.758 -9.133 1 89.12 197 PHE B N 1
ATOM 3094 C CA . PHE B 1 197 ? -11.156 11.5 -10.57 1 89.12 197 PHE B CA 1
ATOM 3095 C C . PHE B 1 197 ? -9.773 11.68 -11.195 1 89.12 197 PHE B C 1
ATOM 3097 O O . PHE B 1 197 ? -9.375 10.906 -12.062 1 89.12 197 PHE B O 1
ATOM 3104 N N . GLY B 1 198 ? -9.102 12.719 -10.828 1 90.12 198 GLY B N 1
ATOM 3105 C CA . GLY B 1 198 ? -7.754 12.938 -11.312 1 90.12 198 GLY B CA 1
ATOM 3106 C C . GLY B 1 198 ? -6.82 11.773 -11.031 1 90.12 198 GLY B C 1
ATOM 3107 O O . GLY B 1 198 ? -6.051 11.367 -11.906 1 90.12 198 GLY B O 1
ATOM 3108 N N . PHE B 1 199 ? -6.891 11.305 -9.867 1 90.38 199 PHE B N 1
ATOM 3109 C CA . PHE B 1 199 ? -6.039 10.172 -9.516 1 90.38 199 PHE B CA 1
ATOM 3110 C C . PHE B 1 199 ? -6.445 8.922 -10.289 1 90.38 199 PHE B C 1
ATOM 3112 O O . PHE B 1 199 ? -5.59 8.141 -10.703 1 90.38 199 PHE B O 1
ATOM 3119 N N . CYS B 1 200 ? -7.711 8.672 -10.5 1 89.06 200 CYS B N 1
ATOM 3120 C CA . CYS B 1 200 ? -8.164 7.547 -11.305 1 89.06 200 CYS B CA 1
ATOM 3121 C C . CYS B 1 200 ? -7.637 7.645 -12.727 1 89.06 200 CYS B C 1
ATOM 3123 O O . CYS B 1 200 ? -7.266 6.637 -13.328 1 89.06 200 CYS B O 1
ATOM 3125 N N . CYS B 1 201 ? -7.574 8.836 -13.172 1 89.62 201 CYS B N 1
ATOM 3126 C CA . CYS B 1 201 ? -7.059 9.07 -14.523 1 89.62 201 CYS B CA 1
ATOM 3127 C C . CYS B 1 201 ? -5.559 8.789 -14.586 1 89.62 201 CYS B C 1
ATOM 3129 O O . CYS B 1 201 ? -5.023 8.5 -15.656 1 89.62 201 CYS B O 1
ATOM 3131 N N . LEU B 1 202 ? -4.922 8.93 -13.523 1 89.12 202 LEU B N 1
ATOM 3132 C CA . LEU B 1 202 ? -3.484 8.695 -13.484 1 89.12 202 LEU B CA 1
ATOM 3133 C C . LEU B 1 202 ? -3.18 7.215 -13.281 1 89.12 202 LEU B C 1
ATOM 3135 O O . LEU B 1 202 ? -2.275 6.668 -13.922 1 89.12 202 LEU B O 1
ATOM 3139 N N . THR B 1 203 ? -3.969 6.547 -12.477 1 87.88 203 THR B N 1
ATOM 3140 C CA . THR B 1 203 ? -3.605 5.199 -12.047 1 87.88 203 THR B CA 1
ATOM 3141 C C . THR B 1 203 ? -4.234 4.156 -12.969 1 87.88 203 THR B C 1
ATOM 3143 O O . THR B 1 203 ? -3.611 3.135 -13.273 1 87.88 203 THR B O 1
ATOM 3146 N N . LEU B 1 204 ? -5.445 4.367 -13.438 1 84.19 204 LEU B N 1
ATOM 3147 C CA . LEU B 1 204 ? -6.156 3.359 -14.219 1 84.19 204 LEU B CA 1
ATOM 3148 C C . LEU B 1 204 ? -5.465 3.117 -15.555 1 84.19 204 LEU B C 1
ATOM 3150 O O . LEU B 1 204 ? -5.176 1.974 -15.914 1 84.19 204 LEU B O 1
ATOM 3154 N N . PRO B 1 205 ? -5.199 4.18 -16.281 1 80.88 205 PRO B N 1
ATOM 3155 C CA . PRO B 1 205 ? -4.512 3.951 -17.562 1 80.88 205 PRO B CA 1
ATOM 3156 C C . PRO B 1 205 ? -3.133 3.32 -17.375 1 80.88 205 PRO B C 1
ATOM 3158 O O . PRO B 1 205 ? -2.723 2.482 -18.188 1 80.88 205 PRO B O 1
ATOM 3161 N N . THR B 1 206 ? -2.508 3.734 -16.375 1 80.69 206 THR B N 1
ATOM 3162 C CA . THR B 1 206 ? -1.197 3.162 -16.078 1 80.69 206 THR B CA 1
ATOM 3163 C C . THR B 1 206 ? -1.303 1.658 -15.852 1 80.69 206 THR B C 1
ATOM 3165 O O . THR B 1 206 ? -0.504 0.885 -16.391 1 80.69 206 THR B O 1
ATOM 3168 N N . GLY B 1 207 ? -2.264 1.269 -15.141 1 78.31 207 GLY B N 1
ATOM 3169 C CA . GLY B 1 207 ? -2.494 -0.145 -14.891 1 78.31 207 GLY B CA 1
ATOM 3170 C C . GLY B 1 207 ? -2.887 -0.916 -16.141 1 78.31 207 GLY B C 1
ATOM 3171 O O . GLY B 1 207 ? -2.41 -2.031 -16.359 1 78.31 2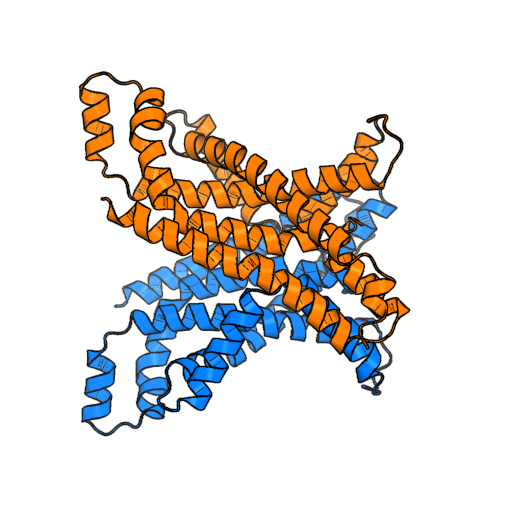07 GLY B O 1
ATOM 3172 N N . LEU B 1 208 ? -3.672 -0.33 -16.938 1 76.62 208 LEU B N 1
ATOM 3173 C CA . LEU B 1 208 ? -4.156 -1.002 -18.141 1 76.62 208 LEU B CA 1
ATOM 3174 C C . LEU B 1 208 ? -3.053 -1.104 -19.188 1 76.62 208 LEU B C 1
ATOM 3176 O O . LEU B 1 208 ? -2.865 -2.16 -19.797 1 76.62 208 LEU B O 1
ATOM 3180 N N . VAL B 1 209 ? -2.303 -0.05 -19.312 1 77.06 209 VAL B N 1
ATOM 3181 C CA . VAL B 1 209 ? -1.267 -0.004 -20.344 1 77.06 209 VAL B CA 1
ATOM 3182 C C . VAL B 1 209 ? -0.098 -0.901 -19.938 1 77.06 209 VAL B C 1
ATOM 3184 O O . VAL B 1 209 ? 0.315 -1.773 -20.703 1 77.06 209 VAL B O 1
ATOM 3187 N N . LEU B 1 210 ? 0.261 -0.73 -18.766 1 74.31 210 LEU B N 1
ATOM 3188 C CA . LEU B 1 210 ? 1.428 -1.491 -18.328 1 74.31 210 LEU B CA 1
ATOM 3189 C C . LEU B 1 210 ? 1.056 -2.943 -18.047 1 74.31 210 LEU B C 1
ATOM 3191 O O . LEU B 1 210 ? 1.88 -3.844 -18.234 1 74.31 210 LEU B O 1
ATOM 3195 N N . GLY B 1 211 ? -0.251 -3.096 -17.688 1 69.38 211 GLY B N 1
ATOM 3196 C CA . GLY B 1 211 ? -0.738 -4.457 -17.547 1 69.38 211 GLY B CA 1
ATOM 3197 C C . GLY B 1 211 ? -0.791 -5.211 -18.859 1 69.38 211 GLY B C 1
ATOM 3198 O O . GLY B 1 211 ? -0.408 -6.379 -18.938 1 69.38 211 GLY B O 1
ATOM 3199 N N . TRP B 1 212 ? -1.174 -4.496 -19.812 1 71.06 212 TRP B N 1
ATOM 3200 C CA . TRP B 1 212 ? -1.222 -5.07 -21.156 1 71.06 212 TRP B CA 1
ATOM 3201 C C . TRP B 1 212 ? 0.182 -5.371 -21.672 1 71.06 212 TRP B C 1
ATOM 3203 O O . TRP B 1 212 ? 0.424 -6.434 -22.234 1 71.06 212 TRP B O 1
ATOM 3213 N N . VAL B 1 213 ? 1.084 -4.523 -21.359 1 70.75 213 VAL B N 1
ATOM 3214 C CA . VAL B 1 213 ? 2.473 -4.711 -21.766 1 70.75 213 VAL B CA 1
ATOM 3215 C C . VAL B 1 213 ? 3.061 -5.926 -21.047 1 70.75 213 VAL B C 1
ATOM 3217 O O . VAL B 1 213 ? 3.789 -6.715 -21.656 1 70.75 213 VAL B O 1
ATOM 3220 N N . GLY B 1 214 ? 2.686 -6.047 -19.875 1 69.94 214 GLY B N 1
ATOM 3221 C CA . GLY B 1 214 ? 3.148 -7.184 -19.094 1 69.94 214 GLY B CA 1
ATOM 3222 C C . GLY B 1 214 ? 2.684 -8.516 -19.641 1 69.94 214 GLY B C 1
ATOM 3223 O O . GLY B 1 214 ? 3.459 -9.469 -19.719 1 69.94 214 GLY B O 1
ATOM 3224 N N . LYS B 1 215 ? 1.501 -8.562 -20.047 1 69.62 215 LYS B N 1
ATOM 3225 C CA . LYS B 1 215 ? 0.947 -9.789 -20.609 1 69.62 215 LYS B CA 1
ATOM 3226 C C . LYS B 1 215 ? 1.612 -10.133 -21.938 1 69.62 215 LYS B C 1
ATOM 3228 O O . LYS B 1 215 ? 1.839 -11.312 -22.234 1 69.62 215 LYS B O 1
ATOM 3233 N N . LYS B 1 216 ? 1.988 -9.109 -22.625 1 69.94 216 LYS B N 1
ATOM 3234 C CA . LYS B 1 216 ? 2.6 -9.328 -23.938 1 69.94 216 LYS B CA 1
ATOM 3235 C C . LYS B 1 216 ? 4.055 -9.766 -23.797 1 69.94 216 LYS B C 1
ATOM 3237 O O . LYS B 1 216 ? 4.52 -10.633 -24.547 1 69.94 216 LYS B O 1
ATOM 3242 N N . VAL B 1 217 ? 4.652 -9.148 -22.891 1 68.44 217 VAL B N 1
ATOM 3243 C CA . VAL B 1 217 ? 6.07 -9.453 -22.734 1 68.44 217 VAL B CA 1
ATOM 3244 C C . VAL B 1 217 ? 6.238 -10.773 -22 1 68.44 217 VAL B C 1
ATOM 3246 O O . VAL B 1 217 ? 7.23 -11.484 -22.188 1 68.44 217 VAL B O 1
ATOM 3249 N N . ALA B 1 218 ? 5.359 -11.109 -21.031 1 61.75 218 ALA B N 1
ATOM 3250 C CA . ALA B 1 218 ? 5.414 -12.391 -20.344 1 61.75 218 ALA B CA 1
ATOM 3251 C C . ALA B 1 218 ? 5.246 -13.555 -21.312 1 61.75 218 ALA B C 1
ATOM 3253 O O . ALA B 1 218 ? 5.844 -14.617 -21.125 1 61.75 218 ALA B O 1
ATOM 3254 N N . VAL B 1 219 ? 4.273 -13.508 -22.297 1 52 219 VAL B N 1
ATOM 3255 C CA . VAL B 1 219 ? 3.969 -14.586 -23.234 1 52 219 VAL B CA 1
ATOM 3256 C C . VAL B 1 219 ? 5.16 -14.828 -24.156 1 52 219 VAL B C 1
ATOM 3258 O O . VAL B 1 219 ? 5.402 -15.953 -24.578 1 52 219 VAL B O 1
ATOM 3261 N N . LYS B 1 220 ? 5.816 -13.805 -24.453 1 48.81 220 LYS B N 1
ATOM 3262 C CA . LYS B 1 220 ? 6.805 -14.172 -25.469 1 48.81 220 LYS B CA 1
ATOM 3263 C C . LYS B 1 220 ? 7.852 -15.125 -24.891 1 48.81 220 LYS B C 1
ATOM 3265 O O . LYS B 1 220 ? 8.898 -15.336 -25.5 1 48.81 220 LYS B O 1
ATOM 3270 N N . ARG B 1 221 ? 7.383 -15.82 -23.781 1 42.44 221 ARG B N 1
ATOM 3271 C CA . ARG B 1 221 ? 8.25 -16.984 -23.562 1 42.44 221 ARG B CA 1
ATOM 3272 C C . ARG B 1 221 ? 7.797 -18.172 -24.406 1 42.44 221 ARG B C 1
ATOM 3274 O O . ARG B 1 221 ? 6.598 -18.359 -24.625 1 42.44 221 ARG B O 1
#

pLDDT: mean 85.16, std 14.63, range [34.53, 98.44]

Nearest PDB structures (foldseek):
  4ymw-assembly1_C  TM=8.590E-01  e=5.561E-09  Caldanaerobacter subterraneus subsp. tengcongensis MB4
  3dhw-assembly1_B  TM=7.666E-01  e=2.790E-05  Escherichia coli K-12
  7cad-assembly1_A  TM=7.875E-01  e=6.842E-05  Mycolicibacterium smegmatis MC2 155
  2onk-assembly2_I  TM=7.614E-01  e=4.113E-04  Archaeoglobus fulgidus
  7ahd-assembly1_B  TM=6.362E-01  e=2.959E-03  Lactococcus lactis subsp. lactis

Secondary structure (DSSP, 8-state):
--THHHHS-HHHHHHHHHHHHHHHHHHHHHHHHHHHHHHHSS-HHHHHHHHHHHHHHTTS-HHHHHHHHHHHHHHT--S--S---HHHHHHHHHHHHHHHHHHHHHHHHHHHHHTTS-HHHHHHHHHTT--HHHHIIIIIHHHHHHHTHHHHHHHHHHHHHHGGGGGGGT--SHHHHHHHHHHHH--HHHHHHHHHHHHHHHHHHHHHHHHHHHHHHHHT-/--THHHHS-HHHHHHHHHHHHHHHHHHHHHHHHHHHHHHHSS-HHHHHHHHHHHHHHTTS-HHHHHHHHHHHHHHT--S------HHHHHHHHHHHHHHHHHHHHHHHHHHHHHTTS-HHHHHHHHHTT--HHHHIIIIIHHHHHHHTHHHHHHHHHHHHHHGGGGGGGT--SHHHHHHHHHHHH--HHHHHHHHHHHHHHHHHHHHHHHHHHHHHHHHT-

Foldseek 3Di:
DCVVVVVDVLVVQAVLLVVLLVLLLVLLLVLLVLLLCQCPDPDVVSVVVSVVLLVVLQPDDLLVLLVCLLVVCVVVVVPCPPDPDNQVSLSVSLSVSLSSNLSSQSNVLLNVLLVVDDPVQLVVCVVVPDDPVCSCVPPRNVRSCLLSLLSSLVSSLVSSVCSLSSVVSPHSHNNVSLVVCCVVVVPNVVSVVVSVVSSCVVNVVSNVVSVVSSVVSNVVD/DVVVVVVDVLVVQAVLLVVLLVLLLVLLLVLLVCLLCQCPDPDVVSVVVSVVLLVVLQPDDLLVLLVCLLVVCVVVVVPPPPDPDNQVSLSVSLSVSLSSNLSSQSNVLLNVLLVVDDPVQLVVCVVVPDDPVRSCVPPRNVRSCLLSLLSSLVSSLVSSVCSLSSVVSPHSHNNVSLVVCCVVVVPNVVSVVVSVVSSCVVNVVSNVVSVVSSVVSNPVD

Sequence (442 aa):
MFDFLDKYDVLGAFWTTVQLTLLSAAGSLVWGTLLAAMRVGPVPLMRGFGTAYVNIVRNIPLTVIILFASLGLKDTLRITLGSDQVDTSNFRLAVLGLVVYTSAFVCEAIRSGINTVPVGQAEAARAIGLSFTQVLGLVVLPQAFRAAVGPLTNVLIALTKNTTVAAAIGVAEAALLMKEMVENEAQLLLISAVIAFGFCCLTLPTGLVLGWVGKKVAVKRMFDFLDKYDVLGAFWTTVQLTLLSAAGSLVWGTLLAAMRVGPVPLMRGFGTAYVNIVRNIPLTVIILFASLGLKDTLRITLGSDQVDTSNFRLAVLGLVVYTSAFVCEAIRSGINTVPVGQAEAARAIGLSFTQVLGLVVLPQAFRAAVGPLTNVLIALTKNTTVAAAIGVAEAALLMKEMVENEAQLLLISAVIAFGFCCLTLPTGLVLGWVGKKVAVKR

Solvent-accessible surface area (backbone atoms only — not comparable to full-atom values): 22045 Å² total; per-residue (Å²): 135,66,58,61,60,73,75,39,65,61,68,57,15,43,48,42,40,50,49,47,34,52,54,18,47,53,47,10,50,53,53,4,49,52,36,33,50,27,47,73,43,90,50,64,68,45,20,50,48,30,49,50,51,34,57,52,46,74,36,35,37,64,62,53,45,33,50,42,37,48,53,36,38,54,62,67,33,61,56,66,71,71,73,85,57,70,68,56,53,39,43,54,29,37,30,49,28,44,17,62,48,47,11,37,55,40,16,51,25,39,46,56,10,45,70,68,52,62,64,64,60,55,50,51,42,43,73,75,66,46,50,70,69,49,34,40,64,69,52,46,45,58,52,8,51,39,53,13,31,43,52,45,36,54,50,50,44,51,44,50,40,52,52,45,58,35,32,79,68,65,28,71,22,47,51,39,48,49,54,51,47,36,74,71,67,68,47,42,68,63,52,49,50,51,55,43,48,52,39,33,63,57,36,48,54,48,46,52,52,37,41,51,49,16,57,55,52,45,54,76,104,133,66,58,61,60,74,75,39,66,60,67,56,15,46,47,43,42,49,49,46,32,52,54,18,48,54,49,10,51,53,54,4,50,53,36,33,50,26,48,72,43,90,50,62,68,45,21,50,48,29,49,50,50,34,58,52,46,73,35,35,36,62,60,54,44,34,50,43,38,49,53,37,38,53,63,65,34,64,56,67,75,68,74,84,58,70,69,56,55,39,44,54,30,36,29,49,27,44,17,63,47,46,11,37,54,40,16,52,25,41,45,57,11,45,70,68,51,63,63,64,60,55,49,52,41,44,73,75,66,45,49,69,69,48,34,40,65,68,52,45,46,59,52,8,51,38,54,13,30,45,53,44,35,52,50,49,44,50,44,50,41,51,53,43,57,35,32,79,67,65,29,72,21,47,50,37,48,48,53,51,46,36,74,71,66,68,46,41,68,64,52,48,47,51,53,42,48,51,40,33,63,57,34,49,53,48,45,53,52,36,42,50,48,17,56,55,51,47,54,77,105